Protein AF-A0A5B9W5V8-F1 (afdb_monomer_lite)

Radius of gyration: 27.61 Å; chains: 1; bounding box: 108×85×76 Å

Structure (mmCIF, N/CA/C/O backbone):
data_AF-A0A5B9W5V8-F1
#
_entry.id   AF-A0A5B9W5V8-F1
#
loop_
_atom_site.group_PDB
_atom_site.id
_atom_site.type_symbol
_atom_site.label_atom_id
_atom_site.label_alt_id
_atom_site.label_comp_id
_atom_site.label_asym_id
_atom_site.label_entity_id
_atom_site.label_seq_id
_atom_site.pdbx_PDB_ins_code
_atom_site.Cartn_x
_atom_site.Cartn_y
_atom_site.Cartn_z
_atom_site.occupancy
_atom_site.B_iso_or_equiv
_atom_site.auth_seq_id
_atom_site.auth_comp_id
_atom_site.auth_asym_id
_atom_site.auth_atom_id
_atom_site.pdbx_PDB_model_num
ATOM 1 N N . MET A 1 1 ? -75.683 -27.514 -25.327 1.00 35.09 1 MET A N 1
ATOM 2 C CA . MET A 1 1 ? -75.946 -28.705 -26.167 1.00 35.09 1 MET A CA 1
ATOM 3 C C . MET A 1 1 ? -74.600 -29.174 -26.706 1.00 35.09 1 MET A C 1
ATOM 5 O O . MET A 1 1 ? -73.942 -28.342 -27.299 1.00 35.09 1 MET A O 1
ATOM 9 N N . GLY A 1 2 ? -74.055 -30.371 -26.510 1.00 32.53 2 GLY A N 1
ATOM 10 C CA . GLY A 1 2 ? -74.415 -31.572 -25.762 1.00 32.53 2 GLY A CA 1
ATOM 11 C C . GLY A 1 2 ? -73.194 -32.527 -25.755 1.00 32.53 2 GLY A C 1
ATOM 12 O O . GLY A 1 2 ? -72.376 -32.468 -26.663 1.00 32.53 2 GLY A O 1
ATOM 13 N N . LEU A 1 3 ? -73.067 -33.295 -24.669 1.00 29.08 3 LEU A N 1
ATOM 14 C CA . LEU A 1 3 ? -72.508 -34.651 -24.462 1.00 29.08 3 LEU A CA 1
ATOM 15 C C . LEU A 1 3 ? -71.497 -35.296 -25.466 1.00 29.08 3 LEU A C 1
ATOM 17 O O . LEU A 1 3 ? -71.781 -35.434 -26.650 1.00 29.08 3 LEU A O 1
ATOM 21 N N . SER A 1 4 ? -70.388 -35.833 -24.912 1.00 37.31 4 SER A N 1
ATOM 22 C CA . SER A 1 4 ? -69.522 -36.969 -25.376 1.00 37.31 4 SER A CA 1
ATOM 23 C C . SER A 1 4 ? -70.326 -38.272 -25.680 1.00 37.31 4 SER A C 1
ATOM 25 O O . SER A 1 4 ? -71.504 -38.242 -25.319 1.00 37.31 4 SER A O 1
ATOM 27 N N . PRO A 1 5 ? -69.801 -39.448 -26.182 1.00 50.09 5 PRO A N 1
ATOM 28 C CA . PRO A 1 5 ? -68.417 -40.005 -26.145 1.00 50.09 5 PRO A CA 1
ATOM 29 C C . PRO A 1 5 ? -67.958 -41.033 -27.256 1.00 50.09 5 PRO A C 1
ATOM 31 O O . PRO A 1 5 ? -68.684 -41.388 -28.174 1.00 50.09 5 PRO A O 1
ATOM 34 N N . SER A 1 6 ? -66.739 -41.577 -27.054 1.00 32.94 6 SER A N 1
ATOM 35 C CA . SER A 1 6 ? -66.239 -42.965 -27.287 1.00 32.94 6 SER A CA 1
ATOM 36 C C . SER A 1 6 ? -65.954 -43.545 -28.691 1.00 32.94 6 SER A C 1
ATOM 38 O O . SER A 1 6 ? -66.861 -43.737 -29.491 1.00 32.94 6 SER A O 1
ATOM 40 N N . SER A 1 7 ? -64.717 -44.032 -28.903 1.00 32.31 7 SER A N 1
ATOM 41 C CA . SER A 1 7 ? -64.371 -45.477 -29.023 1.00 32.31 7 SER A CA 1
ATOM 42 C C . SER A 1 7 ? -62.893 -45.700 -29.437 1.00 32.31 7 SER A C 1
ATOM 44 O O . SER A 1 7 ? -62.426 -45.162 -30.434 1.00 32.31 7 SER A O 1
ATOM 46 N N . GLY A 1 8 ? -62.140 -46.492 -28.653 1.00 29.48 8 GLY A N 1
ATOM 47 C CA . GLY A 1 8 ? -60.938 -47.227 -29.122 1.00 29.48 8 GLY A CA 1
ATOM 48 C C . GLY A 1 8 ? -61.349 -48.545 -29.816 1.00 29.48 8 GLY A C 1
ATOM 49 O O . GLY A 1 8 ? -62.549 -48.680 -30.059 1.00 29.48 8 GLY A O 1
ATOM 50 N N . PRO A 1 9 ? -60.474 -49.560 -30.068 1.00 41.97 9 PRO A N 1
ATOM 51 C CA . PRO A 1 9 ? -59.140 -49.840 -29.487 1.00 41.97 9 PRO A CA 1
ATOM 52 C C . PRO A 1 9 ? -58.069 -50.367 -30.504 1.00 41.97 9 PRO A C 1
ATOM 54 O O . PRO A 1 9 ? -58.352 -50.502 -31.687 1.00 41.97 9 PRO A O 1
ATOM 57 N N . GLY A 1 10 ? -56.860 -50.757 -30.043 1.00 28.27 10 GLY A N 1
ATOM 58 C CA . GLY A 1 10 ? -56.079 -51.826 -30.720 1.00 28.27 10 GLY A CA 1
ATOM 59 C C . GLY A 1 10 ? -54.556 -51.673 -30.915 1.00 28.27 10 GLY A C 1
ATOM 60 O O . GLY A 1 10 ? -54.094 -51.487 -32.028 1.00 28.27 10 GLY A O 1
ATOM 61 N N . ALA A 1 11 ? -53.796 -51.814 -29.825 1.00 29.56 11 ALA A N 1
ATOM 62 C CA . ALA A 1 11 ? -52.396 -52.259 -29.661 1.00 29.56 11 ALA A CA 1
ATOM 63 C C . ALA A 1 11 ? -51.433 -52.483 -30.865 1.00 29.56 11 ALA A C 1
ATOM 65 O O . ALA A 1 11 ? -51.650 -53.357 -31.693 1.00 29.56 11 ALA A O 1
ATOM 66 N N . SER A 1 12 ? -50.201 -51.954 -30.745 1.00 30.58 12 SER A N 1
ATOM 67 C CA . SER A 1 12 ? -48.996 -52.809 -30.675 1.00 30.58 12 SER A CA 1
ATOM 68 C C . SER A 1 12 ? -47.798 -52.095 -30.033 1.00 30.58 12 SER A C 1
ATOM 70 O O . SER A 1 12 ? -47.492 -50.939 -30.312 1.00 30.58 12 SER A O 1
ATOM 72 N N . ARG A 1 13 ? -47.139 -52.813 -29.119 1.00 30.36 13 ARG A N 1
ATOM 73 C CA . ARG A 1 13 ? -46.032 -52.386 -28.258 1.00 30.36 13 ARG A CA 1
ATOM 74 C C . ARG A 1 13 ? -44.692 -52.521 -28.988 1.00 30.36 13 ARG A C 1
ATOM 76 O O . ARG A 1 13 ? -44.340 -53.620 -29.406 1.00 30.36 13 ARG A O 1
ATOM 83 N N . ARG A 1 14 ? -43.851 -51.483 -28.941 1.00 32.22 14 ARG A N 1
ATOM 84 C CA . ARG A 1 14 ? -42.386 -51.649 -28.916 1.00 32.22 14 ARG A CA 1
ATOM 85 C C . ARG A 1 14 ? -41.830 -50.958 -27.674 1.00 32.22 14 ARG A C 1
ATOM 87 O O . ARG A 1 14 ? -41.880 -49.742 -27.545 1.00 32.22 14 ARG A O 1
ATOM 94 N N . LYS A 1 15 ? -41.359 -51.780 -26.733 1.00 35.38 15 LYS A N 1
ATOM 95 C CA . LYS A 1 15 ? -40.639 -51.369 -25.524 1.00 35.38 15 LYS A CA 1
ATOM 96 C C . LYS A 1 15 ? -39.275 -50.812 -25.938 1.00 35.38 15 LYS A C 1
ATOM 98 O O . LYS A 1 15 ? -38.447 -51.580 -26.417 1.00 35.38 15 LYS A O 1
ATOM 103 N N . VAL A 1 16 ? -39.027 -49.533 -25.683 1.00 35.47 16 VAL A N 1
ATOM 104 C CA . VAL A 1 16 ? -37.667 -49.005 -25.524 1.00 35.47 16 VAL A CA 1
ATOM 105 C C . VAL A 1 16 ? -37.465 -48.810 -24.026 1.00 35.47 16 VAL A C 1
ATOM 107 O O . VAL A 1 16 ? -38.233 -48.110 -23.370 1.00 35.47 16 VAL A O 1
ATOM 110 N N . ARG A 1 17 ? -36.499 -49.541 -23.470 1.00 33.25 17 ARG A N 1
ATOM 111 C CA . ARG A 1 17 ? -36.079 -49.427 -22.073 1.00 33.25 17 ARG A CA 1
ATOM 112 C C . ARG A 1 17 ? -35.272 -48.129 -21.916 1.00 33.25 17 ARG A C 1
ATOM 114 O O . ARG A 1 17 ? -34.354 -47.938 -22.710 1.00 33.25 17 ARG A O 1
ATOM 121 N N . PRO A 1 18 ? -35.536 -47.286 -20.906 1.00 36.06 18 PRO A N 1
ATOM 122 C CA . PRO A 1 18 ? -34.558 -46.303 -20.462 1.00 36.06 18 PRO A CA 1
ATOM 123 C C . PRO A 1 18 ? -33.403 -47.068 -19.811 1.00 36.06 18 PRO A C 1
ATOM 125 O O . PRO A 1 18 ? -33.628 -47.840 -18.875 1.00 36.06 18 PRO A O 1
ATOM 128 N N . MET A 1 19 ? -32.190 -46.915 -20.340 1.00 30.08 19 MET A N 1
ATOM 129 C CA . MET A 1 19 ? -30.996 -47.395 -19.655 1.00 30.08 19 MET A CA 1
ATOM 130 C C . MET A 1 19 ? -30.770 -46.537 -18.413 1.00 30.08 19 MET A C 1
ATOM 132 O O . MET A 1 19 ? -30.821 -45.309 -18.454 1.00 30.08 19 MET A O 1
ATOM 136 N N . LEU A 1 20 ? -30.605 -47.248 -17.307 1.00 36.97 20 LEU A N 1
ATOM 137 C CA . LEU A 1 20 ? -30.319 -46.771 -15.972 1.00 36.97 20 LEU A CA 1
ATOM 138 C C . LEU A 1 20 ? -28.802 -46.901 -15.799 1.00 36.97 20 LEU A C 1
ATOM 140 O O . LEU A 1 20 ? -28.330 -48.006 -15.557 1.00 36.97 20 LEU A O 1
ATOM 144 N N . GLU A 1 21 ? -28.041 -45.823 -15.977 1.00 34.53 21 GLU A N 1
ATOM 145 C CA . GLU A 1 21 ? -26.616 -45.795 -15.622 1.00 34.53 21 GLU A CA 1
ATOM 146 C C . GLU A 1 21 ? -26.149 -44.345 -15.429 1.00 34.53 21 GLU A C 1
ATOM 148 O O . GLU A 1 21 ? -26.378 -43.496 -16.289 1.00 34.53 21 GLU A O 1
ATOM 153 N N . GLY A 1 22 ? -25.562 -44.054 -14.261 1.00 31.39 22 GLY A N 1
ATOM 154 C CA . GLY A 1 22 ? -25.054 -42.727 -13.881 1.00 31.39 22 GLY A CA 1
ATOM 155 C C . GLY A 1 22 ? -25.737 -42.059 -12.679 1.00 31.39 22 GLY A C 1
ATOM 156 O O . GLY A 1 22 ? -25.954 -40.851 -12.685 1.00 31.39 22 GLY A O 1
ATOM 157 N N . LEU A 1 23 ? -26.075 -42.817 -11.631 1.00 37.69 23 LEU A N 1
ATOM 158 C CA . LEU A 1 23 ? -26.597 -42.328 -10.340 1.00 37.69 23 LEU A CA 1
ATOM 159 C C . LEU A 1 23 ? -25.459 -41.927 -9.362 1.00 37.69 23 LEU A C 1
ATOM 161 O O . LEU A 1 23 ? -25.574 -42.123 -8.159 1.00 37.69 23 LEU A O 1
ATOM 165 N N . GLU A 1 24 ? -24.369 -41.343 -9.871 1.00 41.91 24 GLU A N 1
ATOM 166 C CA . GLU A 1 24 ? -23.086 -41.152 -9.151 1.00 41.91 24 GLU A CA 1
ATOM 167 C C . GLU A 1 24 ? -22.801 -39.690 -8.724 1.00 41.91 24 GLU A C 1
ATOM 169 O O . GLU A 1 24 ? -21.662 -39.334 -8.441 1.00 41.91 24 GLU A O 1
ATOM 174 N N . ALA A 1 25 ? -23.795 -38.794 -8.678 1.00 36.00 25 ALA A N 1
ATOM 175 C CA . ALA A 1 25 ? -23.546 -37.391 -8.288 1.00 36.00 25 ALA A CA 1
ATOM 176 C C . ALA A 1 25 ? -24.597 -36.766 -7.357 1.00 36.00 25 ALA A C 1
ATOM 178 O O . ALA A 1 25 ? -24.659 -35.546 -7.209 1.00 36.00 25 ALA A O 1
ATOM 179 N N . ARG A 1 26 ? -25.408 -37.578 -6.668 1.00 35.41 26 ARG A N 1
ATOM 180 C CA . ARG A 1 26 ? -26.174 -37.090 -5.512 1.00 35.41 26 ARG A CA 1
ATOM 181 C C . ARG A 1 26 ? -25.345 -37.304 -4.255 1.00 35.41 26 ARG A C 1
ATOM 183 O O . ARG A 1 26 ? -25.398 -38.369 -3.652 1.00 35.41 26 ARG A O 1
ATOM 190 N N . TRP A 1 27 ? -24.601 -36.276 -3.857 1.00 29.39 27 TRP A N 1
ATOM 191 C CA . TRP A 1 27 ? -24.082 -36.187 -2.496 1.00 29.39 27 TRP A CA 1
ATOM 192 C C . TRP A 1 27 ? -25.278 -36.093 -1.548 1.00 29.39 27 TRP A C 1
ATOM 194 O O . TRP A 1 27 ? -25.907 -35.048 -1.391 1.00 29.39 27 TRP A O 1
ATOM 204 N N . VAL A 1 28 ? -25.641 -37.236 -0.973 1.00 27.89 28 VAL A N 1
ATOM 205 C CA . VAL A 1 28 ? -26.546 -37.309 0.166 1.00 27.89 28 VAL A CA 1
ATOM 206 C C . VAL A 1 28 ? -25.838 -36.607 1.320 1.00 27.89 28 VAL A C 1
ATOM 208 O O . VAL A 1 28 ? -24.766 -37.032 1.743 1.00 27.89 28 VAL A O 1
ATOM 211 N N . LEU A 1 29 ? -26.433 -35.518 1.813 1.00 33.28 29 LEU A N 1
ATOM 212 C CA . LEU A 1 29 ? -26.092 -34.892 3.089 1.00 33.28 29 LEU A CA 1
ATOM 213 C C . LEU A 1 29 ? -26.328 -35.913 4.212 1.00 33.28 29 LEU A C 1
ATOM 215 O O . LEU A 1 29 ? -27.378 -35.929 4.851 1.00 33.28 29 LEU A O 1
ATOM 219 N N . SER A 1 30 ? -25.356 -36.791 4.453 1.00 27.59 30 SER A N 1
ATOM 220 C CA . SER A 1 30 ? -25.239 -37.453 5.743 1.00 27.59 30 SER A CA 1
ATOM 221 C C . SER A 1 30 ? -24.754 -36.400 6.728 1.00 27.59 30 SER A C 1
ATOM 223 O O . SER A 1 30 ? -23.658 -35.861 6.565 1.00 27.59 30 SER A O 1
ATOM 225 N N . ALA A 1 31 ? -25.588 -36.085 7.719 1.00 32.94 31 ALA A N 1
ATOM 226 C CA . ALA A 1 31 ? -25.223 -35.264 8.861 1.00 32.94 31 ALA A CA 1
ATOM 227 C C . ALA A 1 31 ? -23.932 -35.816 9.482 1.00 32.94 31 ALA A C 1
ATOM 229 O O . ALA A 1 31 ? -23.950 -36.824 10.188 1.00 32.94 31 ALA A O 1
ATOM 230 N N . ALA A 1 32 ? -22.806 -35.168 9.182 1.00 28.84 32 ALA A N 1
ATOM 231 C CA . ALA A 1 32 ? -21.574 -35.404 9.900 1.00 28.84 32 ALA A CA 1
ATOM 232 C C . ALA A 1 32 ? -21.813 -34.928 11.333 1.00 28.84 32 ALA A C 1
ATOM 234 O O . ALA A 1 32 ? -22.148 -33.767 11.580 1.00 28.84 32 ALA A O 1
ATOM 235 N N . SER A 1 33 ? -21.706 -35.876 12.255 1.00 24.45 33 SER A N 1
ATOM 236 C CA . SER A 1 33 ? -21.660 -35.670 13.694 1.00 24.45 33 SER A CA 1
ATOM 237 C C . SER A 1 33 ? -20.884 -34.404 14.047 1.00 24.45 33 SER A C 1
ATOM 239 O O . SER A 1 33 ? -19.769 -34.208 13.560 1.00 24.45 33 SER A O 1
ATOM 241 N N . ALA A 1 34 ? -21.468 -33.585 14.921 1.00 31.45 34 ALA A N 1
ATOM 242 C CA . ALA A 1 34 ? -20.828 -32.458 15.578 1.00 31.45 34 ALA A CA 1
ATOM 243 C C . ALA A 1 34 ? -19.545 -32.908 16.303 1.00 31.45 34 ALA A C 1
ATOM 245 O O . ALA A 1 34 ? -19.553 -33.227 17.488 1.00 31.45 34 ALA A O 1
ATOM 246 N N . GLY A 1 35 ? -18.435 -32.944 15.572 1.00 24.08 35 GLY A N 1
ATOM 247 C CA . GLY A 1 35 ? -17.088 -33.017 16.110 1.00 24.08 35 GLY A CA 1
ATOM 248 C C . GLY A 1 35 ? -16.637 -31.603 16.427 1.00 24.08 35 GLY A C 1
ATOM 249 O O . GLY A 1 35 ? -15.944 -30.972 15.635 1.00 24.08 35 GLY A O 1
ATOM 250 N N . ALA A 1 36 ? -17.084 -31.082 17.567 1.00 34.28 36 ALA A N 1
ATOM 251 C CA . ALA A 1 36 ? -16.509 -29.883 18.143 1.00 34.28 36 ALA A CA 1
ATOM 252 C C . ALA A 1 36 ? -15.046 -30.173 18.500 1.00 34.28 36 ALA A C 1
ATOM 254 O O . ALA A 1 36 ? -14.759 -30.798 19.515 1.00 34.28 36 ALA A O 1
ATOM 255 N N . VAL A 1 37 ? -14.120 -29.668 17.692 1.00 28.34 37 VAL A N 1
ATOM 256 C CA . VAL A 1 37 ? -12.854 -29.184 18.232 1.00 28.34 37 VAL A CA 1
ATOM 257 C C . VAL A 1 37 ? -12.975 -27.672 18.198 1.00 28.34 37 VAL A C 1
ATOM 259 O O . VAL A 1 37 ? -12.607 -27.012 17.231 1.00 28.34 37 VAL A O 1
ATOM 262 N N . ALA A 1 38 ? -13.601 -27.120 19.240 1.00 31.95 38 ALA A N 1
ATOM 263 C CA . ALA A 1 38 ? -13.414 -25.719 19.562 1.00 31.95 38 ALA A CA 1
ATOM 264 C C . ALA A 1 38 ? -11.912 -25.559 19.806 1.00 31.95 38 ALA A C 1
ATOM 266 O O . ALA A 1 38 ? -11.417 -25.941 20.865 1.00 31.95 38 ALA A O 1
ATOM 267 N N . GLY A 1 39 ? -11.172 -25.084 18.802 1.00 34.88 39 GLY A N 1
ATOM 268 C CA . GLY A 1 39 ? -9.817 -24.612 19.029 1.00 34.88 39 GLY A CA 1
ATOM 269 C C . GLY A 1 39 ? -9.922 -23.568 20.129 1.00 34.88 39 GLY A C 1
ATOM 270 O O . GLY A 1 39 ? -10.559 -22.532 19.926 1.00 34.88 39 GLY A O 1
ATOM 271 N N . ALA A 1 40 ? -9.422 -23.892 21.322 1.00 38.00 40 ALA A N 1
ATOM 272 C CA . ALA A 1 40 ? -9.390 -22.952 22.425 1.00 38.00 40 ALA A CA 1
ATOM 273 C C . ALA A 1 40 ? -8.650 -21.717 21.914 1.00 38.00 40 ALA A C 1
ATOM 275 O O . ALA A 1 40 ? -7.481 -21.793 21.539 1.00 38.00 40 ALA A O 1
ATOM 276 N N . ALA A 1 41 ? -9.359 -20.597 21.819 1.00 58.44 41 ALA A N 1
ATOM 277 C CA . ALA A 1 41 ? -8.723 -19.347 21.475 1.00 58.44 41 ALA A CA 1
ATOM 278 C C . ALA A 1 41 ? -7.723 -19.026 22.580 1.00 58.44 41 ALA A C 1
ATOM 280 O O . ALA A 1 41 ? -8.092 -19.001 23.758 1.00 58.44 41 ALA A O 1
ATOM 281 N N . ALA A 1 42 ? -6.467 -18.783 22.216 1.00 76.00 42 ALA A N 1
ATOM 282 C CA . ALA A 1 42 ? -5.490 -18.312 23.181 1.00 76.00 42 ALA A CA 1
ATOM 283 C C . ALA A 1 42 ? -6.043 -17.042 23.856 1.00 76.00 42 ALA A C 1
ATOM 285 O O . ALA A 1 42 ? -6.385 -16.071 23.179 1.00 76.00 42 ALA A O 1
ATOM 286 N N . GLY A 1 43 ? -6.219 -17.100 25.179 1.00 83.12 43 GLY A N 1
ATOM 287 C CA . GLY A 1 43 ? -6.666 -15.973 25.997 1.00 83.12 43 GLY A CA 1
ATOM 288 C C . GLY A 1 43 ? -8.170 -15.655 25.990 1.00 83.12 43 GLY A C 1
ATOM 289 O O . GLY A 1 43 ? -8.542 -14.625 26.543 1.00 83.12 43 GLY A O 1
ATOM 290 N N . GLY A 1 44 ? -9.055 -16.495 25.430 1.00 91.06 44 GLY A N 1
ATOM 291 C CA . GLY A 1 44 ? -10.505 -16.244 25.483 1.00 91.06 44 GLY A CA 1
ATOM 292 C C . GLY A 1 44 ? -11.404 -17.427 25.112 1.00 91.06 44 GLY A C 1
ATOM 293 O O . GLY A 1 44 ? -10.958 -18.559 24.963 1.00 91.06 44 GLY A O 1
ATOM 294 N N . THR A 1 45 ? -12.708 -17.170 24.989 1.00 95.50 45 THR A N 1
ATOM 295 C CA . THR A 1 45 ? -13.734 -18.198 24.744 1.00 95.50 45 THR A CA 1
ATOM 296 C C . THR A 1 45 ? -14.691 -17.790 23.630 1.00 95.50 45 THR A C 1
ATOM 298 O O . THR A 1 45 ? -15.208 -16.670 23.614 1.00 95.50 45 THR A O 1
ATOM 301 N N . PHE A 1 46 ? -14.950 -18.713 22.702 1.00 96.19 46 PHE A N 1
ATOM 302 C CA . PHE A 1 46 ? -15.956 -18.544 21.657 1.00 96.19 46 PHE A CA 1
ATOM 303 C C . PHE A 1 46 ? -17.313 -19.106 22.079 1.00 96.19 46 PHE A C 1
ATOM 305 O O . PHE A 1 46 ? -17.406 -20.090 22.809 1.00 96.19 46 PHE A O 1
ATOM 312 N N . SER A 1 47 ? -18.376 -18.501 21.562 1.00 95.00 47 SER A N 1
ATOM 313 C CA . SER A 1 47 ? -19.754 -18.979 21.683 1.00 95.00 47 SER A CA 1
ATOM 314 C C . SER A 1 47 ? -20.562 -18.601 20.436 1.00 95.00 47 SER A C 1
ATOM 316 O O . SER A 1 47 ? -20.053 -17.917 19.542 1.00 95.00 47 SER A O 1
ATOM 318 N N . GLU A 1 48 ? -21.805 -19.087 20.347 1.00 92.75 48 GLU A N 1
ATOM 319 C CA . GLU A 1 48 ? -22.736 -18.783 19.244 1.00 92.75 48 GLU A CA 1
ATOM 320 C C . GLU A 1 48 ? -22.172 -19.133 17.850 1.00 92.75 48 GLU A C 1
ATOM 322 O O . GLU A 1 48 ? -22.380 -18.405 16.883 1.00 92.75 48 GLU A O 1
ATOM 327 N N . GLY A 1 49 ? -21.411 -20.231 17.742 1.00 90.00 49 GLY A N 1
ATOM 328 C CA . GLY A 1 49 ? -20.783 -20.641 16.478 1.00 90.00 49 GLY A CA 1
ATOM 329 C C . GLY A 1 49 ? -19.736 -19.638 15.983 1.00 90.00 49 GLY A C 1
ATOM 330 O O . GLY A 1 49 ? -19.790 -19.213 14.835 1.00 90.00 49 GLY A O 1
ATOM 331 N N . PHE A 1 50 ? -18.818 -19.230 16.868 1.00 95.44 50 PHE A N 1
ATOM 332 C CA . PHE A 1 50 ? -17.788 -18.207 16.622 1.00 95.44 50 PHE A CA 1
ATOM 333 C C . PHE A 1 50 ? -18.328 -16.791 16.388 1.00 95.44 50 PHE A C 1
ATOM 335 O O . PHE A 1 50 ? -17.603 -15.928 15.903 1.00 95.44 50 PHE A O 1
ATOM 342 N N . ARG A 1 51 ? -19.583 -16.505 16.746 1.00 96.38 51 ARG A N 1
ATOM 343 C CA . ARG A 1 51 ? -20.170 -15.162 16.600 1.00 96.38 51 ARG A CA 1
ATOM 344 C C . ARG A 1 51 ? -20.030 -14.294 17.840 1.00 96.38 51 ARG A C 1
ATOM 346 O O . ARG A 1 51 ? -20.222 -13.084 17.748 1.00 96.38 51 ARG A O 1
ATOM 353 N N . SER A 1 52 ? -19.649 -14.868 18.977 1.00 97.50 52 SER A N 1
ATOM 354 C CA . SER A 1 52 ? -19.246 -14.091 20.143 1.00 97.50 52 SER A CA 1
ATOM 355 C C . SER A 1 52 ? -17.936 -14.603 20.721 1.00 97.50 52 SER A C 1
ATOM 357 O O . SER A 1 52 ? -17.719 -15.810 20.820 1.00 97.50 52 SER A O 1
ATOM 359 N N . PHE A 1 53 ? -17.073 -13.665 21.105 1.00 98.06 53 PHE A N 1
ATOM 360 C CA . PHE A 1 53 ? -15.787 -13.919 21.737 1.00 98.06 53 PHE A CA 1
ATOM 361 C C . PHE A 1 53 ? -15.710 -13.166 23.065 1.00 98.06 53 PHE A C 1
ATOM 363 O O . PHE A 1 53 ? -16.025 -11.976 23.117 1.00 98.06 53 PHE A O 1
ATOM 370 N N . ARG A 1 54 ? -15.323 -13.853 24.141 1.00 97.56 54 ARG A N 1
ATOM 371 C CA . ARG A 1 54 ? -15.252 -13.289 25.495 1.00 97.56 54 ARG A CA 1
ATOM 372 C C . ARG A 1 54 ? -13.902 -13.547 26.134 1.00 97.56 54 ARG A C 1
ATOM 374 O O . ARG A 1 54 ? -13.385 -14.659 26.043 1.00 97.56 54 ARG A O 1
ATOM 381 N N . TYR A 1 55 ? -13.388 -12.549 26.839 1.00 96.94 55 TYR A N 1
ATOM 382 C CA . TYR A 1 55 ? -12.179 -12.677 27.644 1.00 96.94 55 TYR A CA 1
ATOM 383 C C . TYR A 1 55 ? -12.156 -11.664 28.791 1.00 96.94 55 TYR A C 1
ATOM 385 O O . TYR A 1 55 ? -12.965 -10.733 28.841 1.00 96.94 55 TYR A O 1
ATOM 393 N N . THR A 1 56 ? -11.213 -11.854 29.708 1.00 95.44 56 THR A N 1
ATOM 394 C CA . THR A 1 56 ? -10.916 -10.907 30.784 1.00 95.44 56 THR A CA 1
ATOM 395 C C . THR A 1 56 ? -9.476 -10.440 30.615 1.00 95.44 56 THR A C 1
ATOM 397 O O . THR A 1 56 ? -8.579 -11.267 30.464 1.00 95.44 56 THR A O 1
ATOM 400 N N . THR A 1 57 ? -9.244 -9.128 30.613 1.00 92.88 57 THR A N 1
ATOM 401 C CA . THR A 1 57 ? -7.888 -8.567 30.534 1.00 92.88 57 THR A CA 1
ATOM 402 C C . THR A 1 57 ? -7.121 -8.812 31.843 1.00 92.88 57 THR A C 1
ATOM 404 O O . THR A 1 57 ? -7.749 -9.006 32.889 1.00 92.88 57 THR A O 1
ATOM 407 N N . PRO A 1 58 ? -5.776 -8.718 31.855 1.00 90.56 58 PRO A N 1
ATOM 408 C CA . PRO A 1 58 ? -4.988 -8.804 33.091 1.00 90.56 58 PRO A CA 1
ATOM 409 C C . PRO A 1 58 ? -5.400 -7.792 34.175 1.00 90.56 58 PRO A C 1
ATOM 411 O O . PRO A 1 58 ? -5.191 -8.024 35.360 1.00 90.56 58 PRO A O 1
ATOM 414 N N . GLN A 1 59 ? -6.017 -6.675 33.782 1.00 90.06 59 GLN A N 1
ATOM 415 C CA . GLN A 1 59 ? -6.510 -5.622 34.678 1.00 90.06 59 GLN A CA 1
ATOM 416 C C . GLN A 1 59 ? -7.949 -5.869 35.172 1.00 90.06 59 GLN A C 1
ATOM 418 O O . GLN A 1 59 ? -8.558 -4.976 35.762 1.00 90.06 59 GLN A O 1
ATOM 423 N N . GLY A 1 60 ? -8.523 -7.047 34.910 1.00 91.94 60 GLY A N 1
ATOM 424 C CA . GLY A 1 60 ? -9.873 -7.413 35.345 1.00 91.94 60 GLY A CA 1
ATOM 425 C C . GLY A 1 60 ? -11.000 -6.776 34.527 1.00 91.94 60 GLY A C 1
ATOM 426 O O . GLY A 1 60 ? -12.154 -6.807 34.953 1.00 91.94 60 GLY A O 1
ATOM 427 N N . THR A 1 61 ? -10.702 -6.189 33.363 1.00 95.38 61 THR A N 1
ATOM 428 C CA . THR A 1 61 ? -11.741 -5.704 32.447 1.00 95.38 61 THR A CA 1
ATOM 429 C C . THR A 1 61 ? -12.360 -6.896 31.723 1.00 95.38 61 THR A C 1
ATOM 431 O O . THR A 1 61 ? -11.655 -7.666 31.073 1.00 95.38 61 THR A O 1
ATOM 434 N N . HIS A 1 62 ? -13.680 -7.035 31.787 1.00 96.44 62 HIS A N 1
ATOM 435 C CA . HIS A 1 62 ? -14.419 -8.050 31.047 1.00 96.44 62 HIS A CA 1
ATOM 436 C C . HIS A 1 62 ? -14.811 -7.521 29.675 1.00 96.44 62 HIS A C 1
ATOM 438 O O . HIS A 1 62 ? -15.357 -6.421 29.543 1.00 96.44 62 HIS A O 1
ATOM 444 N N . VAL A 1 63 ? -14.544 -8.324 28.653 1.00 97.75 63 VAL A N 1
ATOM 445 C CA . VAL A 1 63 ? -14.745 -7.953 27.260 1.00 97.75 63 VAL A CA 1
ATOM 446 C C . VAL A 1 63 ? -15.599 -9.002 26.567 1.00 97.75 63 VAL A C 1
ATOM 448 O O . VAL A 1 63 ? -15.312 -10.197 26.626 1.00 97.75 63 VAL A O 1
ATOM 451 N N . GLN A 1 64 ? -16.623 -8.539 25.855 1.00 97.75 64 GLN A N 1
ATOM 452 C CA . GLN A 1 64 ? -17.379 -9.335 24.900 1.00 97.75 64 GLN A CA 1
ATOM 453 C C . GLN A 1 64 ? -17.360 -8.648 23.538 1.00 97.75 64 GLN A C 1
ATOM 455 O O . GLN A 1 64 ? -17.783 -7.502 23.405 1.00 97.75 64 GLN A O 1
ATOM 460 N N . ILE A 1 65 ? -16.933 -9.380 22.518 1.00 98.19 65 ILE A N 1
ATOM 461 C CA . ILE A 1 65 ? -17.091 -9.021 21.112 1.00 98.19 65 ILE A CA 1
ATOM 462 C C . ILE A 1 65 ? -18.238 -9.845 20.531 1.00 98.19 65 ILE A C 1
ATOM 464 O O . ILE A 1 65 ? -18.388 -11.031 20.847 1.00 98.19 65 ILE A O 1
ATOM 468 N N . GLN A 1 66 ? -19.056 -9.224 19.687 1.00 98.06 66 GLN A N 1
ATOM 469 C CA . GLN A 1 66 ? -20.185 -9.874 19.037 1.00 98.06 66 GLN A CA 1
ATOM 470 C C . GLN A 1 66 ? -20.289 -9.492 17.559 1.00 98.06 66 GLN A C 1
ATOM 472 O O . GLN A 1 66 ? -20.185 -8.318 17.200 1.00 98.06 66 GLN A O 1
ATOM 477 N N . MET A 1 67 ? -20.533 -10.501 16.725 1.00 97.81 67 MET A N 1
ATOM 478 C CA . MET A 1 67 ? -20.856 -10.396 15.306 1.00 97.81 67 MET A CA 1
ATOM 479 C C . MET A 1 67 ? -22.377 -10.390 15.105 1.00 97.81 67 MET A C 1
ATOM 481 O O . MET A 1 67 ? -23.070 -11.397 15.293 1.00 97.81 67 MET A O 1
ATOM 485 N N . VAL A 1 68 ? -22.905 -9.252 14.671 1.00 96.44 68 VAL A N 1
ATOM 486 C CA . VAL A 1 68 ? -24.317 -9.051 14.335 1.00 96.44 68 VAL A CA 1
ATOM 487 C C . VAL A 1 68 ? -24.501 -9.189 12.824 1.00 96.44 68 VAL A C 1
ATOM 489 O O . VAL A 1 68 ? -23.829 -8.510 12.053 1.00 96.44 68 VAL A O 1
ATOM 492 N N . GLY A 1 69 ? -25.447 -10.031 12.401 1.00 92.50 69 GLY A N 1
ATOM 493 C CA . GLY A 1 69 ? -25.635 -10.403 10.995 1.00 92.50 69 GLY A CA 1
ATOM 494 C C . GLY A 1 69 ? -24.805 -11.626 10.591 1.00 92.50 69 GLY A C 1
ATOM 495 O O . GLY A 1 69 ? -24.393 -12.412 11.444 1.00 92.50 69 GLY A O 1
ATOM 496 N N . VAL A 1 70 ? -24.598 -11.797 9.285 1.00 91.06 70 VAL A N 1
ATOM 497 C CA . VAL A 1 70 ? -23.800 -12.892 8.707 1.00 91.06 70 VAL A CA 1
ATOM 498 C C . VAL A 1 70 ? -22.318 -12.638 9.006 1.00 91.06 70 VAL A C 1
ATOM 500 O O . VAL A 1 70 ? -21.856 -11.507 8.879 1.00 91.06 70 VAL A O 1
ATOM 503 N N . GLY A 1 71 ? -21.577 -13.638 9.476 1.00 94.62 71 GLY A N 1
ATOM 504 C CA . GLY A 1 71 ? -20.162 -13.465 9.810 1.00 94.62 71 GLY A CA 1
ATOM 505 C C . GLY A 1 71 ? -19.656 -14.421 10.874 1.00 94.62 71 GLY A C 1
ATOM 506 O O . GLY A 1 71 ? -20.431 -15.064 11.581 1.00 94.62 71 GLY A O 1
ATOM 507 N N . SER A 1 72 ? -18.336 -14.468 11.003 1.00 95.62 72 SER A N 1
ATOM 508 C CA . SER A 1 72 ? -17.611 -15.252 11.999 1.00 95.62 72 SER A CA 1
ATOM 509 C C . SER A 1 72 ? -16.467 -14.429 12.591 1.00 95.62 72 SER A C 1
ATOM 511 O O . SER A 1 72 ? -15.874 -13.611 11.887 1.00 95.62 72 SER A O 1
ATOM 513 N N . LEU A 1 73 ? -16.162 -14.658 13.870 1.00 97.50 73 LEU A N 1
ATOM 514 C CA . LEU A 1 73 ? -14.984 -14.146 14.586 1.00 97.50 73 LEU A CA 1
ATOM 515 C C . LEU A 1 73 ? -13.908 -15.229 14.781 1.00 97.50 73 LEU A C 1
ATOM 517 O O . LEU A 1 73 ? -12.982 -15.056 15.575 1.00 97.50 73 LEU A O 1
ATOM 521 N N . GLU A 1 74 ? -14.058 -16.377 14.119 1.00 95.00 74 GLU A N 1
ATOM 522 C CA . GLU A 1 74 ? -13.153 -17.519 14.242 1.00 95.00 74 GLU A CA 1
ATOM 523 C C . GLU A 1 74 ? -11.688 -17.111 14.018 1.00 95.00 74 GLU A C 1
ATOM 525 O O . GLU A 1 74 ? -11.357 -16.403 13.066 1.00 95.00 74 GLU A O 1
ATOM 530 N N . GLY A 1 75 ? -10.809 -17.582 14.906 1.00 93.81 75 GLY A N 1
ATOM 531 C CA . GLY A 1 75 ? -9.383 -17.254 14.896 1.00 93.81 75 GLY A CA 1
ATOM 532 C C . GLY A 1 75 ? -9.013 -15.984 15.668 1.00 93.81 75 GLY A C 1
ATOM 533 O O . GLY A 1 75 ? -7.830 -15.722 15.836 1.00 93.81 75 GLY A O 1
ATOM 534 N N . THR A 1 76 ? -9.988 -15.226 16.183 1.00 97.19 76 THR A N 1
ATOM 535 C CA . THR A 1 76 ? -9.734 -14.154 17.161 1.00 97.19 76 THR A CA 1
ATOM 536 C C . THR A 1 76 ? -9.028 -14.700 18.409 1.00 97.19 76 THR A C 1
ATOM 538 O O . THR A 1 76 ? -9.445 -15.720 18.964 1.00 97.19 76 THR A O 1
ATOM 541 N N . THR A 1 77 ? -7.986 -14.007 18.868 1.00 96.69 77 THR A N 1
ATOM 542 C CA . THR A 1 77 ? -7.174 -14.375 20.042 1.00 96.69 77 THR A CA 1
ATOM 543 C C . THR A 1 77 ? -6.826 -13.155 20.893 1.00 96.69 77 THR A C 1
ATOM 545 O O . THR A 1 77 ? -7.077 -12.009 20.514 1.00 96.69 77 THR A O 1
ATOM 548 N N . VAL A 1 78 ? -6.265 -13.401 22.076 1.00 96.62 78 VAL A N 1
ATOM 549 C CA . VAL A 1 78 ? -5.752 -12.375 22.986 1.0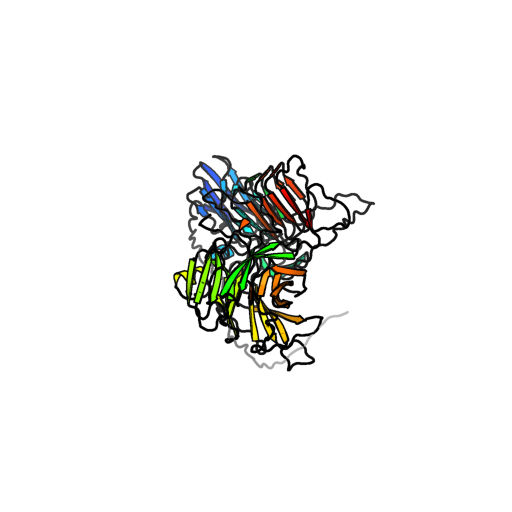0 96.62 78 VAL A CA 1
ATOM 550 C C . VAL A 1 78 ? -4.330 -12.749 23.373 1.00 96.62 78 VAL A C 1
ATOM 552 O O . VAL A 1 78 ? -4.065 -13.895 23.741 1.00 96.62 78 VAL A O 1
ATOM 555 N N . ASP A 1 79 ? -3.415 -11.791 23.269 1.00 93.38 79 ASP A N 1
ATOM 556 C CA . ASP A 1 79 ? -2.021 -12.006 23.644 1.00 93.38 79 ASP A CA 1
ATOM 557 C C . ASP A 1 79 ? -1.818 -11.988 25.172 1.00 93.38 79 ASP A C 1
ATOM 559 O O . ASP A 1 79 ? -2.726 -11.704 25.959 1.00 93.38 79 ASP A O 1
ATOM 563 N N . ALA A 1 80 ? -0.591 -12.269 25.616 1.00 89.44 80 ALA A N 1
ATOM 564 C CA . ALA A 1 80 ? -0.247 -12.261 27.038 1.00 89.44 80 ALA A CA 1
ATOM 565 C C . ALA A 1 80 ? -0.391 -10.874 27.704 1.00 89.44 80 ALA A C 1
ATOM 567 O O . ALA A 1 80 ? -0.535 -10.794 28.923 1.00 89.44 80 ALA A O 1
ATOM 568 N N . SER A 1 81 ? -0.372 -9.785 26.925 1.00 89.62 81 SER A N 1
ATOM 569 C CA . SER A 1 81 ? -0.578 -8.417 27.420 1.00 89.62 81 SER A CA 1
ATOM 570 C C . SER A 1 81 ? -2.062 -8.069 27.617 1.00 89.62 81 SER A C 1
ATOM 572 O O . SER A 1 81 ? -2.395 -7.059 28.244 1.00 89.62 81 SER A O 1
ATOM 574 N N . GLY A 1 82 ? -2.969 -8.919 27.123 1.00 92.12 82 GLY A N 1
ATOM 575 C CA . GLY A 1 82 ? -4.408 -8.680 27.114 1.00 92.12 82 GLY A CA 1
ATOM 576 C C . GLY A 1 82 ? -4.896 -7.897 25.893 1.00 92.12 82 GLY A C 1
ATOM 577 O O . GLY A 1 82 ? -6.036 -7.416 25.909 1.00 92.12 82 GLY A O 1
ATOM 578 N N . ALA A 1 83 ? -4.064 -7.737 24.860 1.00 95.88 83 ALA A N 1
ATOM 579 C CA . ALA A 1 83 ? -4.442 -7.075 23.621 1.00 95.88 83 ALA A CA 1
ATOM 580 C C . ALA A 1 83 ? -5.150 -8.041 22.664 1.00 95.88 83 ALA A C 1
ATOM 582 O O . ALA A 1 83 ? -4.745 -9.186 22.465 1.00 95.88 83 ALA A O 1
ATOM 583 N N . LEU A 1 84 ? -6.249 -7.564 22.080 1.00 98.19 84 LEU A N 1
ATOM 584 C CA . LEU A 1 84 ? -7.092 -8.331 21.172 1.00 98.19 84 LEU A CA 1
ATOM 585 C C . LEU A 1 84 ? -6.493 -8.375 19.759 1.00 98.19 84 LEU A C 1
ATOM 587 O O . LEU A 1 84 ? -6.229 -7.329 19.162 1.00 98.19 84 LEU A O 1
ATOM 591 N N . HIS A 1 85 ? -6.377 -9.574 19.197 1.00 97.75 85 HIS A N 1
ATOM 592 C CA . HIS A 1 85 ? -6.168 -9.813 17.771 1.00 97.75 85 HIS A CA 1
ATOM 593 C C . HIS A 1 85 ? -7.485 -10.293 17.170 1.00 97.75 85 HIS A C 1
ATOM 595 O O . HIS A 1 85 ? -7.859 -11.457 17.306 1.00 97.75 85 HIS A O 1
ATOM 601 N N . LEU A 1 86 ? -8.230 -9.379 16.555 1.00 98.19 86 LEU A N 1
ATOM 602 C CA . LEU A 1 86 ? -9.559 -9.657 16.034 1.00 98.19 86 LEU A CA 1
ATOM 603 C C . LEU A 1 86 ? -9.484 -10.122 14.579 1.00 98.19 86 LEU A C 1
ATOM 605 O O . LEU A 1 86 ? -9.063 -9.377 13.696 1.00 98.19 86 LEU A O 1
ATOM 609 N N . LEU A 1 87 ? -9.960 -11.339 14.328 1.00 97.44 87 LEU A N 1
ATOM 610 C CA . LEU A 1 87 ? -10.151 -11.864 12.981 1.00 97.44 87 LEU A CA 1
ATOM 611 C C . LEU A 1 87 ? -11.642 -11.930 12.671 1.00 97.44 87 LEU A C 1
ATOM 613 O O . LEU A 1 87 ? -12.432 -12.384 13.498 1.00 97.44 87 LEU A O 1
ATOM 617 N N . TYR A 1 88 ? -12.028 -11.487 11.478 1.00 97.12 88 TYR A N 1
ATOM 618 C CA . TYR A 1 88 ? -13.397 -11.625 10.985 1.00 97.12 88 TYR A CA 1
ATOM 619 C C . TYR A 1 88 ? -13.426 -12.242 9.589 1.00 97.12 88 TYR A C 1
ATOM 621 O O . TYR A 1 88 ? -12.466 -12.151 8.832 1.00 97.12 88 TYR A O 1
ATOM 629 N N . SER A 1 89 ? -14.525 -12.899 9.240 1.00 95.44 89 SER A N 1
ATOM 630 C CA . SER A 1 89 ? -14.741 -13.448 7.897 1.00 95.44 89 SER A CA 1
ATOM 631 C C . SER A 1 89 ? -16.221 -13.666 7.633 1.00 95.44 89 SER A C 1
ATOM 633 O O . SER A 1 89 ? -17.046 -13.570 8.551 1.00 95.44 89 SER A O 1
ATOM 635 N N . LYS A 1 90 ? -16.545 -14.004 6.381 1.00 93.31 90 LYS A N 1
ATOM 636 C CA . LYS A 1 90 ? -17.896 -14.378 5.949 1.00 93.31 90 LYS A CA 1
ATOM 637 C C . LYS A 1 90 ? -18.919 -13.281 6.226 1.00 93.31 90 LYS A C 1
ATOM 639 O O . LYS A 1 90 ? -20.038 -13.567 6.625 1.00 93.31 90 LYS A O 1
ATOM 644 N N . THR A 1 91 ? -18.523 -12.022 6.093 1.00 94.75 91 THR A N 1
ATOM 645 C CA . THR A 1 91 ? -19.381 -10.864 6.359 1.00 94.75 91 THR A CA 1
ATOM 646 C C . THR A 1 91 ? -20.043 -10.338 5.085 1.00 94.75 91 THR A C 1
ATOM 648 O O . THR A 1 91 ? -19.767 -10.790 3.973 1.00 94.75 91 THR A O 1
ATOM 651 N N . ASN A 1 92 ? -20.962 -9.390 5.244 1.00 93.44 92 ASN A N 1
ATOM 652 C CA . ASN A 1 92 ? -21.563 -8.644 4.150 1.00 93.44 92 ASN A CA 1
ATOM 653 C C . ASN A 1 92 ? -21.814 -7.174 4.529 1.00 93.44 92 ASN A C 1
ATOM 655 O O . ASN A 1 92 ? -21.481 -6.720 5.628 1.00 93.44 92 ASN A O 1
ATOM 659 N N . SER A 1 93 ? -22.430 -6.420 3.616 1.00 92.50 93 SER A N 1
ATOM 660 C CA . SER A 1 93 ? -22.727 -4.986 3.768 1.00 92.50 93 SER A CA 1
ATOM 661 C C . SER A 1 93 ? -23.691 -4.628 4.912 1.00 92.50 93 SER A C 1
ATOM 663 O O . SER A 1 93 ? -23.877 -3.442 5.198 1.00 92.50 93 SER A O 1
ATOM 665 N N . TYR A 1 94 ? -24.278 -5.606 5.619 1.00 93.44 94 TYR A N 1
ATOM 666 C CA . TYR A 1 94 ? -25.052 -5.386 6.851 1.00 93.44 94 TYR A CA 1
ATOM 667 C C . TYR A 1 94 ? -24.366 -5.875 8.125 1.00 93.44 94 TYR A C 1
ATOM 669 O O . TYR A 1 94 ? -24.794 -5.469 9.211 1.00 93.44 94 TYR A O 1
ATOM 677 N N . SER A 1 95 ? -23.328 -6.702 8.013 1.00 96.25 95 SER A N 1
ATOM 678 C CA . SER A 1 95 ? -22.617 -7.276 9.153 1.00 96.25 95 SER A CA 1
ATOM 679 C C . SER A 1 95 ? -21.970 -6.204 10.016 1.00 96.25 95 SER A C 1
ATOM 681 O O . SER A 1 95 ? -21.421 -5.219 9.514 1.00 96.25 95 SER A O 1
ATOM 683 N N . LYS A 1 96 ? -22.025 -6.391 11.334 1.00 97.75 96 LYS A N 1
ATOM 684 C CA . LYS A 1 96 ? -21.442 -5.462 12.303 1.00 97.75 96 LYS A CA 1
ATOM 685 C C . LYS A 1 96 ? -20.680 -6.219 13.372 1.00 97.75 96 LYS A C 1
ATOM 687 O O . LYS A 1 96 ? -21.169 -7.219 13.884 1.00 97.75 96 LYS A O 1
ATOM 692 N N . ILE A 1 97 ? -19.549 -5.668 13.779 1.00 98.62 97 ILE A N 1
ATOM 693 C CA . ILE A 1 97 ? -18.838 -6.083 14.982 1.00 98.62 97 ILE A CA 1
ATOM 694 C C . ILE A 1 97 ? -19.073 -5.024 16.048 1.00 98.62 97 ILE A C 1
ATOM 696 O O . ILE A 1 97 ? -18.855 -3.832 15.821 1.00 98.62 97 ILE A O 1
ATOM 700 N N . THR A 1 98 ? -19.537 -5.460 17.211 1.00 98.19 98 THR A N 1
ATOM 701 C CA . THR A 1 98 ? -19.802 -4.601 18.366 1.00 98.19 98 THR A CA 1
ATOM 702 C C . THR A 1 98 ? -19.124 -5.159 19.602 1.00 98.19 98 THR A C 1
ATOM 704 O O . THR A 1 98 ? -19.010 -6.376 19.743 1.00 98.19 98 THR A O 1
ATOM 707 N N . SER A 1 99 ? -18.735 -4.282 20.522 1.00 97.38 99 SER A N 1
ATOM 708 C CA . SER A 1 99 ? -18.174 -4.688 21.808 1.00 97.38 99 SER A CA 1
ATOM 709 C C . SER A 1 99 ? -18.986 -4.213 23.006 1.00 97.38 99 SER A C 1
ATOM 711 O O . SER A 1 99 ? -19.485 -3.088 23.010 1.00 97.38 99 SER A O 1
ATOM 713 N N . SER A 1 100 ? -18.990 -5.025 24.060 1.00 96.94 100 SER A N 1
ATOM 714 C CA . SER A 1 100 ? -19.314 -4.631 25.429 1.00 96.94 100 SER A CA 1
ATOM 715 C C . SER A 1 100 ? -18.057 -4.762 26.287 1.00 96.94 100 SER A C 1
ATOM 717 O O . SER A 1 100 ? -17.375 -5.785 26.239 1.00 96.94 100 SER A O 1
ATOM 719 N N . VAL A 1 101 ? -17.728 -3.710 27.035 1.00 96.31 101 VAL A N 1
ATOM 720 C CA . VAL A 1 101 ? -16.550 -3.652 27.910 1.00 96.31 101 VAL A CA 1
ATOM 721 C C . VAL A 1 101 ? -16.996 -3.098 29.255 1.00 96.31 101 VAL A C 1
ATOM 723 O O . VAL A 1 101 ? -17.544 -1.996 29.310 1.00 96.31 101 VAL A O 1
ATOM 726 N N . HIS A 1 102 ? -16.782 -3.849 30.332 1.00 94.50 102 HIS A N 1
ATOM 727 C CA . HIS A 1 102 ? -17.171 -3.448 31.685 1.00 94.50 102 HIS A CA 1
ATOM 728 C C . HIS A 1 102 ? -16.249 -4.052 32.749 1.00 94.50 102 HIS A C 1
ATOM 730 O O . HIS A 1 102 ? -15.529 -5.015 32.501 1.00 94.50 102 HIS A O 1
ATOM 736 N N . GLY A 1 103 ? -16.290 -3.497 33.962 1.00 90.00 103 GLY A N 1
ATOM 737 C CA . GLY A 1 103 ? -15.326 -3.838 35.011 1.00 90.00 103 GLY A CA 1
ATOM 738 C C . GLY A 1 103 ? -13.919 -3.309 34.706 1.00 90.00 103 GLY A C 1
ATOM 739 O O . GLY A 1 103 ? -13.677 -2.716 33.650 1.00 90.00 103 GLY A O 1
ATOM 740 N N . GLY A 1 104 ? -12.999 -3.491 35.653 1.00 89.00 104 GLY A N 1
ATOM 741 C CA . GLY A 1 104 ? -11.614 -3.029 35.529 1.00 89.00 104 GLY A CA 1
ATOM 742 C C . GLY A 1 104 ? -11.510 -1.541 35.171 1.00 89.00 104 GLY A C 1
ATOM 743 O O . GLY A 1 104 ? -12.109 -0.684 35.820 1.00 89.00 104 GLY A O 1
ATOM 744 N N . THR A 1 105 ? -10.764 -1.236 34.107 1.00 89.56 105 THR A N 1
ATOM 745 C CA . THR A 1 105 ? -10.526 0.136 33.616 1.00 89.56 105 THR A CA 1
ATOM 746 C C . THR A 1 105 ? -11.624 0.656 32.681 1.00 89.56 105 THR A C 1
ATOM 748 O O . THR A 1 105 ? -11.556 1.798 32.222 1.00 89.56 105 THR A O 1
ATOM 751 N N . GLY A 1 106 ? -12.613 -0.177 32.331 1.00 92.75 106 GLY A N 1
ATOM 752 C CA . GLY A 1 106 ? -13.621 0.141 31.313 1.00 92.75 106 GLY A CA 1
ATOM 753 C C . GLY A 1 106 ? -13.045 0.324 29.900 1.00 92.75 106 GLY A C 1
ATOM 754 O O . GLY A 1 106 ? -13.717 0.876 29.025 1.00 92.75 106 GLY A O 1
ATOM 755 N N . LYS A 1 107 ? -11.793 -0.100 29.676 1.00 95.00 107 LYS A N 1
ATOM 756 C CA . LYS A 1 107 ? -11.068 -0.024 28.403 1.00 95.00 107 LYS A CA 1
ATOM 757 C C . LYS A 1 107 ? -10.335 -1.333 28.129 1.00 95.00 107 LYS A C 1
ATOM 759 O O . LYS A 1 107 ? -9.953 -2.042 29.058 1.00 95.00 107 LYS A O 1
ATOM 764 N N . ALA A 1 108 ? -10.122 -1.620 26.850 1.00 97.06 108 ALA A N 1
ATOM 765 C CA . ALA A 1 108 ? -9.399 -2.800 26.391 1.00 97.06 108 ALA A CA 1
ATOM 766 C C . ALA A 1 108 ? -8.349 -2.431 25.334 1.00 97.06 108 ALA A C 1
ATOM 768 O O . ALA A 1 108 ? -8.494 -1.439 24.614 1.00 97.06 108 ALA A O 1
ATOM 769 N N . SER A 1 109 ? -7.287 -3.227 25.253 1.00 97.44 109 SER A N 1
ATOM 770 C CA . SER A 1 109 ? -6.237 -3.072 24.246 1.00 97.44 109 SER A CA 1
ATOM 771 C C . SER A 1 109 ? -6.615 -3.816 22.968 1.00 97.44 109 SER A C 1
ATOM 773 O O . SER A 1 109 ? -7.120 -4.937 23.018 1.00 97.44 109 SER A O 1
ATOM 775 N N . LEU A 1 110 ? -6.368 -3.195 21.820 1.00 98.38 110 LEU A N 1
ATOM 776 C CA . LEU A 1 110 ? -6.527 -3.781 20.493 1.00 98.38 110 LEU A CA 1
ATOM 777 C C . LEU A 1 110 ? -5.157 -3.796 19.819 1.00 98.38 110 LEU A C 1
ATOM 779 O O . LEU A 1 110 ? -4.556 -2.737 19.656 1.00 98.38 110 LEU A O 1
ATOM 783 N N . ALA A 1 111 ? -4.680 -4.976 19.436 1.00 97.06 111 ALA A N 1
ATOM 784 C CA . ALA A 1 111 ? -3.452 -5.139 18.666 1.00 97.06 111 ALA A CA 1
ATOM 785 C C . ALA A 1 111 ? -3.743 -5.121 17.167 1.00 97.06 111 ALA A C 1
ATOM 787 O O . ALA A 1 111 ? -3.075 -4.415 16.414 1.00 97.06 111 ALA A O 1
ATOM 788 N N . SER A 1 112 ? -4.756 -5.874 16.723 1.00 97.19 112 SER A N 1
ATOM 789 C CA . SER A 1 112 ? -5.053 -5.941 15.294 1.00 97.19 112 SER A CA 1
ATOM 790 C C . SER A 1 112 ? -6.497 -6.262 14.924 1.00 97.19 112 SER A C 1
ATOM 792 O O . SER A 1 112 ? -7.241 -6.838 15.718 1.00 97.19 112 SER A O 1
ATOM 794 N N . ILE A 1 113 ? -6.870 -5.891 13.697 1.00 98.12 113 ILE A N 1
ATOM 795 C CA . ILE A 1 113 ? -8.099 -6.298 13.009 1.00 98.12 113 ILE A CA 1
ATOM 796 C C . ILE A 1 113 ? -7.739 -6.741 11.591 1.00 98.12 113 ILE A C 1
ATOM 798 O O . ILE A 1 113 ? -7.258 -5.921 10.809 1.00 98.12 113 ILE A O 1
ATOM 802 N N . TYR A 1 114 ? -8.042 -7.990 11.240 1.00 96.81 114 TYR A N 1
ATOM 803 C CA . TYR A 1 114 ? -7.825 -8.524 9.891 1.00 96.81 114 TYR A CA 1
ATOM 804 C C . TYR A 1 114 ? -9.009 -9.353 9.396 1.00 96.81 114 TYR A C 1
ATOM 806 O O . TYR A 1 114 ? -9.730 -9.979 10.180 1.00 96.81 114 TYR A O 1
ATOM 814 N N . HIS A 1 115 ? -9.164 -9.424 8.071 1.00 95.12 115 HIS A N 1
ATOM 815 C CA . HIS A 1 115 ? -9.935 -10.503 7.468 1.00 95.12 115 HIS A CA 1
ATOM 816 C C . HIS A 1 115 ? -9.175 -11.826 7.648 1.00 95.12 115 HIS A C 1
ATOM 818 O O . HIS A 1 115 ? -7.991 -11.920 7.317 1.00 95.12 115 HIS A O 1
ATOM 824 N N . ARG A 1 116 ? -9.849 -12.861 8.157 1.00 92.81 116 ARG A N 1
ATOM 825 C CA . ARG A 1 116 ? -9.228 -14.141 8.523 1.00 92.81 116 ARG A CA 1
ATOM 826 C C . ARG A 1 116 ? -8.484 -14.778 7.353 1.00 92.81 116 ARG A C 1
ATOM 828 O O . ARG A 1 116 ? -7.348 -15.200 7.526 1.00 92.81 116 ARG A O 1
ATOM 835 N N . ASP A 1 117 ? -9.094 -14.834 6.173 1.00 86.75 117 ASP A N 1
ATOM 836 C CA . ASP A 1 117 ? -8.474 -15.534 5.044 1.00 86.75 117 ASP A CA 1
ATOM 837 C C . ASP A 1 117 ? -7.231 -14.796 4.537 1.00 86.75 117 ASP A C 1
ATOM 839 O O . ASP A 1 117 ? -6.262 -15.438 4.152 1.00 86.75 117 ASP A O 1
ATOM 843 N N . GLN A 1 118 ? -7.196 -13.463 4.618 1.00 85.44 118 GLN A N 1
ATOM 844 C CA . GLN A 1 118 ? -5.981 -12.711 4.292 1.00 85.44 118 GLN A CA 1
ATOM 845 C C . GLN A 1 118 ? -4.882 -12.982 5.322 1.00 85.44 118 GLN A C 1
ATOM 847 O O . GLN A 1 118 ? -3.732 -13.190 4.949 1.00 85.44 118 GLN A O 1
ATOM 852 N N . TYR A 1 119 ? -5.246 -13.045 6.605 1.00 88.62 119 TYR A N 1
ATOM 853 C CA . TYR A 1 119 ? -4.317 -13.383 7.679 1.00 88.62 119 TYR A CA 1
ATOM 854 C C . TYR A 1 119 ? -3.704 -14.781 7.498 1.00 88.62 119 TYR A C 1
ATOM 856 O O . TYR A 1 119 ? -2.489 -14.937 7.564 1.00 88.62 119 TYR A O 1
ATOM 864 N N . LEU A 1 120 ? -4.530 -15.791 7.205 1.00 84.88 120 LEU A N 1
ATOM 865 C CA . LEU A 1 120 ? -4.078 -17.177 7.034 1.00 84.88 120 LEU A CA 1
ATOM 866 C C . LEU A 1 120 ? -3.192 -17.393 5.798 1.00 84.88 120 LEU A C 1
ATOM 868 O O . LEU A 1 120 ? -2.393 -18.325 5.794 1.00 84.88 120 LEU A O 1
ATOM 872 N N . HIS A 1 121 ? -3.316 -16.548 4.773 1.00 78.69 121 HIS A N 1
ATOM 873 C CA . HIS A 1 121 ? -2.519 -16.629 3.543 1.00 78.69 121 HIS A CA 1
ATOM 874 C C . HIS A 1 121 ? -1.358 -15.619 3.514 1.00 78.69 121 HIS A C 1
ATOM 876 O O . HIS A 1 121 ? -0.864 -15.293 2.438 1.00 78.69 121 HIS A O 1
ATOM 882 N N . GLY A 1 122 ? -0.938 -15.087 4.671 1.00 78.25 122 GLY A N 1
ATOM 883 C CA . GLY A 1 122 ? 0.204 -14.164 4.762 1.00 78.25 122 GLY A CA 1
ATOM 884 C C . GLY A 1 122 ? -0.017 -12.809 4.077 1.00 78.25 122 GLY A C 1
ATOM 885 O O . GLY A 1 122 ? 0.926 -12.059 3.857 1.00 78.25 122 GLY A O 1
ATOM 886 N N . ALA A 1 123 ? -1.262 -12.466 3.748 1.00 80.31 123 ALA A N 1
ATOM 887 C CA . ALA A 1 123 ? -1.638 -11.257 3.023 1.00 80.31 123 ALA A CA 1
ATOM 888 C C . ALA A 1 123 ? -2.092 -10.124 3.964 1.00 80.31 123 ALA A C 1
ATOM 890 O O . ALA A 1 123 ? -2.895 -9.277 3.574 1.00 80.31 123 ALA A O 1
ATOM 891 N N . THR A 1 124 ? -1.600 -10.085 5.209 1.00 82.31 124 THR A N 1
ATOM 892 C CA . THR A 1 124 ? -1.954 -9.049 6.206 1.00 82.31 124 THR A CA 1
ATOM 893 C C . THR A 1 124 ? -1.567 -7.642 5.762 1.00 82.31 124 THR A C 1
ATOM 895 O O . THR A 1 124 ? -2.261 -6.680 6.091 1.00 82.31 124 THR A O 1
ATOM 898 N N . ASN A 1 125 ? -0.504 -7.538 4.963 1.00 78.62 125 ASN A N 1
ATOM 899 C CA . ASN A 1 125 ? -0.014 -6.288 4.388 1.00 78.62 125 ASN A CA 1
ATOM 900 C C . ASN A 1 125 ? -0.692 -5.935 3.053 1.00 78.62 125 ASN A C 1
ATOM 902 O O . ASN A 1 125 ? -0.378 -4.901 2.475 1.00 78.62 125 ASN A O 1
ATOM 906 N N . SER A 1 126 ? -1.626 -6.760 2.555 1.00 83.56 126 SER A N 1
ATOM 907 C CA . SER A 1 126 ? -2.306 -6.490 1.286 1.00 83.56 126 SER A CA 1
ATOM 908 C C . SER A 1 126 ? -3.149 -5.225 1.369 1.00 83.56 126 SER A C 1
ATOM 910 O O . SER A 1 126 ? -4.126 -5.168 2.121 1.00 83.56 126 SER A O 1
ATOM 912 N N . LEU A 1 127 ? -2.824 -4.248 0.524 1.00 85.75 127 LEU A N 1
ATOM 913 C CA . LEU A 1 127 ? -3.583 -3.004 0.393 1.00 85.75 127 LEU A CA 1
ATOM 914 C C . LEU A 1 127 ? -4.724 -3.129 -0.637 1.00 85.75 127 LEU A C 1
ATOM 916 O O . LEU A 1 127 ? -5.558 -2.232 -0.756 1.00 85.75 127 LEU A O 1
ATOM 920 N N . SER A 1 128 ? -4.788 -4.246 -1.377 1.00 85.56 128 SER A N 1
ATOM 921 C CA . SER A 1 128 ? -5.807 -4.485 -2.411 1.00 85.56 128 SER A CA 1
ATOM 922 C C . SER A 1 128 ? -7.186 -4.825 -1.833 1.00 85.56 128 SER A C 1
ATOM 924 O O . SER A 1 128 ? -8.213 -4.436 -2.390 1.00 85.56 128 SER A O 1
ATOM 926 N N . GLY A 1 129 ? -7.233 -5.558 -0.716 1.00 87.31 129 GLY A N 1
ATOM 927 C CA . GLY A 1 129 ? -8.473 -6.091 -0.144 1.00 87.31 129 GLY A CA 1
ATOM 928 C C . GLY A 1 129 ? -9.102 -7.254 -0.914 1.00 87.31 129 GLY A C 1
ATOM 929 O O . GLY A 1 129 ? -10.140 -7.764 -0.493 1.00 87.31 129 GLY A O 1
ATOM 930 N N . VAL A 1 130 ? -8.520 -7.682 -2.038 1.00 88.50 130 VAL A N 1
ATOM 931 C CA . VAL A 1 130 ? -9.079 -8.758 -2.867 1.00 88.50 130 VAL A CA 1
ATOM 932 C C . VAL A 1 130 ? -9.173 -10.052 -2.050 1.00 88.50 130 VAL A C 1
ATOM 934 O O . VAL A 1 130 ? -8.286 -10.388 -1.265 1.00 88.50 130 VAL A O 1
ATOM 937 N N . GLY A 1 131 ? -10.293 -10.759 -2.194 1.00 88.56 131 GLY A N 1
ATOM 938 C CA . GLY A 1 131 ? -10.641 -11.953 -1.426 1.00 88.56 131 GLY A CA 1
ATOM 939 C C . GLY A 1 131 ? -11.279 -11.675 -0.059 1.00 88.56 131 GLY A C 1
ATOM 940 O O . GLY A 1 131 ? -11.910 -12.571 0.487 1.00 88.56 131 GLY A O 1
ATOM 941 N N . ALA A 1 132 ? -11.189 -10.465 0.503 1.00 92.31 132 ALA A N 1
ATOM 942 C CA . ALA A 1 132 ? -11.803 -10.158 1.798 1.00 92.31 132 ALA A CA 1
ATOM 943 C C . ALA A 1 132 ? -13.316 -9.912 1.693 1.00 92.31 132 ALA A C 1
ATOM 945 O O . ALA A 1 132 ? -13.797 -9.286 0.744 1.00 92.31 132 ALA A O 1
ATOM 946 N N . SER A 1 133 ? -14.080 -10.370 2.691 1.00 93.56 133 SER A N 1
ATOM 947 C CA . SER A 1 133 ? -15.496 -10.019 2.816 1.00 93.56 133 SER A CA 1
ATOM 948 C C . SER A 1 133 ? -15.701 -8.585 3.313 1.00 93.56 133 SER A C 1
ATOM 950 O O . SER A 1 133 ? -15.023 -8.136 4.237 1.00 93.56 133 SER A O 1
ATOM 952 N N . VAL A 1 134 ? -16.669 -7.872 2.734 1.00 94.06 134 VAL A N 1
ATOM 953 C CA . VAL A 1 134 ? -17.040 -6.511 3.152 1.00 94.06 134 VAL A CA 1
ATOM 954 C C . VAL A 1 134 ? -17.716 -6.523 4.523 1.00 94.06 134 VAL A C 1
ATOM 956 O O . VAL A 1 134 ? -18.327 -7.519 4.914 1.00 94.06 134 VAL A O 1
ATOM 959 N N . ILE A 1 135 ? -17.679 -5.408 5.250 1.00 95.62 135 ILE A N 1
ATOM 960 C CA . ILE A 1 135 ? -18.341 -5.270 6.551 1.00 95.62 135 ILE A CA 1
ATOM 961 C C . ILE A 1 135 ? -18.954 -3.879 6.717 1.00 95.62 135 ILE A C 1
ATOM 963 O O . ILE A 1 135 ? -18.340 -2.869 6.406 1.00 95.62 135 ILE A O 1
ATOM 967 N N . LYS A 1 136 ? -20.165 -3.768 7.269 1.00 95.50 136 LYS A N 1
ATOM 968 C CA . LYS A 1 136 ? -20.774 -2.447 7.486 1.00 95.50 136 LYS A CA 1
ATOM 969 C C . LYS A 1 136 ? -20.023 -1.636 8.534 1.00 95.50 136 LYS A C 1
ATOM 971 O O . LYS A 1 136 ? -19.749 -0.452 8.349 1.00 95.50 136 LYS A O 1
ATOM 976 N N . MET A 1 137 ? -19.782 -2.245 9.689 1.00 97.44 137 MET A N 1
ATOM 977 C CA . MET A 1 137 ? -19.372 -1.509 10.877 1.00 97.44 137 MET A CA 1
ATOM 978 C C . MET A 1 137 ? -18.487 -2.338 11.792 1.00 97.44 137 MET A C 1
ATOM 980 O O . MET A 1 137 ? -18.823 -3.469 12.132 1.00 97.44 137 MET A O 1
ATOM 984 N N . ILE A 1 138 ? -17.433 -1.703 12.289 1.00 98.62 138 ILE A N 1
ATOM 985 C CA . ILE A 1 138 ? -16.642 -2.163 13.424 1.00 98.62 138 ILE A CA 1
ATOM 986 C C . ILE A 1 138 ? -16.730 -1.084 14.502 1.00 98.62 138 ILE A C 1
ATOM 988 O O . ILE A 1 138 ? -16.201 0.017 14.351 1.00 98.62 138 ILE A O 1
ATOM 992 N N . ASN A 1 139 ? -17.452 -1.377 15.582 1.00 98.38 139 ASN A N 1
ATOM 993 C CA . ASN A 1 139 ? -17.663 -0.459 16.694 1.00 98.38 139 ASN A CA 1
ATOM 994 C C . ASN A 1 139 ? -17.010 -0.997 17.970 1.00 98.38 139 ASN A C 1
ATOM 996 O O . ASN A 1 139 ? -17.599 -1.803 18.691 1.00 98.38 139 ASN A O 1
ATOM 1000 N N . LEU A 1 140 ? -15.805 -0.498 18.235 1.00 98.38 140 LEU A N 1
ATOM 1001 C CA . LEU A 1 140 ? -14.957 -0.826 19.375 1.00 98.38 140 LEU A CA 1
ATOM 1002 C C . LEU A 1 140 ? -14.609 0.458 20.151 1.00 98.38 140 LEU A C 1
ATOM 1004 O O . LEU A 1 140 ? -13.458 0.742 20.474 1.00 98.38 140 LEU A O 1
ATOM 1008 N N . ASN A 1 141 ? -15.620 1.274 20.450 1.00 97.06 141 ASN A N 1
ATOM 1009 C CA . ASN A 1 141 ? -15.499 2.587 21.101 1.00 97.06 141 ASN A CA 1
ATOM 1010 C C . ASN A 1 141 ? -14.800 2.603 22.482 1.00 97.06 141 ASN A C 1
ATOM 1012 O O . ASN A 1 141 ? -14.470 3.683 22.977 1.00 97.06 141 ASN A O 1
ATOM 1016 N N . SER A 1 142 ? -14.583 1.442 23.104 1.00 97.56 142 SER A N 1
ATOM 1017 C CA . SER A 1 142 ? -13.834 1.269 24.358 1.00 97.56 142 SER A CA 1
ATOM 1018 C C . SER A 1 142 ? -12.432 0.677 24.165 1.00 97.56 142 SER A C 1
ATOM 1020 O O . SER A 1 142 ? -11.746 0.425 25.155 1.00 97.56 142 SER A O 1
ATOM 1022 N N . PHE A 1 143 ? -11.988 0.495 22.920 1.00 98.50 143 PHE A N 1
ATOM 1023 C CA . PHE A 1 143 ? -10.688 -0.084 22.600 1.00 98.50 143 PHE A CA 1
ATOM 1024 C C . PHE A 1 143 ? -9.661 0.966 22.207 1.00 98.50 143 PHE A C 1
ATOM 1026 O O . PHE A 1 143 ? -9.951 1.900 21.453 1.00 98.50 143 PHE A O 1
ATOM 1033 N N . ASN A 1 144 ? -8.446 0.765 22.699 1.00 98.12 144 ASN A N 1
ATOM 1034 C CA . ASN A 1 144 ? -7.272 1.528 22.315 1.00 98.12 144 ASN A CA 1
ATOM 1035 C C . ASN A 1 144 ? -6.455 0.673 21.348 1.00 98.12 144 ASN A C 1
ATOM 1037 O O . ASN A 1 144 ? -5.961 -0.378 21.756 1.00 98.12 144 ASN A O 1
ATOM 1041 N N . LEU A 1 145 ? -6.311 1.110 20.095 1.00 98.25 145 LEU A N 1
ATOM 1042 C CA . LEU A 1 145 ? -5.321 0.525 19.195 1.00 98.25 145 LEU A CA 1
ATOM 1043 C C . LEU A 1 145 ? -3.937 0.868 19.754 1.00 98.25 145 LEU A C 1
ATOM 1045 O O . LEU A 1 145 ? -3.598 2.051 19.876 1.00 98.25 145 LEU A O 1
ATOM 1049 N N . VAL A 1 146 ? -3.207 -0.158 20.188 1.00 96.38 146 VAL A N 1
ATOM 1050 C CA . VAL A 1 146 ? -1.910 -0.019 20.867 1.00 96.38 146 VAL A CA 1
ATOM 1051 C C . VAL A 1 146 ? -0.824 0.444 19.894 1.00 96.38 146 VAL A C 1
ATOM 1053 O O . VAL A 1 146 ? -1.048 0.463 18.686 1.00 96.38 146 VAL A O 1
ATOM 1056 N N . ALA A 1 147 ? 0.342 0.841 20.409 1.00 94.38 147 ALA A N 1
ATOM 1057 C CA . ALA A 1 147 ? 1.473 1.202 19.556 1.00 94.38 147 ALA A CA 1
ATOM 1058 C C . ALA A 1 147 ? 1.863 0.028 18.641 1.00 94.38 147 ALA A C 1
ATOM 1060 O O . ALA A 1 147 ? 1.879 -1.113 19.102 1.00 94.38 147 ALA A O 1
ATOM 1061 N N . GLY A 1 148 ? 2.131 0.289 17.359 1.00 91.69 148 GLY A N 1
ATOM 1062 C CA . GLY A 1 148 ? 2.357 -0.785 16.378 1.00 91.69 148 GLY A CA 1
ATOM 1063 C C . GLY A 1 148 ? 1.092 -1.533 15.940 1.00 91.69 148 GLY A C 1
ATOM 1064 O O . GLY A 1 148 ? 1.186 -2.552 15.268 1.00 91.69 148 GLY A O 1
ATOM 1065 N N . GLY A 1 149 ? -0.098 -1.103 16.368 1.00 94.38 149 GLY A N 1
ATOM 1066 C CA . GLY A 1 149 ? -1.346 -1.794 16.053 1.00 94.38 149 GLY A CA 1
ATOM 1067 C C . GLY A 1 149 ? -1.802 -1.602 14.602 1.00 94.38 149 GLY A C 1
ATOM 1068 O O . GLY A 1 149 ? -1.641 -0.525 14.024 1.00 94.38 149 GLY A O 1
ATOM 1069 N N . HIS A 1 150 ? -2.453 -2.626 14.041 1.00 94.69 150 HIS A N 1
ATOM 1070 C CA . HIS A 1 150 ? -2.860 -2.661 12.631 1.00 94.69 150 HIS A CA 1
ATOM 1071 C C . HIS A 1 150 ? -4.354 -2.934 12.436 1.00 94.69 150 HIS A C 1
ATOM 1073 O O . HIS A 1 150 ? -4.921 -3.847 13.029 1.00 94.69 150 HIS A O 1
ATOM 1079 N N . ILE A 1 151 ? -5.009 -2.196 11.549 1.00 97.19 151 ILE A N 1
ATOM 1080 C CA . ILE A 1 151 ? -6.379 -2.479 11.112 1.00 97.19 151 ILE A CA 1
ATOM 1081 C C . ILE A 1 151 ? -6.383 -2.534 9.595 1.00 97.19 151 ILE A C 1
ATOM 1083 O O . ILE A 1 151 ? -6.079 -1.535 8.951 1.00 97.19 151 ILE A O 1
ATOM 1087 N N . ASN A 1 152 ? -6.785 -3.669 9.031 1.00 95.19 152 ASN A N 1
ATOM 1088 C CA . ASN A 1 152 ? -6.993 -3.817 7.598 1.00 95.19 152 ASN A CA 1
ATOM 1089 C C . ASN A 1 152 ? -8.449 -4.228 7.325 1.00 95.19 152 ASN A C 1
ATOM 1091 O O . ASN A 1 152 ? -8.893 -5.333 7.648 1.00 95.19 152 ASN A O 1
ATOM 1095 N N . ALA A 1 153 ? -9.205 -3.300 6.740 1.00 95.38 153 ALA A N 1
ATOM 1096 C CA . ALA A 1 153 ? -10.559 -3.519 6.238 1.00 95.38 153 ALA A CA 1
ATOM 1097 C C . ALA A 1 153 ? -10.690 -3.020 4.788 1.00 95.38 153 ALA A C 1
ATOM 1099 O O . ALA A 1 153 ? -11.687 -2.406 4.400 1.00 95.38 153 ALA A O 1
ATOM 1100 N N . THR A 1 154 ? -9.665 -3.293 3.979 1.00 92.06 154 THR A N 1
ATOM 1101 C CA . THR A 1 154 ? -9.589 -2.943 2.548 1.00 92.06 154 THR A CA 1
ATOM 1102 C C . THR A 1 154 ? -10.565 -3.730 1.666 1.00 92.06 154 THR A C 1
ATOM 1104 O O . THR A 1 154 ? -10.780 -3.360 0.513 1.00 92.06 154 THR A O 1
ATOM 1107 N N . GLY A 1 155 ? -11.219 -4.769 2.203 1.00 90.69 155 GLY A N 1
ATOM 1108 C CA . GLY A 1 155 ? -12.353 -5.425 1.546 1.00 90.69 155 GLY A CA 1
ATOM 1109 C C . GLY A 1 155 ? -13.558 -4.494 1.366 1.00 90.69 155 GLY A C 1
ATOM 1110 O O . GLY A 1 155 ? -14.280 -4.627 0.386 1.00 90.69 155 GLY A O 1
ATOM 1111 N N . GLY A 1 156 ? -13.749 -3.522 2.268 1.00 93.38 156 GLY A N 1
ATOM 1112 C CA . GLY A 1 156 ? -14.837 -2.541 2.229 1.00 93.38 156 GLY A CA 1
ATOM 1113 C C . GLY A 1 156 ? -15.493 -2.352 3.597 1.00 93.38 156 GLY A C 1
ATOM 1114 O O . GLY A 1 156 ? -16.001 -3.311 4.181 1.00 93.38 156 GLY A O 1
ATOM 1115 N N . ILE A 1 157 ? -15.517 -1.114 4.097 1.00 96.25 157 ILE A N 1
ATOM 1116 C CA . ILE A 1 157 ? -16.100 -0.731 5.386 1.00 96.25 157 ILE A CA 1
ATOM 1117 C C . ILE A 1 157 ? -16.844 0.602 5.316 1.00 96.25 157 ILE A C 1
ATOM 1119 O O . ILE A 1 157 ? -16.454 1.510 4.588 1.00 96.25 157 ILE A O 1
ATOM 1123 N N . ASN A 1 158 ? -17.929 0.744 6.084 1.00 95.31 158 ASN A N 1
ATOM 1124 C CA . ASN A 1 158 ? -18.636 2.022 6.203 1.00 95.31 158 ASN A CA 1
ATOM 1125 C C . ASN A 1 158 ? -18.337 2.758 7.516 1.00 95.31 158 ASN A C 1
ATOM 1127 O O . ASN A 1 158 ? -18.233 3.976 7.513 1.00 95.31 158 ASN A O 1
ATOM 1131 N N . THR A 1 159 ? -18.216 2.075 8.654 1.00 97.25 159 THR A N 1
ATOM 1132 C CA . THR A 1 159 ? -17.947 2.744 9.938 1.00 97.25 159 THR A CA 1
ATOM 1133 C C . THR A 1 159 ? -16.866 2.027 10.735 1.00 97.25 159 THR A C 1
ATOM 1135 O O . THR A 1 159 ? -17.011 0.844 11.034 1.00 97.25 159 THR A O 1
ATOM 1138 N N . LEU A 1 160 ? -15.855 2.775 11.180 1.00 98.56 160 LEU A N 1
ATOM 1139 C CA . LEU A 1 160 ? -14.878 2.340 12.177 1.00 98.56 160 LEU A CA 1
ATOM 1140 C C . LEU A 1 160 ? -14.949 3.262 13.398 1.00 98.56 160 LEU A C 1
ATOM 1142 O O . LEU A 1 160 ? -14.834 4.486 13.278 1.00 98.56 160 LEU A O 1
ATOM 1146 N N . SER A 1 161 ? -15.132 2.684 14.586 1.00 98.50 161 SER A N 1
ATOM 1147 C CA . SER A 1 161 ? -15.099 3.429 15.844 1.00 98.50 161 SER A CA 1
ATOM 1148 C C . SER A 1 161 ? -14.145 2.814 16.857 1.00 98.50 161 SER A C 1
ATOM 1150 O O . SER A 1 161 ? -14.228 1.621 17.135 1.00 98.50 161 SER A O 1
ATOM 1152 N N . LEU A 1 162 ? -13.284 3.658 17.430 1.00 98.62 162 LEU A N 1
ATOM 1153 C CA . LEU A 1 162 ? -12.280 3.312 18.436 1.00 98.62 162 LEU A CA 1
ATOM 1154 C C . LEU A 1 162 ? -12.271 4.356 19.557 1.00 98.62 162 LEU A C 1
ATOM 1156 O O . LEU A 1 162 ? -12.654 5.514 19.357 1.00 98.62 162 LEU A O 1
ATOM 1160 N N . ASN A 1 163 ? -11.783 3.978 20.738 1.00 98.31 163 ASN A N 1
ATOM 1161 C CA . ASN A 1 163 ? -11.509 4.957 21.786 1.00 98.31 163 ASN A CA 1
ATOM 1162 C C . ASN A 1 163 ? -10.269 5.783 21.439 1.00 98.31 163 ASN A C 1
ATOM 1164 O O . ASN A 1 163 ? -10.318 7.013 21.449 1.00 98.31 163 ASN A O 1
ATOM 1168 N N . SER A 1 164 ? -9.153 5.120 21.146 1.00 98.25 164 SER A N 1
ATOM 1169 C CA . SER A 1 164 ? -7.922 5.806 20.777 1.00 98.25 164 SER A CA 1
ATOM 1170 C C . SER A 1 164 ? -7.045 4.995 19.843 1.00 98.25 164 SER A C 1
ATOM 1172 O O . SER A 1 164 ? -7.215 3.786 19.713 1.00 98.25 164 SER A O 1
ATOM 1174 N N . VAL A 1 165 ? -6.087 5.685 19.237 1.00 97.94 165 VAL A N 1
ATOM 1175 C CA . VAL A 1 165 ? -5.064 5.124 18.358 1.00 97.94 165 VAL A CA 1
ATOM 1176 C C . VAL A 1 165 ? -3.696 5.635 18.811 1.00 97.94 165 VAL A C 1
ATOM 1178 O O . VAL A 1 165 ? -3.546 6.838 19.035 1.00 97.94 165 VAL A O 1
ATOM 1181 N N . GLY A 1 166 ? -2.749 4.718 19.023 1.00 96.12 166 GLY A N 1
ATOM 1182 C CA . GLY A 1 166 ? -1.382 5.005 19.466 1.00 96.12 166 GLY A CA 1
ATOM 1183 C C . GLY A 1 166 ? -0.392 5.329 18.334 1.00 96.12 166 GLY A C 1
ATOM 1184 O O . GLY A 1 166 ? -0.792 5.407 17.170 1.00 96.12 166 GLY A O 1
ATOM 1185 N N . PRO A 1 167 ? 0.896 5.516 18.666 1.00 95.06 167 PRO A N 1
ATOM 1186 C CA . PRO A 1 167 ? 1.963 5.770 17.694 1.00 95.06 167 PRO A CA 1
ATOM 1187 C C . PRO A 1 167 ? 2.313 4.524 16.871 1.00 95.06 167 PRO A C 1
ATOM 1189 O O . PRO A 1 167 ? 2.024 3.403 17.293 1.00 95.06 167 PRO A O 1
ATOM 1192 N N . ALA A 1 168 ? 2.930 4.723 15.703 1.00 92.75 168 ALA A N 1
ATOM 1193 C CA . ALA A 1 168 ? 3.263 3.657 14.747 1.00 92.75 168 ALA A CA 1
ATOM 1194 C C . ALA A 1 168 ? 2.076 2.730 14.427 1.00 92.75 168 ALA A C 1
ATOM 1196 O O . ALA A 1 168 ? 2.233 1.524 14.282 1.00 92.75 168 ALA A O 1
ATOM 1197 N N . THR A 1 169 ? 0.859 3.268 14.379 1.00 95.00 169 THR A N 1
ATOM 1198 C CA . THR A 1 169 ? -0.336 2.481 14.047 1.00 95.00 169 THR A CA 1
ATOM 1199 C C . THR A 1 169 ? -0.707 2.666 12.592 1.00 95.00 169 THR A C 1
ATOM 1201 O O . THR A 1 169 ? -0.531 3.751 12.042 1.00 95.00 169 THR A O 1
ATOM 1204 N N . GLN A 1 170 ? -1.252 1.620 11.976 1.00 94.00 170 GLN A N 1
ATOM 1205 C CA . GLN A 1 170 ? -1.677 1.661 10.583 1.00 94.00 170 GLN A CA 1
ATOM 1206 C C . GLN A 1 170 ? -3.116 1.183 10.433 1.00 94.00 170 GLN A C 1
ATOM 1208 O O . GLN A 1 170 ? -3.463 0.065 10.811 1.00 94.00 170 GLN A O 1
ATOM 1213 N N . ILE A 1 171 ? -3.958 2.032 9.854 1.00 96.69 171 ILE A N 1
ATOM 1214 C CA . ILE A 1 171 ? -5.362 1.749 9.571 1.00 96.69 171 ILE A CA 1
ATOM 1215 C C . ILE A 1 171 ? -5.570 1.886 8.064 1.00 96.69 171 ILE A C 1
ATOM 1217 O O . ILE A 1 171 ? -5.482 2.987 7.537 1.00 96.69 171 ILE A O 1
ATOM 1221 N N . GLN A 1 172 ? -5.860 0.781 7.386 1.00 95.50 172 GLN A N 1
ATOM 1222 C CA . GLN A 1 172 ? -6.119 0.719 5.948 1.00 95.50 172 GLN A CA 1
ATOM 1223 C C . GLN A 1 172 ? -7.579 0.355 5.712 1.00 95.50 172 GLN A C 1
ATOM 1225 O O . GLN A 1 172 ? -8.054 -0.692 6.171 1.00 95.50 172 GLN A O 1
ATOM 1230 N N . LEU A 1 173 ? -8.302 1.201 4.991 1.00 95.50 173 LEU A N 1
ATOM 1231 C CA . LEU A 1 173 ? -9.733 1.037 4.768 1.00 95.50 173 LEU A CA 1
ATOM 1232 C C . LEU A 1 173 ? -10.058 1.219 3.293 1.00 95.50 173 LEU A C 1
ATOM 1234 O O . LEU A 1 173 ? -9.424 1.999 2.591 1.00 95.50 173 LEU A O 1
ATOM 1238 N N . ARG A 1 174 ? -11.113 0.546 2.847 1.00 92.88 174 ARG A N 1
ATOM 1239 C CA . ARG A 1 174 ? -11.786 0.865 1.590 1.00 92.88 174 ARG A CA 1
ATOM 1240 C C . ARG A 1 174 ? -13.206 1.298 1.899 1.00 92.88 174 ARG A C 1
ATOM 1242 O O . ARG A 1 174 ? -13.869 0.638 2.698 1.00 92.88 174 ARG A O 1
ATOM 1249 N N . ALA A 1 175 ? -13.688 2.369 1.282 1.00 91.62 175 ALA A N 1
ATOM 1250 C CA . ALA A 1 175 ? -15.086 2.752 1.393 1.00 91.62 175 ALA A CA 1
ATOM 1251 C C . ALA A 1 175 ? -15.979 1.618 0.871 1.00 91.62 175 ALA A C 1
ATOM 1253 O O . ALA A 1 175 ? -15.777 1.099 -0.227 1.00 91.62 175 ALA A O 1
ATOM 1254 N N . LEU A 1 176 ? -16.963 1.209 1.672 1.00 90.38 176 LEU A N 1
ATOM 1255 C CA . LEU A 1 176 ? -17.987 0.271 1.221 1.00 90.38 176 LEU A CA 1
ATOM 1256 C C . LEU A 1 176 ? -18.802 0.927 0.090 1.00 90.38 176 LEU A C 1
ATOM 1258 O O . LEU A 1 176 ? -19.403 1.975 0.351 1.00 90.38 176 LEU A O 1
ATOM 1262 N N . PRO A 1 177 ? -18.870 0.341 -1.120 1.00 81.56 177 PRO A N 1
ATOM 1263 C CA . PRO A 1 177 ? -19.602 0.966 -2.215 1.00 81.56 177 PRO A CA 1
ATOM 1264 C C . PRO A 1 177 ? -21.104 1.066 -1.909 1.00 81.56 177 PRO A C 1
ATOM 1266 O O . PRO A 1 177 ? -21.691 0.128 -1.365 1.00 81.56 177 PRO A O 1
ATOM 1269 N N . SER A 1 178 ? -21.734 2.193 -2.261 1.00 74.94 178 SER A N 1
ATOM 1270 C CA . SER A 1 178 ? -23.149 2.474 -1.953 1.00 74.94 178 SER A CA 1
ATOM 1271 C C . SER A 1 178 ? -24.124 1.488 -2.592 1.00 74.94 178 SER A C 1
ATOM 1273 O O . SER A 1 178 ? -25.188 1.225 -2.031 1.00 74.94 178 SER A O 1
ATOM 1275 N N . ASP A 1 179 ? -23.741 0.933 -3.740 1.00 73.25 179 ASP A N 1
ATOM 1276 C CA . ASP A 1 179 ? -24.588 0.057 -4.551 1.00 73.25 179 ASP A CA 1
ATOM 1277 C C . ASP A 1 179 ? -24.587 -1.387 -4.031 1.00 73.25 179 ASP A C 1
ATOM 1279 O O . ASP A 1 179 ? -25.449 -2.197 -4.386 1.00 73.25 179 ASP A O 1
ATOM 1283 N N . VAL A 1 180 ? -23.652 -1.714 -3.131 1.00 72.81 180 VAL A N 1
ATOM 1284 C CA . VAL A 1 180 ? -23.613 -3.003 -2.441 1.00 72.81 180 VAL A CA 1
ATOM 1285 C C . VAL A 1 180 ? -24.686 -3.002 -1.354 1.00 72.81 180 VAL A C 1
ATOM 1287 O O . VAL A 1 180 ? -24.466 -2.642 -0.198 1.00 72.81 180 VAL A O 1
ATOM 1290 N N . THR A 1 181 ? -25.877 -3.435 -1.747 1.00 67.31 181 THR A N 1
ATOM 1291 C CA . THR A 1 181 ? -26.993 -3.766 -0.858 1.00 67.31 181 THR A CA 1
ATOM 1292 C C . THR A 1 181 ? -27.034 -5.280 -0.657 1.00 67.31 181 THR A C 1
ATOM 1294 O O . THR A 1 181 ? -26.709 -6.039 -1.572 1.00 67.31 181 THR A O 1
ATOM 1297 N N . ALA A 1 182 ? -27.379 -5.769 0.539 1.00 58.94 182 ALA A N 1
ATOM 1298 C CA . ALA A 1 182 ? -27.555 -7.213 0.721 1.00 58.94 182 ALA A CA 1
ATOM 1299 C C . ALA A 1 182 ? -28.998 -7.632 0.423 1.00 58.94 182 ALA A C 1
ATOM 1301 O O . ALA A 1 182 ? -29.951 -6.918 0.731 1.00 58.94 182 ALA A O 1
ATOM 1302 N N . GLY A 1 183 ? -29.146 -8.813 -0.169 1.00 52.25 183 GLY A N 1
ATOM 1303 C CA . GLY A 1 183 ? -30.445 -9.364 -0.558 1.00 52.25 183 GLY A CA 1
ATOM 1304 C C . GLY A 1 183 ? -30.432 -10.084 -1.904 1.00 52.25 183 GLY A C 1
ATOM 1305 O O . GLY A 1 183 ? -31.347 -10.853 -2.178 1.00 52.25 183 GLY A O 1
ATOM 1306 N N . SER A 1 184 ? -29.394 -9.898 -2.721 1.00 50.12 184 SER A N 1
ATOM 1307 C CA . SER A 1 184 ? -29.255 -10.610 -3.993 1.00 50.12 184 SER A CA 1
ATOM 1308 C C . SER A 1 184 ? -28.826 -12.060 -3.757 1.00 50.12 184 SER A C 1
ATOM 1310 O O . SER A 1 184 ? -27.749 -12.321 -3.220 1.00 50.12 184 SER A O 1
ATOM 1312 N N . THR A 1 185 ? -29.664 -13.015 -4.162 1.00 54.91 185 THR A N 1
ATOM 1313 C CA . THR A 1 185 ? -29.319 -14.439 -4.249 1.00 54.91 185 THR A CA 1
ATOM 1314 C C . THR A 1 185 ? -28.261 -14.633 -5.330 1.00 54.91 185 THR A C 1
ATOM 1316 O O . THR A 1 185 ? -28.618 -14.773 -6.489 1.00 54.91 185 THR A O 1
ATOM 1319 N N . SER A 1 186 ? -26.987 -14.626 -4.937 1.00 64.19 186 SER A N 1
ATOM 1320 C CA . SER A 1 186 ? -25.800 -14.751 -5.791 1.00 64.19 186 SER A CA 1
ATOM 1321 C C . SER A 1 186 ? -25.705 -13.763 -6.970 1.00 64.19 186 SER A C 1
ATOM 1323 O O . SER A 1 186 ? -26.579 -13.663 -7.824 1.00 64.19 186 SER A O 1
ATOM 1325 N N . GLY A 1 187 ? -24.607 -13.017 -7.057 1.00 73.25 187 GLY A N 1
ATOM 1326 C CA . GLY A 1 187 ? -24.401 -12.085 -8.164 1.00 73.25 187 GLY A CA 1
ATOM 1327 C C . GLY A 1 187 ? -23.186 -11.196 -7.973 1.00 73.25 187 GLY A C 1
ATOM 1328 O O . GLY A 1 187 ? -22.647 -11.101 -6.872 1.00 73.25 187 GLY A O 1
ATOM 1329 N N . THR A 1 188 ? -22.770 -10.538 -9.048 1.00 78.38 188 THR A N 1
ATOM 1330 C CA . THR A 1 188 ? -21.655 -9.588 -9.037 1.00 78.38 188 THR A CA 1
ATOM 1331 C C . THR A 1 188 ? -22.207 -8.170 -9.068 1.00 78.38 188 THR A C 1
ATOM 1333 O O . THR A 1 188 ? -22.947 -7.810 -9.981 1.00 78.38 188 THR A O 1
ATOM 1336 N N . THR A 1 189 ? -21.838 -7.364 -8.079 1.00 77.56 189 THR A N 1
ATOM 1337 C CA . THR A 1 189 ? -22.071 -5.921 -8.055 1.00 77.56 189 THR A CA 1
ATOM 1338 C C . THR A 1 189 ? -20.778 -5.229 -8.459 1.00 77.56 189 THR A C 1
ATOM 1340 O O . THR A 1 189 ? -19.772 -5.341 -7.759 1.00 77.56 189 THR A O 1
ATOM 1343 N N . THR A 1 190 ? -20.804 -4.506 -9.573 1.00 77.81 190 THR A N 1
ATOM 1344 C CA . THR A 1 190 ? -19.714 -3.616 -9.981 1.00 77.81 190 THR A CA 1
ATOM 1345 C C . THR A 1 190 ? -20.114 -2.191 -9.638 1.00 77.81 190 THR A C 1
ATOM 1347 O O . THR A 1 190 ? -21.132 -1.711 -10.127 1.00 77.81 190 THR A O 1
ATOM 1350 N N . SER A 1 191 ? -19.328 -1.527 -8.795 1.00 74.56 191 SER A N 1
ATOM 1351 C CA . SER A 1 191 ? -19.508 -0.114 -8.459 1.00 74.56 191 SER A CA 1
ATOM 1352 C C . SER A 1 191 ? -18.326 0.676 -8.991 1.00 74.56 191 SER A C 1
ATOM 1354 O O . SER A 1 191 ? -17.186 0.393 -8.617 1.00 74.56 191 SER A O 1
ATOM 1356 N N . THR A 1 192 ? -18.596 1.680 -9.820 1.00 71.50 192 THR A N 1
ATOM 1357 C CA . THR A 1 192 ? -17.577 2.579 -10.369 1.00 71.50 192 THR A CA 1
ATOM 1358 C C . THR A 1 192 ? -17.704 3.952 -9.720 1.00 71.50 192 THR A C 1
ATOM 1360 O O . THR A 1 192 ? -18.735 4.606 -9.845 1.00 71.50 192 THR A O 1
ATOM 1363 N N . SER A 1 193 ? -16.650 4.401 -9.046 1.00 66.81 193 SER A N 1
ATOM 1364 C CA . SER A 1 193 ? -16.550 5.729 -8.438 1.00 66.81 193 SER A CA 1
ATOM 1365 C C . SER A 1 193 ? -15.194 6.336 -8.776 1.00 66.81 193 SER A C 1
ATOM 1367 O 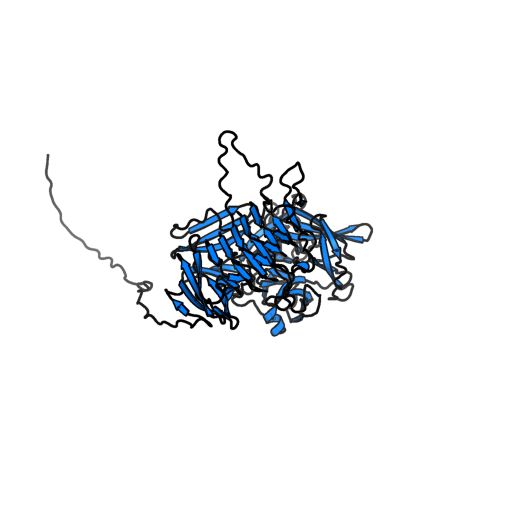O . SER A 1 193 ? -14.173 5.661 -8.647 1.00 66.81 193 SER A O 1
ATOM 1369 N N . GLU A 1 194 ? -15.182 7.596 -9.218 1.00 67.56 194 GLU A N 1
ATOM 1370 C CA . GLU A 1 194 ? -13.944 8.360 -9.459 1.00 67.56 194 GLU A CA 1
ATOM 1371 C C . GLU A 1 194 ? -12.944 7.609 -10.364 1.00 67.56 194 GLU A C 1
ATOM 1373 O O . GLU A 1 194 ? -11.746 7.577 -10.116 1.00 67.56 194 GLU A O 1
ATOM 1378 N N . GLY A 1 195 ? -13.451 6.932 -11.404 1.00 67.38 195 GLY A N 1
ATOM 1379 C CA . GLY A 1 195 ? -12.649 6.174 -12.378 1.00 67.38 195 GLY A CA 1
ATOM 1380 C C . GLY A 1 195 ? -12.157 4.792 -11.912 1.00 67.38 195 GLY A C 1
ATOM 1381 O O . GLY A 1 195 ? -11.670 4.007 -12.729 1.00 67.38 195 GLY A O 1
ATOM 1382 N N . THR A 1 196 ? -12.364 4.438 -10.640 1.00 73.88 196 THR A N 1
ATOM 1383 C CA . THR A 1 196 ? -12.054 3.110 -10.091 1.00 73.88 196 THR A CA 1
ATOM 1384 C C . THR A 1 196 ? -13.319 2.260 -10.002 1.00 73.88 196 THR A C 1
ATOM 1386 O O . THR A 1 196 ? -14.363 2.718 -9.546 1.00 73.88 196 THR A O 1
ATOM 1389 N N . SER A 1 197 ? -13.240 1.003 -10.430 1.00 78.31 197 SER A N 1
ATOM 1390 C CA . SER A 1 197 ? -14.312 0.012 -10.337 1.00 78.31 197 SER A CA 1
ATOM 1391 C C . SER A 1 197 ? -13.984 -1.041 -9.286 1.00 78.31 197 SER A C 1
ATOM 1393 O O . SER A 1 197 ? -12.904 -1.628 -9.284 1.00 78.31 197 SER A O 1
ATOM 1395 N N . THR A 1 198 ? -14.940 -1.300 -8.401 1.00 83.12 198 THR A N 1
ATOM 1396 C CA . THR A 1 198 ? -14.874 -2.343 -7.375 1.00 83.12 198 THR A CA 1
ATOM 1397 C C . THR A 1 198 ? -15.894 -3.425 -7.696 1.00 83.12 198 THR A C 1
ATOM 1399 O O . THR A 1 198 ? -17.069 -3.136 -7.921 1.00 83.12 198 THR A O 1
ATOM 1402 N N . ASN A 1 199 ? -15.443 -4.677 -7.734 1.00 87.00 199 ASN A N 1
ATOM 1403 C CA . ASN A 1 199 ? -16.286 -5.830 -8.028 1.00 87.00 199 ASN A CA 1
ATOM 1404 C C . ASN A 1 199 ? -16.525 -6.620 -6.746 1.00 87.00 199 ASN A C 1
ATOM 1406 O O . ASN A 1 199 ? -15.596 -7.223 -6.213 1.00 87.00 199 ASN A O 1
ATOM 1410 N N . VAL A 1 200 ? -17.762 -6.641 -6.259 1.00 88.00 200 VAL A N 1
ATOM 1411 C CA . VAL A 1 200 ? -18.167 -7.409 -5.078 1.00 88.00 200 VAL A CA 1
ATOM 1412 C C . VAL A 1 200 ? -19.048 -8.569 -5.513 1.00 88.00 200 VAL A C 1
ATOM 1414 O O . VAL A 1 200 ? -20.075 -8.371 -6.155 1.00 88.00 200 VAL A O 1
ATOM 1417 N N . ILE A 1 201 ? -18.666 -9.789 -5.148 1.00 87.50 201 ILE A N 1
ATOM 1418 C CA . ILE A 1 201 ? -19.459 -10.992 -5.409 1.00 87.50 201 ILE A CA 1
ATOM 1419 C C . ILE A 1 201 ? -20.257 -11.328 -4.155 1.00 87.50 201 ILE A C 1
ATOM 1421 O O . ILE A 1 201 ? -19.689 -11.474 -3.074 1.00 87.50 201 ILE A O 1
ATOM 1425 N N . SER A 1 202 ? -21.569 -11.464 -4.320 1.00 88.19 202 SER A N 1
ATOM 1426 C CA . SER A 1 202 ? -22.467 -12.084 -3.349 1.00 88.19 202 SER A CA 1
ATOM 1427 C C . SER A 1 202 ? -22.585 -13.569 -3.674 1.00 88.19 202 SER A C 1
ATOM 1429 O O . SER A 1 202 ? -22.830 -13.930 -4.829 1.00 88.19 202 SER A O 1
ATOM 1431 N N . ASP A 1 203 ? -22.437 -14.437 -2.682 1.00 84.69 203 ASP A N 1
ATOM 1432 C CA . ASP A 1 203 ? -22.598 -15.879 -2.858 1.00 84.69 203 ASP A CA 1
ATOM 1433 C C . ASP A 1 203 ? -23.948 -16.397 -2.328 1.00 84.69 203 ASP A C 1
ATOM 1435 O O . ASP A 1 203 ? -24.806 -15.647 -1.854 1.00 84.69 203 ASP A O 1
ATOM 1439 N N . VAL A 1 204 ? -24.148 -17.713 -2.422 1.00 82.44 204 VAL A N 1
ATOM 1440 C CA . VAL A 1 204 ? -25.352 -18.398 -1.920 1.00 82.44 204 VAL A CA 1
ATOM 1441 C C . VAL A 1 204 ? -25.470 -18.388 -0.390 1.00 82.44 204 VAL A C 1
ATOM 1443 O O . VAL A 1 204 ? -26.557 -18.609 0.136 1.00 82.44 204 VAL A O 1
ATOM 1446 N N . PHE A 1 205 ? -24.380 -18.105 0.326 1.00 83.94 205 PHE A N 1
ATOM 1447 C CA . PHE A 1 205 ? -24.342 -17.961 1.782 1.00 83.94 205 PHE A CA 1
ATOM 1448 C C . PHE A 1 205 ? -24.555 -16.506 2.231 1.00 83.94 205 PHE A C 1
ATOM 1450 O O . PHE A 1 205 ? -24.454 -16.211 3.423 1.00 83.94 205 PHE A O 1
ATOM 1457 N N . LEU A 1 206 ? -24.884 -15.605 1.294 1.00 86.38 206 LEU A N 1
ATOM 1458 C CA . LEU A 1 206 ? -25.054 -14.165 1.508 1.00 86.38 206 LEU A CA 1
ATOM 1459 C C . LEU A 1 206 ? -23.780 -13.467 2.009 1.00 86.38 206 LEU A C 1
ATOM 1461 O O . LEU A 1 206 ? -23.862 -12.374 2.583 1.00 86.38 206 LEU A O 1
ATOM 1465 N N . VAL A 1 207 ? -22.616 -14.083 1.798 1.00 89.94 207 VAL A N 1
ATOM 1466 C CA . VAL A 1 207 ? -21.311 -13.456 2.004 1.00 89.94 207 VAL A CA 1
ATOM 1467 C C . VAL A 1 207 ? -21.033 -12.559 0.807 1.00 89.94 207 VAL A C 1
ATOM 1469 O O . VAL A 1 207 ? -21.284 -12.943 -0.335 1.00 89.94 207 VAL A O 1
ATOM 1472 N N . GLN A 1 208 ? -20.533 -11.354 1.071 1.00 91.81 208 GLN A N 1
ATOM 1473 C CA . GLN A 1 208 ? -20.163 -10.395 0.035 1.00 91.81 208 GLN A CA 1
ATOM 1474 C C . GLN A 1 208 ? -18.661 -10.152 0.104 1.00 91.81 208 GLN A C 1
ATOM 1476 O O . GLN A 1 208 ? -18.170 -9.655 1.115 1.00 91.81 208 GLN A O 1
ATOM 1481 N N . SER A 1 209 ? -17.938 -10.497 -0.957 1.00 91.88 209 SER A N 1
ATOM 1482 C CA . SER A 1 209 ? -16.475 -10.432 -0.998 1.00 91.88 209 SER A CA 1
ATOM 1483 C C . SER A 1 209 ? -15.970 -9.610 -2.169 1.00 91.88 209 SER A C 1
ATOM 1485 O O . SER A 1 209 ? -16.506 -9.695 -3.274 1.00 91.88 209 SER A O 1
ATOM 1487 N N . LEU A 1 210 ? -14.912 -8.838 -1.928 1.00 90.81 210 LEU A N 1
ATOM 1488 C CA . LEU A 1 210 ? -14.226 -8.088 -2.971 1.00 90.81 210 LEU A CA 1
ATOM 1489 C C . LEU A 1 210 ? -13.485 -9.068 -3.889 1.00 90.81 210 LEU A C 1
ATOM 1491 O O . LEU A 1 210 ? -12.580 -9.778 -3.458 1.00 90.81 210 LEU A O 1
ATOM 1495 N N . ALA A 1 211 ? -13.882 -9.121 -5.153 1.00 87.69 211 ALA A N 1
ATOM 1496 C CA . ALA A 1 211 ? -13.319 -10.020 -6.155 1.00 87.69 211 ALA A CA 1
ATOM 1497 C C . ALA A 1 211 ? -12.216 -9.367 -6.993 1.00 87.69 211 ALA A C 1
ATOM 1499 O O . ALA A 1 211 ? -11.354 -10.060 -7.526 1.00 87.69 211 ALA A O 1
ATOM 1500 N N . GLY A 1 212 ? -12.237 -8.040 -7.106 1.00 84.19 212 GLY A N 1
ATOM 1501 C CA . GLY A 1 212 ? -11.257 -7.288 -7.874 1.00 84.19 212 GLY A CA 1
ATOM 1502 C C . GLY A 1 212 ? -11.478 -5.787 -7.766 1.00 84.19 212 GLY A C 1
ATOM 1503 O O . GLY A 1 212 ? -12.593 -5.324 -7.505 1.00 84.19 212 GLY A O 1
ATOM 1504 N N . VAL A 1 213 ? -10.401 -5.047 -7.992 1.00 79.06 213 VAL A N 1
ATOM 1505 C CA . VAL A 1 213 ? -10.394 -3.593 -8.133 1.00 79.06 213 VAL A CA 1
ATOM 1506 C C . VAL A 1 213 ? -9.674 -3.292 -9.436 1.00 79.06 213 VAL A C 1
ATOM 1508 O O . VAL A 1 213 ? -8.605 -3.839 -9.686 1.00 79.06 213 VAL A O 1
ATOM 1511 N N . THR A 1 214 ? -10.281 -2.481 -10.290 1.00 72.50 214 THR A N 1
ATOM 1512 C CA . THR A 1 214 ? -9.723 -2.121 -11.597 1.00 72.50 214 THR A CA 1
ATOM 1513 C C . THR A 1 214 ? -9.981 -0.654 -11.884 1.00 72.50 214 THR A C 1
ATOM 1515 O O . THR A 1 214 ? -10.853 -0.040 -11.277 1.00 72.50 214 THR A O 1
ATOM 1518 N N . GLY A 1 215 ? -9.301 -0.109 -12.882 1.00 66.88 215 GLY A N 1
ATOM 1519 C CA . GLY A 1 215 ? -9.472 1.279 -13.287 1.00 66.88 215 GLY A CA 1
ATOM 1520 C C . GLY A 1 215 ? -8.411 2.180 -12.681 1.00 66.88 215 GLY A C 1
ATOM 1521 O O . GLY A 1 215 ? -7.415 1.724 -12.127 1.00 66.88 215 GLY A O 1
ATOM 1522 N N . GLU A 1 216 ? -8.620 3.470 -12.858 1.00 72.69 216 GLU A N 1
ATOM 1523 C CA . GLU A 1 216 ? -7.665 4.501 -12.504 1.00 72.69 216 GLU A CA 1
ATOM 1524 C C . GLU A 1 216 ? -8.414 5.632 -11.821 1.00 72.69 216 GLU A C 1
ATOM 1526 O O . GLU A 1 216 ? -9.483 6.034 -12.279 1.00 72.69 216 GLU A O 1
ATOM 1531 N N . PHE A 1 217 ? -7.841 6.166 -10.747 1.00 66.25 217 PHE A N 1
ATOM 1532 C CA . PHE A 1 217 ? -8.442 7.303 -10.086 1.00 66.25 217 PHE A CA 1
ATOM 1533 C C . PHE A 1 217 ? -8.429 8.537 -10.989 1.00 66.25 217 PHE A C 1
ATOM 1535 O O . PHE A 1 217 ? -7.378 9.041 -11.387 1.00 66.25 217 PHE A O 1
ATOM 1542 N N . VAL A 1 218 ? -9.613 9.069 -11.263 1.00 63.16 218 VAL A N 1
ATOM 1543 C CA . VAL A 1 218 ? -9.799 10.359 -11.915 1.00 63.16 218 VAL A CA 1
ATOM 1544 C C . VAL A 1 218 ? -10.428 11.269 -10.878 1.00 63.16 218 VAL A C 1
ATOM 1546 O O . VAL A 1 218 ? -11.575 11.054 -10.491 1.00 63.16 218 VAL A O 1
ATOM 1549 N N . SER A 1 219 ? -9.674 12.280 -10.429 1.00 57.75 219 SER A N 1
ATOM 1550 C CA . SER A 1 219 ? -10.172 13.264 -9.463 1.00 57.75 219 SER A CA 1
ATOM 1551 C C . SER A 1 219 ? -11.561 13.750 -9.866 1.00 57.75 219 SER A C 1
ATOM 1553 O O . SER A 1 219 ? -11.774 14.105 -11.029 1.00 57.75 219 SER A O 1
ATOM 1555 N N . ALA A 1 220 ? -12.481 13.812 -8.896 1.00 48.88 220 ALA A N 1
ATOM 1556 C CA . ALA A 1 220 ? -13.873 14.221 -9.090 1.00 48.88 220 ALA A CA 1
ATOM 1557 C C . ALA A 1 220 ? -14.049 15.608 -9.742 1.00 48.88 220 ALA A C 1
ATOM 1559 O O . ALA A 1 220 ? -15.164 16.003 -10.084 1.00 48.88 220 ALA A O 1
ATOM 1560 N N . GLY A 1 221 ? -12.966 16.369 -9.932 1.00 49.94 221 GLY A N 1
ATOM 1561 C CA . GLY A 1 221 ? -13.014 17.693 -10.522 1.00 49.94 221 GLY A CA 1
ATOM 1562 C C . GLY A 1 221 ? -13.820 18.652 -9.650 1.00 49.94 221 GLY A C 1
ATOM 1563 O O . GLY A 1 221 ? -13.989 18.466 -8.444 1.00 49.94 221 GLY A O 1
ATOM 1564 N N . ASN A 1 222 ? -14.285 19.744 -10.244 1.00 42.22 222 ASN A N 1
ATOM 1565 C CA . ASN A 1 222 ? -15.010 20.781 -9.523 1.00 42.22 222 ASN A CA 1
ATOM 1566 C C . ASN A 1 222 ? -16.342 20.214 -8.981 1.00 42.22 222 ASN A C 1
ATOM 1568 O O . ASN A 1 222 ? -17.274 19.996 -9.753 1.00 42.22 222 ASN A O 1
ATOM 1572 N N . ILE A 1 223 ? -16.444 19.979 -7.664 1.00 47.44 223 ILE A N 1
ATOM 1573 C CA . ILE A 1 223 ? -17.714 19.623 -7.014 1.00 47.44 223 ILE A CA 1
ATOM 1574 C C . ILE A 1 223 ? -18.566 20.894 -7.001 1.00 47.44 223 ILE A C 1
ATOM 1576 O O . ILE A 1 223 ? -18.570 21.669 -6.039 1.00 47.44 223 ILE A O 1
ATOM 1580 N N . LEU A 1 224 ? -19.271 21.131 -8.104 1.00 40.28 224 LEU A N 1
ATOM 1581 C CA . LEU A 1 224 ? -20.377 22.068 -8.134 1.00 40.28 224 LEU A CA 1
ATOM 1582 C C . LEU A 1 224 ? -21.473 21.461 -7.261 1.00 40.28 224 LEU A C 1
ATOM 1584 O O . LEU A 1 224 ? -22.234 20.601 -7.692 1.00 40.28 224 LEU A O 1
ATOM 1588 N N . LEU A 1 225 ? -21.532 21.897 -6.002 1.00 44.50 225 LEU A N 1
ATOM 1589 C CA . LEU A 1 225 ? -22.734 21.765 -5.188 1.00 44.50 225 LEU A CA 1
ATOM 1590 C C . LEU A 1 225 ? -23.847 22.502 -5.937 1.00 44.50 225 LEU A C 1
ATOM 1592 O O . LEU A 1 225 ? -23.991 23.716 -5.810 1.00 44.50 225 LEU A O 1
ATOM 1596 N N . GLN A 1 226 ? -24.600 21.775 -6.760 1.00 36.81 226 GLN A N 1
ATOM 1597 C CA . GLN A 1 226 ? -25.815 22.268 -7.387 1.00 36.81 226 GLN A CA 1
ATOM 1598 C C . GLN A 1 226 ? -26.880 22.349 -6.289 1.00 36.81 226 GLN A C 1
ATOM 1600 O O . GLN A 1 226 ? -27.728 21.477 -6.141 1.00 36.81 226 GLN A O 1
ATOM 1605 N N . SER A 1 227 ? -26.780 23.364 -5.432 1.00 40.94 227 SER A N 1
ATOM 1606 C CA . SER A 1 227 ? -27.854 23.705 -4.511 1.00 40.94 227 SER A CA 1
ATOM 1607 C C . SER A 1 227 ? -28.980 24.314 -5.336 1.00 40.94 227 SER A C 1
ATOM 1609 O O . SER A 1 227 ? -28.816 25.416 -5.860 1.00 40.94 227 SER A O 1
ATOM 1611 N N . ASP A 1 228 ? -30.093 23.595 -5.472 1.00 43.84 228 ASP A N 1
ATOM 1612 C CA . ASP A 1 228 ? -31.341 24.163 -5.970 1.00 43.84 228 ASP A CA 1
ATOM 1613 C C . ASP A 1 228 ? -31.740 25.325 -5.037 1.00 43.84 228 ASP A C 1
ATOM 1615 O O . ASP A 1 228 ? -32.012 25.095 -3.853 1.00 43.84 228 ASP A O 1
ATOM 1619 N N . PRO A 1 229 ? -31.746 26.581 -5.520 1.00 50.22 229 PRO A N 1
ATOM 1620 C CA . PRO A 1 229 ? -32.052 27.747 -4.695 1.00 50.22 229 PRO A CA 1
ATOM 1621 C C . PRO A 1 229 ? -33.489 27.735 -4.151 1.00 50.22 229 PRO A C 1
ATOM 1623 O O . PRO A 1 229 ? -33.805 28.526 -3.264 1.00 50.22 229 PRO A O 1
ATOM 1626 N N . THR A 1 230 ? -34.356 26.852 -4.656 1.00 43.56 230 THR A N 1
ATOM 1627 C CA . THR A 1 230 ? -35.766 26.769 -4.262 1.00 43.56 230 THR A CA 1
ATOM 1628 C C . THR A 1 230 ? -36.046 25.754 -3.149 1.00 43.56 230 THR A C 1
ATOM 1630 O O . THR A 1 230 ? -37.115 25.814 -2.542 1.00 43.56 230 THR A O 1
ATOM 1633 N N . SER A 1 231 ? -35.081 24.892 -2.785 1.00 47.19 231 SER A N 1
ATOM 1634 C CA . SER A 1 231 ? -35.175 24.064 -1.574 1.00 47.19 231 SER A CA 1
ATOM 1635 C C . SER A 1 231 ? -33.815 23.914 -0.864 1.00 47.19 231 SER A C 1
ATOM 1637 O O . SER A 1 231 ? -33.005 23.045 -1.189 1.00 47.19 231 SER A O 1
ATOM 1639 N N . PRO A 1 232 ? -33.524 24.740 0.158 1.00 42.91 232 PRO A N 1
ATOM 1640 C CA . PRO A 1 232 ? -32.326 24.591 0.975 1.00 42.91 232 PRO A CA 1
ATOM 1641 C C . PRO A 1 232 ? -32.526 23.468 2.004 1.00 42.91 232 PRO A C 1
ATOM 1643 O O . PRO A 1 232 ? -32.364 23.668 3.207 1.00 42.91 232 PRO A O 1
ATOM 1646 N N . SER A 1 233 ? -32.913 22.269 1.568 1.00 39.22 233 SER A N 1
ATOM 1647 C CA . SER A 1 233 ? -32.695 21.091 2.402 1.00 39.22 233 SER A CA 1
ATOM 1648 C C . SER A 1 233 ? -31.184 20.856 2.483 1.00 39.22 233 SER A C 1
ATOM 1650 O O . SER A 1 233 ? -30.525 20.881 1.439 1.00 39.22 233 SER A O 1
ATOM 1652 N N . PRO A 1 234 ? -30.606 20.640 3.682 1.00 44.66 234 PRO A N 1
ATOM 1653 C CA . PRO A 1 234 ? -29.219 20.217 3.789 1.00 44.66 234 PRO A CA 1
ATOM 1654 C C . PRO A 1 234 ? -29.039 18.994 2.885 1.00 44.66 234 PRO A C 1
ATOM 1656 O O . PRO A 1 234 ? -29.801 18.035 3.052 1.00 44.66 234 PRO A O 1
ATOM 1659 N N . PRO A 1 235 ? -28.105 19.012 1.918 1.00 48.25 235 PRO A N 1
ATOM 1660 C CA . PRO A 1 235 ? -27.892 17.848 1.077 1.00 48.25 235 PRO A CA 1
ATOM 1661 C C . PRO A 1 235 ? -27.603 16.641 1.984 1.00 48.25 235 PRO A C 1
ATOM 1663 O O . PRO A 1 235 ? -26.913 16.799 3.003 1.00 48.25 235 PRO A O 1
ATOM 1666 N N . PRO A 1 236 ? -28.161 15.453 1.681 1.00 53.22 236 PRO A N 1
ATOM 1667 C CA . PRO A 1 236 ? -27.848 14.250 2.436 1.00 53.22 236 PRO A CA 1
ATOM 1668 C C . PRO A 1 236 ? -26.330 14.079 2.484 1.00 53.22 236 PRO A C 1
ATOM 1670 O O . PRO A 1 236 ? -25.629 14.363 1.512 1.00 53.22 236 PRO A O 1
ATOM 1673 N N . ALA A 1 237 ? -25.815 13.677 3.649 1.00 59.19 237 ALA A N 1
ATOM 1674 C CA . ALA A 1 237 ? -24.379 13.515 3.805 1.00 59.19 237 ALA A CA 1
ATOM 1675 C C . ALA A 1 237 ? -23.874 12.504 2.760 1.00 59.19 237 ALA A C 1
ATOM 1677 O O . ALA A 1 237 ? -24.494 11.444 2.627 1.00 59.19 237 ALA A O 1
ATOM 1678 N N . PRO A 1 238 ? -22.790 12.822 2.037 1.00 71.12 238 PRO A N 1
ATOM 1679 C CA . PRO A 1 238 ? -22.300 11.960 0.976 1.00 71.12 238 PRO A CA 1
ATOM 1680 C C . PRO A 1 238 ? -21.924 10.580 1.538 1.00 71.12 238 PRO A C 1
ATOM 1682 O O . PRO A 1 238 ? -21.535 10.489 2.713 1.00 71.12 238 PRO A O 1
ATOM 1685 N N . PRO A 1 239 ? -22.070 9.508 0.738 1.00 82.00 239 PRO A N 1
ATOM 1686 C CA . PRO A 1 239 ? -21.551 8.189 1.080 1.00 82.00 239 PRO A CA 1
ATOM 1687 C C . PRO A 1 239 ? -20.057 8.241 1.429 1.00 82.00 239 PRO A C 1
ATOM 1689 O O . PRO A 1 239 ? -19.351 9.173 1.059 1.00 82.00 239 PRO A O 1
ATOM 1692 N N . GLY A 1 240 ? -19.581 7.246 2.175 1.00 89.38 240 GLY A N 1
ATOM 1693 C CA . GLY A 1 240 ? -18.167 7.124 2.530 1.00 89.38 240 GLY A CA 1
ATOM 1694 C C . GLY A 1 240 ? -17.942 6.570 3.931 1.00 89.38 240 GLY A C 1
ATOM 1695 O O . GLY A 1 2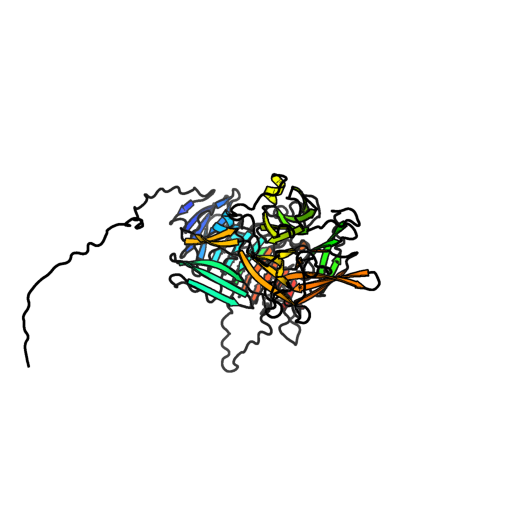40 ? -18.882 6.266 4.673 1.00 89.38 240 GLY A O 1
ATOM 1696 N N . VAL A 1 241 ? -16.672 6.445 4.304 1.00 95.31 241 VAL A N 1
ATOM 1697 C CA . VAL A 1 241 ? -16.250 5.942 5.611 1.00 95.31 241 VAL A CA 1
ATOM 1698 C C . VAL A 1 241 ? -16.557 6.965 6.708 1.00 95.31 241 VAL A C 1
ATOM 1700 O O . VAL A 1 241 ? -16.280 8.161 6.602 1.00 95.31 241 VAL A O 1
ATOM 1703 N N . ILE A 1 242 ? -17.105 6.484 7.820 1.00 97.00 242 ILE A N 1
ATOM 1704 C CA . ILE A 1 242 ? -17.260 7.231 9.063 1.00 97.00 242 ILE A CA 1
ATOM 1705 C C . ILE A 1 242 ? -16.182 6.764 10.041 1.00 97.00 242 ILE A C 1
ATOM 1707 O O . ILE A 1 242 ? -16.258 5.664 10.593 1.00 97.00 242 ILE A O 1
ATOM 1711 N N . LEU A 1 243 ? -15.222 7.643 10.315 1.00 98.12 243 LEU A N 1
ATOM 1712 C CA . LEU A 1 243 ? -14.169 7.439 11.303 1.00 98.12 243 LEU A CA 1
ATOM 1713 C C . LEU A 1 243 ? -14.542 8.141 12.610 1.00 98.12 243 LEU A C 1
ATOM 1715 O O . LEU A 1 243 ? -14.676 9.366 12.660 1.00 98.12 243 LEU A O 1
ATOM 1719 N N . LYS A 1 244 ? -14.712 7.370 13.686 1.00 98.25 244 LYS A N 1
ATOM 1720 C CA . LYS A 1 244 ? -14.976 7.885 15.040 1.00 98.25 244 LYS A CA 1
ATOM 1721 C C . LYS A 1 244 ? -13.891 7.418 15.997 1.00 98.25 244 LYS A C 1
ATOM 1723 O O . LYS A 1 244 ? -14.015 6.352 16.596 1.00 98.25 244 LYS A O 1
ATOM 1728 N N . ILE A 1 245 ? -12.853 8.228 16.157 1.00 98.44 245 ILE A N 1
ATOM 1729 C CA . ILE A 1 245 ? -11.716 7.932 17.030 1.00 98.44 245 ILE A CA 1
ATOM 1730 C C . ILE A 1 245 ? -11.610 9.071 18.037 1.00 98.44 245 ILE A C 1
ATOM 1732 O O . ILE A 1 245 ? -11.350 10.209 17.652 1.00 98.44 245 ILE A O 1
ATOM 1736 N N . ASN A 1 246 ? -11.835 8.805 19.329 1.00 98.19 246 ASN A N 1
ATOM 1737 C CA . ASN A 1 246 ? -11.866 9.903 20.303 1.00 98.19 246 ASN A CA 1
ATOM 1738 C C . ASN A 1 246 ? -10.497 10.582 20.431 1.00 98.19 246 ASN A C 1
ATOM 1740 O O . ASN A 1 246 ? -10.447 11.807 20.525 1.00 98.19 246 ASN A O 1
ATOM 1744 N N . ARG A 1 247 ? -9.400 9.817 20.446 1.00 98.25 247 ARG A N 1
ATOM 1745 C CA . ARG A 1 247 ? -8.038 10.360 20.556 1.00 98.25 247 ARG A CA 1
ATOM 1746 C C . ARG A 1 247 ? -7.086 9.677 19.583 1.00 98.25 247 ARG A C 1
ATOM 1748 O O . ARG A 1 247 ? -6.900 8.469 19.669 1.00 98.25 247 ARG A O 1
ATOM 1755 N N . ILE A 1 248 ? -6.467 10.443 18.697 1.00 98.38 248 ILE A N 1
ATOM 1756 C CA . ILE A 1 248 ? -5.362 9.972 17.858 1.00 98.38 248 ILE A CA 1
ATOM 1757 C C . ILE A 1 248 ? -4.074 10.535 18.451 1.00 98.38 248 ILE A C 1
ATOM 1759 O O . ILE A 1 248 ? -3.956 11.751 18.599 1.00 98.38 248 ILE A O 1
ATOM 1763 N N . ASN A 1 249 ? -3.158 9.647 18.827 1.00 96.25 249 ASN A N 1
ATOM 1764 C CA . ASN A 1 249 ? -1.940 9.960 19.564 1.00 96.25 249 ASN A CA 1
ATOM 1765 C C . ASN A 1 249 ? -0.723 9.352 18.849 1.00 96.25 249 ASN A C 1
ATOM 1767 O O . ASN A 1 249 ? -0.049 8.480 19.395 1.00 96.25 249 ASN A O 1
ATOM 1771 N N . GLY A 1 250 ? -0.452 9.815 17.630 1.00 94.19 250 GLY A N 1
ATOM 1772 C CA . GLY A 1 250 ? 0.850 9.627 17.002 1.00 94.19 250 GLY A CA 1
ATOM 1773 C C . GLY A 1 250 ? 1.940 10.405 17.746 1.00 94.19 250 GLY A C 1
ATOM 1774 O O . GLY A 1 250 ? 1.655 11.356 18.486 1.00 94.19 250 GLY A O 1
ATOM 1775 N N . ASN A 1 251 ? 3.190 10.005 17.538 1.00 92.88 251 ASN A N 1
ATOM 1776 C CA . ASN A 1 251 ? 4.368 10.612 18.147 1.00 92.88 251 ASN A CA 1
ATOM 1777 C C . ASN A 1 251 ? 5.439 10.848 17.078 1.00 92.88 251 ASN A C 1
ATOM 1779 O O . ASN A 1 251 ? 6.356 10.051 16.902 1.00 92.88 251 ASN A O 1
ATOM 1783 N N . VAL A 1 252 ? 5.278 11.934 16.327 1.00 88.94 252 VAL A N 1
ATOM 1784 C CA . VAL A 1 252 ? 6.172 12.292 15.224 1.00 88.94 252 VAL A CA 1
ATOM 1785 C C . VAL A 1 252 ? 7.178 13.353 15.662 1.00 88.94 252 VAL A C 1
ATOM 1787 O O . VAL A 1 252 ? 6.808 14.329 16.317 1.00 88.94 252 VAL A O 1
ATOM 1790 N N . SER A 1 253 ? 8.447 13.171 15.290 1.00 82.12 253 SER A N 1
ATOM 1791 C CA . SER A 1 253 ? 9.517 14.157 15.509 1.00 82.12 253 SER A CA 1
ATOM 1792 C C . SER A 1 253 ? 9.424 15.330 14.528 1.00 82.12 253 SER A C 1
ATOM 1794 O O . SER A 1 253 ? 9.737 16.467 14.875 1.00 82.12 253 SER A O 1
ATOM 1796 N N . SER A 1 254 ? 8.936 15.060 13.318 1.00 85.62 254 SER A N 1
ATOM 1797 C CA . SER A 1 254 ? 8.611 16.036 12.283 1.00 85.62 254 SER A CA 1
ATOM 1798 C C . SER A 1 254 ? 7.340 15.599 11.560 1.00 85.62 254 SER A C 1
ATOM 1800 O O . SER A 1 254 ? 7.015 14.416 11.530 1.00 85.62 254 SER A O 1
ATOM 1802 N N . VAL A 1 255 ? 6.571 16.554 11.044 1.00 86.12 255 VAL A N 1
ATOM 1803 C CA . VAL A 1 255 ? 5.315 16.253 10.348 1.00 86.12 255 VAL A CA 1
ATOM 1804 C C . VAL A 1 255 ? 5.646 15.787 8.931 1.00 86.12 255 VAL A C 1
ATOM 1806 O O . VAL A 1 255 ? 6.224 16.588 8.196 1.00 86.12 255 VAL A O 1
ATOM 1809 N N . PRO A 1 256 ? 5.286 14.550 8.531 1.00 89.06 256 PRO A N 1
ATOM 1810 C CA . PRO A 1 256 ? 5.555 14.075 7.178 1.00 89.06 256 PRO A CA 1
ATOM 1811 C C . PRO A 1 256 ? 4.824 14.928 6.142 1.00 89.06 256 PRO A C 1
ATOM 1813 O O . PRO A 1 256 ? 3.641 15.238 6.314 1.00 89.06 256 PRO A O 1
ATOM 1816 N N . ASP A 1 257 ? 5.509 15.293 5.065 1.00 90.12 257 ASP A N 1
ATOM 1817 C CA . ASP A 1 257 ? 4.911 15.988 3.929 1.00 90.12 257 ASP A CA 1
ATOM 1818 C C . ASP A 1 257 ? 4.740 15.014 2.765 1.00 90.12 257 ASP A C 1
ATOM 1820 O O . ASP A 1 257 ? 5.691 14.693 2.056 1.00 90.12 257 ASP A O 1
ATOM 1824 N N . LEU A 1 258 ? 3.494 14.589 2.545 1.00 90.62 258 LEU A N 1
ATOM 1825 C CA . LEU A 1 258 ? 3.156 13.606 1.520 1.00 90.62 258 LEU A CA 1
ATOM 1826 C C . LEU A 1 258 ? 3.393 14.109 0.075 1.00 90.62 258 LEU A C 1
ATOM 1828 O O . LEU A 1 258 ? 3.212 13.356 -0.882 1.00 90.62 258 LEU A O 1
ATOM 1832 N N . LEU A 1 259 ? 3.789 15.366 -0.136 1.00 89.44 259 LEU A N 1
ATOM 1833 C CA . LEU A 1 259 ? 4.208 15.845 -1.457 1.00 89.44 259 LEU A CA 1
ATOM 1834 C C . LEU A 1 259 ? 5.713 15.707 -1.698 1.00 89.44 259 LEU A C 1
ATOM 1836 O O . LEU A 1 259 ? 6.127 15.777 -2.853 1.00 89.44 259 LEU A O 1
ATOM 1840 N N . THR A 1 260 ? 6.520 15.529 -0.651 1.00 90.69 260 THR A N 1
ATOM 1841 C CA . THR A 1 260 ? 7.990 15.583 -0.738 1.00 90.69 260 THR A CA 1
ATOM 1842 C C . THR A 1 260 ? 8.711 14.420 -0.039 1.00 90.69 260 THR A C 1
ATOM 1844 O O . THR A 1 260 ? 9.925 14.259 -0.184 1.00 90.69 260 THR A O 1
ATOM 1847 N N . ASP A 1 261 ? 7.996 13.562 0.689 1.00 89.50 261 ASP A N 1
ATOM 1848 C CA . ASP A 1 261 ? 8.544 12.395 1.400 1.00 89.50 261 ASP A CA 1
ATOM 1849 C C . ASP A 1 261 ? 8.669 11.126 0.529 1.00 89.50 261 ASP A C 1
ATOM 1851 O O . ASP A 1 261 ? 9.261 10.133 0.957 1.00 89.50 261 ASP A O 1
ATOM 1855 N N . ALA A 1 262 ? 8.165 11.145 -0.708 1.00 93.19 262 ALA A N 1
ATOM 1856 C CA . ALA A 1 262 ? 8.309 10.025 -1.630 1.00 93.19 262 ALA A CA 1
ATOM 1857 C C . ALA A 1 262 ? 9.780 9.838 -2.044 1.00 93.19 262 ALA A C 1
ATOM 1859 O O . ALA A 1 262 ? 10.503 10.794 -2.358 1.00 93.19 262 ALA A O 1
ATOM 1860 N N . ARG A 1 263 ? 10.225 8.582 -2.049 1.00 94.88 263 ARG A N 1
ATOM 1861 C CA . ARG A 1 263 ? 11.538 8.134 -2.511 1.00 94.88 263 ARG A CA 1
ATOM 1862 C C . ARG A 1 263 ? 11.384 7.063 -3.573 1.00 94.88 263 ARG A C 1
ATOM 1864 O O . ARG A 1 263 ? 10.461 6.261 -3.507 1.00 94.88 263 ARG A O 1
ATOM 1871 N N . ILE A 1 264 ? 12.315 7.029 -4.515 1.00 95.94 264 ILE A N 1
ATOM 1872 C CA . ILE A 1 264 ? 12.430 5.985 -5.540 1.00 95.94 264 ILE A CA 1
ATOM 1873 C C . ILE A 1 264 ? 13.909 5.653 -5.738 1.00 95.94 264 ILE A C 1
ATOM 1875 O O . ILE A 1 264 ? 14.760 6.533 -5.583 1.00 95.94 264 ILE A O 1
ATOM 1879 N N . PHE A 1 265 ? 14.230 4.406 -6.066 1.00 97.44 265 PHE A N 1
ATOM 1880 C CA . PHE A 1 265 ? 15.586 4.023 -6.445 1.00 97.44 265 PHE A CA 1
ATOM 1881 C C . PHE A 1 265 ? 15.748 4.023 -7.958 1.00 97.44 265 PHE A C 1
ATOM 1883 O O . PHE A 1 265 ? 14.826 3.667 -8.688 1.00 97.44 265 PHE A O 1
ATOM 1890 N N . GLY A 1 266 ? 16.934 4.410 -8.420 1.00 95.81 266 GLY A N 1
ATOM 1891 C CA . GLY A 1 266 ? 17.321 4.307 -9.820 1.00 95.81 266 GLY A CA 1
ATOM 1892 C C . GLY A 1 266 ? 18.721 3.728 -9.970 1.00 95.81 266 GLY A C 1
ATOM 1893 O O . GLY A 1 266 ? 19.625 4.092 -9.213 1.00 95.81 266 GLY A O 1
ATOM 1894 N N . TYR A 1 267 ? 18.898 2.842 -10.949 1.00 95.00 267 TYR A N 1
ATOM 1895 C CA . TYR A 1 267 ? 20.197 2.265 -11.289 1.00 95.00 267 TYR A CA 1
ATOM 1896 C C . TYR A 1 267 ? 20.907 3.106 -12.353 1.00 95.00 267 TYR A C 1
ATOM 1898 O O . TYR A 1 267 ? 20.424 3.233 -13.480 1.00 95.00 267 TYR A O 1
ATOM 1906 N N . ASP A 1 268 ? 22.068 3.656 -12.006 1.00 93.44 268 ASP A N 1
ATOM 1907 C CA . ASP A 1 268 ? 22.956 4.357 -12.928 1.00 93.44 268 ASP A CA 1
ATOM 1908 C C . ASP A 1 268 ? 23.973 3.384 -13.540 1.00 93.44 268 ASP A C 1
ATOM 1910 O O . ASP A 1 268 ? 24.947 2.976 -12.897 1.00 93.44 268 ASP A O 1
ATOM 1914 N N . ALA A 1 269 ? 23.775 3.058 -14.817 1.00 87.19 269 ALA A N 1
ATOM 1915 C CA . ALA A 1 269 ? 24.639 2.127 -15.539 1.00 87.19 269 ALA A CA 1
ATOM 1916 C C . ALA A 1 269 ? 26.063 2.663 -15.767 1.00 87.19 269 ALA A C 1
ATOM 1918 O O . ALA A 1 269 ? 26.991 1.876 -15.947 1.00 87.19 269 ALA A O 1
ATOM 1919 N N . ALA A 1 270 ? 26.274 3.985 -15.755 1.00 89.56 270 ALA A N 1
ATOM 1920 C CA . ALA A 1 270 ? 27.611 4.540 -15.958 1.00 89.56 270 ALA A CA 1
ATOM 1921 C C . ALA A 1 270 ? 28.511 4.279 -14.741 1.00 89.56 270 ALA A C 1
ATOM 1923 O O . ALA A 1 270 ? 29.673 3.893 -14.892 1.00 89.56 270 ALA A O 1
ATOM 1924 N N . SER A 1 271 ? 27.969 4.458 -13.536 1.00 93.12 271 SER A N 1
ATOM 1925 C CA . SER A 1 271 ? 28.706 4.277 -12.282 1.00 93.12 271 SER A CA 1
ATOM 1926 C C . SER A 1 271 ? 28.580 2.878 -11.675 1.00 93.12 271 SER A C 1
ATOM 1928 O O . SER A 1 271 ? 29.398 2.536 -10.823 1.00 93.12 271 SER A O 1
ATOM 1930 N N . GLY A 1 272 ? 27.603 2.070 -12.105 1.00 93.94 272 GLY A N 1
ATOM 1931 C CA . GLY A 1 272 ? 27.296 0.771 -11.493 1.00 93.94 272 GLY A CA 1
ATOM 1932 C C . GLY A 1 272 ? 26.615 0.896 -10.122 1.00 93.94 272 GLY A C 1
ATOM 1933 O O . GLY A 1 272 ? 26.595 -0.062 -9.340 1.00 93.94 272 GLY A O 1
ATOM 1934 N N . GLN A 1 273 ? 26.064 2.080 -9.824 1.00 96.12 273 GLN A N 1
ATOM 1935 C CA . GLN A 1 273 ? 25.474 2.424 -8.533 1.00 96.12 273 GLN A CA 1
ATOM 1936 C C . GLN A 1 273 ? 23.955 2.512 -8.575 1.00 96.12 273 GLN A C 1
ATOM 1938 O O . GLN A 1 273 ? 23.350 2.907 -9.570 1.00 96.12 273 GLN A O 1
ATOM 1943 N N . ILE A 1 274 ? 23.346 2.234 -7.429 1.00 97.19 274 ILE A N 1
ATOM 1944 C CA . ILE A 1 274 ? 21.955 2.562 -7.143 1.00 97.19 274 ILE A CA 1
ATOM 1945 C C . ILE A 1 274 ? 21.922 3.862 -6.342 1.00 97.19 274 ILE A C 1
ATOM 1947 O O . ILE A 1 274 ? 22.559 3.974 -5.291 1.00 97.19 274 ILE A O 1
ATOM 1951 N N . TYR A 1 275 ? 21.138 4.822 -6.824 1.00 97.44 275 TYR A N 1
ATOM 1952 C CA . TYR A 1 275 ? 20.852 6.079 -6.142 1.00 97.44 275 TYR A CA 1
ATOM 1953 C C . TYR A 1 275 ? 19.425 6.067 -5.604 1.00 97.44 275 TYR A C 1
ATOM 1955 O O . TYR A 1 275 ? 18.503 5.623 -6.290 1.00 97.44 275 TYR A O 1
ATOM 1963 N N . ARG A 1 276 ? 19.228 6.607 -4.397 1.00 97.69 276 ARG A N 1
ATOM 1964 C CA . ARG A 1 276 ? 17.899 6.991 -3.911 1.00 97.69 276 ARG A CA 1
ATOM 1965 C C . ARG A 1 276 ? 17.618 8.426 -4.330 1.00 97.69 276 ARG A C 1
ATOM 1967 O O . ARG A 1 276 ? 18.473 9.290 -4.155 1.00 97.69 276 ARG A O 1
ATOM 1974 N N . PHE A 1 277 ? 16.429 8.687 -4.852 1.00 97.50 277 PHE A N 1
ATOM 1975 C CA . PHE A 1 277 ? 15.974 10.021 -5.227 1.00 97.50 277 PHE A CA 1
ATOM 1976 C C . PHE A 1 277 ? 14.849 10.478 -4.305 1.00 97.50 277 PHE A C 1
ATOM 1978 O O . PHE A 1 277 ? 13.896 9.732 -4.080 1.00 97.50 277 PHE A O 1
ATOM 1985 N N . SER A 1 278 ? 14.937 11.713 -3.819 1.00 96.50 278 SER A N 1
ATOM 1986 C CA . SER A 1 278 ? 13.836 12.428 -3.173 1.00 96.50 278 SER A CA 1
ATOM 1987 C C . SER A 1 278 ? 12.976 13.099 -4.231 1.00 96.50 278 SER A C 1
ATOM 1989 O O . SER A 1 278 ? 13.497 13.848 -5.061 1.00 96.50 278 SER A O 1
ATOM 1991 N N . LEU A 1 279 ? 11.673 12.819 -4.214 1.00 95.00 279 LEU A N 1
ATOM 1992 C CA . LEU A 1 279 ? 10.719 13.343 -5.185 1.00 95.00 279 LEU A CA 1
ATOM 1993 C C . LEU A 1 279 ? 9.932 14.509 -4.590 1.00 95.00 279 LEU A C 1
ATOM 1995 O O . LEU A 1 279 ? 9.338 14.376 -3.528 1.00 95.00 279 LEU A O 1
ATOM 1999 N N . ASP A 1 280 ? 9.870 15.618 -5.319 1.00 93.31 280 ASP A N 1
ATOM 2000 C CA . ASP A 1 280 ? 8.931 16.711 -5.086 1.00 93.31 280 ASP A CA 1
ATOM 2001 C C . ASP A 1 280 ? 7.778 16.580 -6.088 1.00 93.31 280 ASP A C 1
ATOM 2003 O O . ASP A 1 280 ? 7.884 16.916 -7.276 1.00 93.31 280 ASP A O 1
ATOM 2007 N N . LEU A 1 281 ? 6.659 16.051 -5.597 1.00 88.62 281 LEU A N 1
ATOM 2008 C CA . LEU A 1 281 ? 5.460 15.800 -6.383 1.00 88.62 281 LEU A CA 1
ATOM 2009 C C . LEU A 1 281 ? 4.673 17.081 -6.687 1.00 88.62 281 LEU A C 1
ATOM 2011 O O . LEU A 1 281 ? 3.823 17.061 -7.580 1.00 88.62 281 LEU A O 1
ATOM 2015 N N . ALA A 1 282 ? 4.934 18.186 -5.989 1.00 84.69 282 ALA A N 1
ATOM 2016 C CA . ALA A 1 282 ? 4.316 19.473 -6.284 1.00 84.69 282 ALA A CA 1
ATOM 2017 C C . ALA A 1 282 ? 5.041 20.184 -7.438 1.00 84.69 282 ALA A C 1
ATOM 2019 O O . ALA A 1 282 ? 4.393 20.758 -8.314 1.00 84.69 282 ALA A O 1
ATOM 2020 N N . GLN A 1 283 ? 6.374 20.109 -7.464 1.00 89.50 283 GLN A N 1
ATOM 2021 C CA . GLN A 1 283 ? 7.220 20.730 -8.491 1.00 89.50 283 GLN A CA 1
ATOM 2022 C C . GLN A 1 283 ? 7.532 19.810 -9.674 1.00 89.50 283 GLN A C 1
ATOM 2024 O O . GLN A 1 283 ? 8.052 20.267 -10.691 1.00 89.50 283 GLN A O 1
ATOM 2029 N N . ASN A 1 284 ? 7.190 18.523 -9.577 1.00 91.44 284 ASN A N 1
ATOM 2030 C CA . ASN A 1 284 ? 7.544 17.503 -10.563 1.00 91.44 284 ASN A CA 1
ATOM 2031 C C . ASN A 1 284 ? 9.058 17.432 -10.820 1.00 91.44 284 ASN A C 1
ATOM 2033 O O . ASN A 1 284 ? 9.534 17.406 -11.959 1.00 91.44 284 ASN A O 1
ATOM 2037 N N . SER A 1 285 ? 9.821 17.375 -9.737 1.00 94.88 285 SER A N 1
ATOM 2038 C CA . SER A 1 285 ? 11.275 17.230 -9.768 1.00 94.88 285 SER A CA 1
ATOM 2039 C C . SER A 1 285 ? 11.726 16.134 -8.818 1.00 94.88 285 SER A C 1
ATOM 2041 O O . SER A 1 285 ? 11.047 15.843 -7.841 1.00 94.88 285 SER A O 1
ATOM 2043 N N . GLY A 1 286 ? 12.889 15.551 -9.077 1.00 96.19 286 GLY A N 1
ATOM 2044 C CA . GLY A 1 286 ? 13.573 14.693 -8.123 1.00 96.19 286 GLY A CA 1
ATOM 2045 C C . GLY A 1 286 ? 15.066 14.978 -8.102 1.00 96.19 286 GLY A C 1
ATOM 2046 O O . GLY A 1 286 ? 15.641 15.403 -9.105 1.00 96.19 286 GLY A O 1
ATOM 2047 N N . ALA A 1 287 ? 15.695 14.753 -6.958 1.00 96.50 287 ALA A N 1
ATOM 2048 C CA . ALA A 1 287 ? 17.134 14.906 -6.773 1.00 96.50 287 ALA A CA 1
ATOM 2049 C C . ALA A 1 287 ? 17.678 13.733 -5.963 1.00 96.50 287 ALA A C 1
ATOM 2051 O O . ALA A 1 287 ? 16.934 13.125 -5.196 1.00 96.50 287 ALA A O 1
ATOM 2052 N N . VAL A 1 288 ? 18.962 13.413 -6.137 1.00 96.81 288 VAL A N 1
ATOM 2053 C CA . VAL A 1 288 ? 19.633 12.407 -5.301 1.00 96.81 288 VAL A CA 1
ATOM 2054 C C . VAL A 1 288 ? 19.448 12.778 -3.831 1.00 96.81 288 VAL A C 1
ATOM 2056 O O . VAL A 1 288 ? 19.699 13.917 -3.440 1.00 96.81 288 VAL A O 1
ATOM 2059 N N . ASP A 1 289 ? 18.990 11.817 -3.035 1.00 95.69 289 ASP A N 1
ATOM 2060 C CA . ASP A 1 289 ? 18.806 11.972 -1.601 1.00 95.69 289 ASP A CA 1
ATOM 2061 C C . ASP A 1 289 ? 20.184 12.016 -0.917 1.00 95.69 289 ASP A C 1
ATOM 2063 O O . ASP A 1 289 ? 20.872 10.994 -0.864 1.00 95.69 289 ASP A O 1
ATOM 2067 N N . PRO A 1 290 ? 20.609 13.169 -0.369 1.00 92.44 290 PRO A N 1
ATOM 2068 C CA . PRO A 1 290 ? 21.935 13.303 0.228 1.00 92.44 290 PRO A CA 1
ATOM 2069 C C . PRO A 1 290 ? 22.078 12.525 1.543 1.00 92.44 290 PRO A C 1
ATOM 2071 O O . PRO A 1 290 ? 23.192 12.363 2.035 1.00 92.44 290 PRO A O 1
ATOM 2074 N N . THR A 1 291 ? 20.968 12.065 2.131 1.00 91.38 291 THR A N 1
ATOM 2075 C CA . THR A 1 291 ? 20.967 11.280 3.374 1.00 91.38 291 THR A CA 1
ATOM 2076 C C . THR A 1 291 ? 21.191 9.789 3.135 1.00 91.38 291 THR A C 1
ATOM 2078 O O . THR A 1 291 ? 21.366 9.038 4.093 1.00 91.38 291 THR A O 1
ATOM 2081 N N . PHE A 1 292 ? 21.213 9.353 1.873 1.00 94.44 292 PHE A N 1
ATOM 2082 C CA . PHE A 1 292 ? 21.396 7.961 1.491 1.00 94.44 292 PHE A CA 1
ATOM 2083 C C . PHE A 1 292 ? 22.679 7.784 0.686 1.00 94.44 292 PHE A C 1
ATOM 2085 O O . PHE A 1 292 ? 22.850 8.370 -0.383 1.00 94.44 292 PHE A O 1
ATOM 2092 N N . ALA A 1 293 ? 23.583 6.943 1.182 1.00 95.38 293 ALA A N 1
ATOM 2093 C CA . ALA A 1 293 ? 24.798 6.620 0.450 1.00 95.38 293 ALA A CA 1
ATOM 2094 C C . ALA A 1 293 ? 24.462 5.758 -0.786 1.00 95.38 293 ALA A C 1
ATOM 2096 O O . ALA A 1 293 ? 23.763 4.753 -0.642 1.00 95.38 293 ALA A O 1
ATOM 2097 N N . PRO A 1 294 ? 24.964 6.095 -1.990 1.00 96.81 294 PRO A N 1
ATOM 2098 C CA . PRO A 1 294 ? 24.773 5.253 -3.168 1.00 96.81 294 PRO A CA 1
ATOM 2099 C C . PRO A 1 294 ? 25.325 3.837 -2.959 1.00 96.81 294 PRO A C 1
ATOM 2101 O O . PRO A 1 294 ? 26.429 3.664 -2.435 1.00 96.81 294 PRO A O 1
ATOM 2104 N N . ILE A 1 295 ? 24.586 2.824 -3.412 1.00 97.38 295 ILE A N 1
ATOM 2105 C CA . ILE A 1 295 ? 24.965 1.413 -3.258 1.00 97.38 295 ILE A CA 1
ATOM 2106 C C . ILE A 1 295 ? 25.684 0.950 -4.521 1.00 97.38 295 ILE A C 1
ATOM 2108 O O . ILE A 1 295 ? 25.134 1.023 -5.615 1.00 97.38 295 ILE A O 1
ATOM 2112 N N . GLN A 1 296 ? 26.908 0.448 -4.377 1.00 95.88 296 GLN A N 1
ATOM 2113 C CA . GLN A 1 296 ? 27.662 -0.166 -5.471 1.00 95.88 296 GLN A CA 1
ATOM 2114 C C . GLN A 1 296 ? 27.190 -1.608 -5.698 1.00 95.88 296 GLN A C 1
ATOM 2116 O O . GLN A 1 296 ? 27.349 -2.444 -4.808 1.00 95.88 296 GLN A O 1
ATOM 2121 N N . VAL A 1 297 ? 26.629 -1.902 -6.876 1.00 94.38 297 VAL A N 1
ATOM 2122 C CA . VAL A 1 297 ? 26.117 -3.246 -7.226 1.00 94.38 297 VAL A CA 1
ATOM 2123 C C . VAL A 1 297 ? 26.820 -3.870 -8.425 1.00 94.38 297 VAL A C 1
ATOM 2125 O O . VAL A 1 297 ? 26.828 -5.093 -8.566 1.00 94.38 297 VAL A O 1
ATOM 2128 N N . GLN A 1 298 ? 27.449 -3.051 -9.266 1.00 93.12 298 GLN A N 1
ATOM 2129 C CA . GLN A 1 298 ? 28.315 -3.491 -10.352 1.00 93.12 298 GLN A CA 1
ATOM 2130 C C . GLN A 1 298 ? 29.549 -2.582 -10.449 1.00 93.12 298 GLN A C 1
ATOM 2132 O O . GLN A 1 298 ? 29.506 -1.441 -9.996 1.00 93.12 298 GLN A O 1
ATOM 2137 N N . PRO A 1 299 ? 30.661 -3.047 -11.046 1.00 91.88 299 PRO A N 1
ATOM 2138 C CA . PRO A 1 299 ? 31.764 -2.162 -11.405 1.00 91.88 299 PRO A CA 1
ATOM 2139 C C . PRO A 1 299 ? 31.303 -1.063 -12.375 1.00 91.88 299 PRO A C 1
ATOM 2141 O O . PRO A 1 299 ? 30.475 -1.314 -13.252 1.00 91.88 299 PRO A O 1
ATOM 2144 N N . ALA A 1 300 ? 31.882 0.133 -12.264 1.00 89.44 300 ALA A N 1
ATOM 2145 C CA . ALA A 1 300 ? 31.607 1.231 -13.190 1.00 89.44 300 ALA A CA 1
ATOM 2146 C C . ALA A 1 300 ? 31.878 0.825 -14.651 1.00 89.44 300 ALA A C 1
ATOM 2148 O O . ALA A 1 300 ? 32.873 0.160 -14.948 1.00 89.44 300 ALA A O 1
ATOM 2149 N N . GLY A 1 301 ? 30.989 1.232 -15.561 1.00 81.06 301 GLY A N 1
ATOM 2150 C CA . GLY A 1 301 ? 31.037 0.851 -16.976 1.00 81.06 301 GLY A CA 1
ATOM 2151 C C . GLY A 1 301 ? 30.605 -0.590 -17.278 1.00 81.06 301 GLY A C 1
ATOM 2152 O O . GLY A 1 301 ? 30.771 -1.041 -18.413 1.00 81.06 301 GLY A O 1
ATOM 2153 N N . SER A 1 302 ? 30.067 -1.320 -16.296 1.00 84.88 302 SER A N 1
ATOM 2154 C CA . SER A 1 302 ? 29.462 -2.630 -16.534 1.00 84.88 302 SER A CA 1
ATOM 2155 C C . SER A 1 302 ? 28.264 -2.524 -17.481 1.00 84.88 302 SER A C 1
ATOM 2157 O O . SER A 1 302 ? 27.456 -1.602 -17.407 1.00 84.88 302 SER A O 1
ATOM 2159 N N . THR A 1 303 ? 28.141 -3.506 -18.370 1.00 79.00 303 THR A N 1
ATOM 2160 C CA . THR A 1 303 ? 27.028 -3.641 -19.321 1.00 79.00 303 THR A CA 1
ATOM 2161 C C . THR A 1 303 ? 25.991 -4.669 -18.875 1.00 79.00 303 THR A C 1
ATOM 2163 O O . THR A 1 303 ? 25.012 -4.903 -19.581 1.00 79.00 303 THR A O 1
ATOM 2166 N N . GLY A 1 304 ? 26.203 -5.307 -17.718 1.00 79.81 304 GLY A N 1
ATOM 2167 C CA . GLY A 1 304 ? 25.261 -6.268 -17.160 1.00 79.81 304 GLY A CA 1
ATOM 2168 C C . GLY A 1 304 ? 23.951 -5.590 -16.772 1.00 79.81 304 GLY A C 1
ATOM 2169 O O . GLY A 1 304 ? 23.957 -4.558 -16.106 1.00 79.81 304 GLY A O 1
ATOM 2170 N N . GLN A 1 305 ? 22.825 -6.193 -17.145 1.00 83.31 305 GLN A N 1
ATOM 2171 C CA . GLN A 1 305 ? 21.515 -5.716 -16.711 1.00 83.31 305 GLN A CA 1
ATOM 2172 C C . GLN A 1 305 ? 21.386 -5.818 -15.187 1.00 83.31 305 GLN A C 1
ATOM 2174 O O . GLN A 1 305 ? 21.879 -6.766 -14.563 1.00 83.31 305 GLN A O 1
ATOM 2179 N N . VAL A 1 306 ? 20.736 -4.815 -14.607 1.00 90.25 306 VAL A N 1
ATOM 2180 C CA . VAL A 1 306 ? 20.354 -4.778 -13.198 1.00 90.25 306 VAL A CA 1
ATOM 2181 C C . VAL A 1 306 ? 18.863 -4.546 -13.155 1.00 90.25 306 VAL A C 1
ATOM 2183 O O . VAL A 1 306 ? 18.391 -3.619 -13.807 1.00 90.25 306 VAL A O 1
ATOM 2186 N N . ALA A 1 307 ? 18.163 -5.381 -12.393 1.00 92.62 307 ALA A N 1
ATOM 2187 C CA . ALA A 1 307 ? 16.760 -5.157 -12.089 1.00 92.62 307 ALA A CA 1
ATOM 2188 C C . ALA A 1 307 ? 16.606 -4.680 -10.642 1.00 92.62 307 ALA A C 1
ATOM 2190 O O . ALA A 1 307 ? 17.227 -5.252 -9.740 1.00 92.62 307 ALA A O 1
ATOM 2191 N N . LEU A 1 308 ? 15.788 -3.658 -10.417 1.00 95.44 308 LEU A N 1
ATOM 2192 C CA . LEU A 1 308 ? 15.486 -3.078 -9.117 1.00 95.44 308 LEU A CA 1
ATOM 2193 C C . LEU A 1 308 ? 14.028 -3.316 -8.749 1.00 95.44 308 LEU A C 1
ATOM 2195 O O . LEU A 1 308 ? 13.134 -3.181 -9.568 1.00 95.44 308 LEU A O 1
ATOM 2199 N N . SER A 1 309 ? 13.773 -3.600 -7.477 1.00 95.81 309 SER A N 1
ATOM 2200 C CA . SER A 1 309 ? 12.420 -3.529 -6.930 1.00 95.81 309 SER A CA 1
ATOM 2201 C C . SER A 1 309 ? 12.465 -3.249 -5.436 1.00 95.81 309 SER A C 1
ATOM 2203 O O . SER A 1 309 ? 13.417 -3.619 -4.748 1.00 95.81 309 SER A O 1
ATOM 2205 N N . VAL A 1 310 ? 11.431 -2.589 -4.931 1.00 94.62 310 VAL A N 1
ATOM 2206 C CA . VAL A 1 310 ? 11.181 -2.431 -3.504 1.00 94.62 310 VAL A CA 1
ATOM 2207 C C . VAL A 1 310 ? 10.058 -3.387 -3.114 1.00 94.62 310 VAL A C 1
ATOM 2209 O O . VAL A 1 310 ? 8.923 -3.247 -3.559 1.00 94.62 310 VAL A O 1
ATOM 2212 N N . GLY A 1 311 ? 10.387 -4.371 -2.279 1.00 92.19 311 GLY A N 1
ATOM 2213 C CA . GLY A 1 311 ? 9.477 -5.420 -1.821 1.00 92.19 311 GLY A CA 1
ATOM 2214 C C . GLY A 1 311 ? 9.468 -5.551 -0.301 1.00 92.19 311 GLY A C 1
ATOM 2215 O O . GLY A 1 311 ? 9.915 -4.657 0.420 1.00 92.19 311 GLY A O 1
ATOM 2216 N N . ARG A 1 312 ? 8.950 -6.675 0.200 1.00 89.19 312 ARG A N 1
ATOM 2217 C CA . ARG A 1 312 ? 8.840 -6.950 1.639 1.00 89.19 312 ARG A CA 1
ATOM 2218 C C . ARG A 1 312 ? 9.626 -8.201 2.022 1.00 89.19 312 ARG A C 1
ATOM 2220 O O . ARG A 1 312 ? 9.400 -9.260 1.444 1.00 89.19 312 ARG A O 1
ATOM 2227 N N . ASP A 1 313 ? 10.478 -8.079 3.034 1.00 89.62 313 ASP A N 1
ATOM 2228 C CA . ASP A 1 313 ? 10.982 -9.204 3.825 1.00 89.62 313 ASP A CA 1
ATOM 2229 C C . ASP A 1 313 ? 10.117 -9.309 5.090 1.00 89.62 313 ASP A C 1
ATOM 2231 O O . ASP A 1 313 ? 10.265 -8.552 6.054 1.00 89.62 313 ASP A O 1
ATOM 2235 N N . GLY A 1 314 ? 9.088 -10.159 5.031 1.00 84.69 314 GLY A N 1
ATOM 2236 C CA . GLY A 1 314 ? 8.026 -10.181 6.033 1.00 84.69 314 GLY A CA 1
ATOM 2237 C C . GLY A 1 314 ? 7.306 -8.829 6.122 1.00 84.69 314 GLY A C 1
ATOM 2238 O O . GLY A 1 314 ? 6.491 -8.488 5.265 1.00 84.69 314 GLY A O 1
ATOM 2239 N N . ASN A 1 315 ? 7.596 -8.059 7.173 1.00 79.31 315 ASN A N 1
ATOM 2240 C CA . ASN A 1 315 ? 7.031 -6.723 7.378 1.00 79.31 315 ASN A CA 1
ATOM 2241 C C . ASN A 1 315 ? 8.003 -5.591 7.028 1.00 79.31 315 ASN A C 1
ATOM 2243 O O . ASN A 1 315 ? 7.538 -4.460 6.884 1.00 79.31 315 ASN A O 1
ATOM 2247 N N . GLU A 1 316 ? 9.299 -5.860 6.889 1.00 87.00 316 GLU A N 1
ATOM 2248 C CA . GLU A 1 316 ? 10.315 -4.851 6.583 1.00 87.00 316 GLU A CA 1
ATOM 2249 C C . GLU A 1 316 ? 10.330 -4.551 5.083 1.00 87.00 316 GLU A C 1
ATOM 2251 O O . GLU A 1 316 ? 10.232 -5.452 4.247 1.00 87.00 316 GLU A O 1
ATOM 2256 N N . LEU A 1 317 ? 10.423 -3.272 4.728 1.00 90.50 317 LEU A N 1
ATOM 2257 C CA . LEU A 1 317 ? 10.556 -2.844 3.343 1.00 90.50 317 LEU A CA 1
ATOM 2258 C C . LEU A 1 317 ? 12.022 -2.926 2.898 1.00 90.50 317 LEU A C 1
ATOM 2260 O O . LEU A 1 317 ? 12.899 -2.277 3.476 1.00 90.50 317 LEU A O 1
ATOM 2264 N N . VAL A 1 318 ? 12.275 -3.679 1.831 1.00 94.94 318 VAL A N 1
ATOM 2265 C CA . VAL A 1 318 ? 13.625 -3.962 1.337 1.00 94.94 318 VAL A CA 1
ATOM 2266 C C . VAL A 1 318 ? 13.790 -3.562 -0.125 1.00 94.94 318 VAL A C 1
ATOM 2268 O O . VAL A 1 318 ? 12.892 -3.746 -0.943 1.00 94.94 318 VAL A O 1
ATOM 2271 N N . LEU A 1 319 ? 14.963 -3.029 -0.457 1.00 97.31 319 LEU A N 1
ATOM 2272 C CA . LEU A 1 319 ? 15.439 -2.854 -1.823 1.00 97.31 319 LEU A CA 1
ATOM 2273 C C . LEU A 1 319 ? 16.095 -4.156 -2.285 1.00 97.31 319 LEU A C 1
ATOM 2275 O O . LEU A 1 319 ? 16.995 -4.678 -1.627 1.00 97.31 319 LEU A O 1
ATOM 2279 N N . MET A 1 320 ? 15.690 -4.639 -3.450 1.00 97.56 320 MET A N 1
ATOM 2280 C CA . MET A 1 320 ? 16.279 -5.784 -4.128 1.00 97.56 320 MET A CA 1
ATOM 2281 C C . MET A 1 320 ? 16.974 -5.325 -5.404 1.00 97.56 320 MET A C 1
ATOM 2283 O O . MET A 1 320 ? 16.407 -4.559 -6.181 1.00 97.56 320 MET A O 1
ATOM 2287 N N . ALA A 1 321 ? 18.186 -5.828 -5.623 1.00 96.62 321 ALA A N 1
ATOM 2288 C CA . ALA A 1 321 ? 18.956 -5.615 -6.840 1.00 96.62 321 ALA A CA 1
ATOM 2289 C C . ALA A 1 321 ? 19.366 -6.970 -7.426 1.00 96.62 321 ALA A C 1
ATOM 2291 O O . ALA A 1 321 ? 20.199 -7.675 -6.847 1.00 96.62 321 ALA A O 1
ATOM 2292 N N . ALA A 1 322 ? 18.776 -7.351 -8.560 1.00 94.69 322 ALA A N 1
ATOM 2293 C CA . ALA A 1 322 ? 19.177 -8.546 -9.295 1.00 94.69 322 ALA A CA 1
ATOM 2294 C C . ALA A 1 322 ? 20.356 -8.229 -10.212 1.00 94.69 322 ALA A C 1
ATOM 2296 O O . ALA A 1 322 ? 20.274 -7.332 -11.048 1.00 94.69 322 ALA A O 1
ATOM 2297 N N . THR A 1 323 ? 21.438 -8.994 -10.080 1.00 90.38 323 THR A N 1
ATOM 2298 C CA . THR A 1 323 ? 22.609 -8.918 -10.953 1.00 90.38 323 THR A CA 1
ATOM 2299 C C . THR A 1 323 ? 23.034 -10.328 -11.370 1.00 90.38 323 THR A C 1
ATOM 2301 O O . THR A 1 323 ? 23.473 -11.150 -10.562 1.00 90.38 323 THR A O 1
ATOM 2304 N N . GLY A 1 324 ? 22.882 -10.643 -12.659 1.00 86.31 324 GLY A N 1
ATOM 2305 C CA . GLY A 1 324 ? 23.270 -11.936 -13.229 1.00 86.31 324 GLY A CA 1
ATOM 2306 C C . GLY A 1 324 ? 22.494 -13.127 -12.651 1.00 86.31 324 GLY A C 1
ATOM 2307 O O . GLY A 1 324 ? 21.439 -13.488 -13.161 1.00 86.31 324 GLY A O 1
ATOM 2308 N N . SER A 1 325 ? 23.047 -13.776 -11.623 1.00 91.19 325 SER A N 1
ATOM 2309 C CA . SER A 1 325 ? 22.486 -14.978 -10.983 1.00 91.19 325 SER A CA 1
ATOM 2310 C C . SER A 1 325 ? 22.230 -14.804 -9.482 1.00 91.19 325 SER A C 1
ATOM 2312 O O . SER A 1 325 ? 22.127 -15.791 -8.746 1.00 91.19 325 SER A O 1
ATOM 2314 N N . ARG A 1 326 ? 22.193 -13.562 -8.984 1.00 94.38 326 ARG A N 1
ATOM 2315 C CA . ARG A 1 326 ? 21.936 -13.257 -7.570 1.00 94.38 326 ARG A CA 1
ATOM 2316 C C . ARG A 1 326 ? 21.000 -12.069 -7.420 1.00 94.38 326 ARG A C 1
ATOM 2318 O O . ARG A 1 326 ? 21.035 -11.150 -8.230 1.00 94.38 326 ARG A O 1
ATOM 2325 N N . VAL A 1 327 ? 20.238 -12.068 -6.331 1.00 97.06 327 VAL A N 1
ATOM 2326 C CA . VAL A 1 327 ? 19.562 -10.879 -5.804 1.00 97.06 327 VAL A CA 1
ATOM 2327 C C . VAL A 1 327 ? 20.260 -10.475 -4.515 1.00 97.06 327 VAL A C 1
ATOM 2329 O O . VAL A 1 327 ? 20.346 -11.277 -3.583 1.00 97.06 327 VAL A O 1
ATOM 2332 N N . ALA A 1 328 ? 20.779 -9.251 -4.466 1.00 97.44 328 ALA A N 1
ATOM 2333 C CA . ALA A 1 328 ? 21.234 -8.616 -3.234 1.00 97.44 328 ALA A CA 1
ATOM 2334 C C . ALA A 1 328 ? 20.076 -7.829 -2.609 1.00 97.44 328 ALA A C 1
ATOM 2336 O O . ALA A 1 328 ? 19.331 -7.160 -3.325 1.00 97.44 328 ALA A O 1
ATOM 2337 N N . VAL A 1 329 ? 19.922 -7.928 -1.289 1.00 98.00 329 VAL A N 1
ATOM 2338 C CA . VAL A 1 329 ? 18.816 -7.325 -0.538 1.00 98.00 329 VAL A CA 1
ATOM 2339 C C . VAL A 1 329 ? 19.368 -6.353 0.496 1.00 98.00 329 VAL A C 1
ATOM 2341 O O . VAL A 1 329 ? 20.292 -6.684 1.244 1.00 98.00 329 VAL A O 1
ATOM 2344 N N . TYR A 1 330 ? 18.780 -5.162 0.543 1.00 97.12 330 TYR A N 1
ATOM 2345 C CA . TYR A 1 330 ? 19.152 -4.062 1.425 1.00 97.12 330 TYR A CA 1
ATOM 2346 C C . TYR A 1 330 ? 17.906 -3.511 2.117 1.00 97.12 330 TYR A C 1
ATOM 2348 O O . TYR A 1 330 ? 16.822 -3.515 1.541 1.00 97.12 330 TYR A O 1
ATOM 2356 N N . ASN A 1 331 ? 18.049 -2.970 3.319 1.00 94.19 331 ASN A N 1
ATOM 2357 C CA . ASN A 1 331 ? 16.983 -2.208 3.961 1.00 94.19 331 ASN A CA 1
ATOM 2358 C C . ASN A 1 331 ? 16.712 -0.943 3.126 1.00 94.19 331 ASN A C 1
ATOM 2360 O O . ASN A 1 331 ? 17.632 -0.172 2.839 1.00 94.19 331 ASN A O 1
ATOM 2364 N N . ALA A 1 332 ? 15.461 -0.716 2.715 1.00 93.31 332 ALA A N 1
ATOM 2365 C CA . ALA A 1 332 ? 15.122 0.395 1.819 1.00 93.31 332 ALA A CA 1
ATOM 2366 C C . ALA A 1 332 ? 15.300 1.781 2.481 1.00 93.31 332 ALA A C 1
ATOM 2368 O O . ALA A 1 332 ? 15.518 2.792 1.808 1.00 93.31 332 ALA A O 1
ATOM 2369 N N . THR A 1 333 ? 15.229 1.847 3.811 1.00 91.06 333 THR A N 1
ATOM 2370 C CA . THR A 1 333 ? 15.337 3.093 4.581 1.00 91.06 333 THR A CA 1
ATOM 2371 C C . THR A 1 333 ? 16.796 3.488 4.815 1.00 91.06 333 THR A C 1
ATOM 2373 O O . THR A 1 333 ? 17.147 4.654 4.626 1.00 91.06 333 THR A O 1
ATOM 2376 N N . THR A 1 334 ? 17.662 2.540 5.173 1.00 90.69 334 THR A N 1
ATOM 2377 C CA . THR A 1 334 ? 19.053 2.812 5.586 1.00 90.69 334 THR A CA 1
ATOM 2378 C C . THR A 1 334 ? 20.098 2.437 4.541 1.00 90.69 334 THR A C 1
ATOM 2380 O O . THR A 1 334 ? 21.214 2.948 4.588 1.00 90.69 334 THR A O 1
ATOM 2383 N N . GLY A 1 335 ? 19.765 1.544 3.605 1.00 93.06 335 GLY A N 1
ATOM 2384 C CA . GLY A 1 335 ? 20.708 0.986 2.634 1.00 93.06 335 GLY A CA 1
ATOM 2385 C C . GLY A 1 335 ? 21.623 -0.090 3.220 1.00 93.06 335 GLY A C 1
ATOM 2386 O O . GLY A 1 335 ? 22.518 -0.576 2.527 1.00 93.06 335 GLY A O 1
ATOM 2387 N N . ALA A 1 336 ? 21.414 -0.479 4.482 1.00 93.44 336 ALA A N 1
ATOM 2388 C CA . ALA A 1 336 ? 22.179 -1.540 5.121 1.00 93.44 336 ALA A CA 1
ATOM 2389 C C . ALA A 1 336 ? 21.925 -2.893 4.426 1.00 93.44 336 ALA A C 1
ATOM 2391 O O . ALA A 1 336 ? 20.782 -3.186 4.066 1.00 93.44 336 ALA A O 1
ATOM 2392 N N . PRO A 1 337 ? 22.956 -3.734 4.229 1.00 95.19 337 PRO A N 1
ATOM 2393 C CA . PRO A 1 337 ? 22.779 -5.050 3.627 1.00 95.19 337 PRO A CA 1
ATOM 2394 C C . PRO A 1 337 ? 21.982 -5.970 4.559 1.00 95.19 337 PRO A C 1
ATOM 2396 O O . PRO A 1 337 ? 22.324 -6.118 5.730 1.00 95.19 337 PRO A O 1
ATOM 2399 N N . VAL A 1 338 ? 20.956 -6.620 4.011 1.00 96.12 338 VAL A N 1
ATOM 2400 C CA . VAL A 1 338 ? 20.136 -7.630 4.702 1.00 96.12 338 VAL A CA 1
ATOM 2401 C C . VAL A 1 338 ? 20.639 -9.032 4.363 1.00 96.12 338 VAL A C 1
ATOM 2403 O O . VAL A 1 338 ? 20.804 -9.878 5.238 1.00 96.12 338 VAL A O 1
ATOM 2406 N N . GLY A 1 339 ? 20.945 -9.282 3.088 1.00 96.88 339 GLY A N 1
ATOM 2407 C CA . GLY A 1 339 ? 21.421 -10.583 2.631 1.00 96.88 339 GLY A CA 1
ATOM 2408 C C . GLY A 1 339 ? 21.416 -10.717 1.115 1.00 96.88 339 GLY A C 1
ATOM 2409 O O . GLY A 1 339 ? 21.375 -9.734 0.378 1.00 96.88 339 GLY A O 1
ATOM 2410 N N . SER A 1 340 ? 21.496 -11.952 0.627 1.00 97.38 340 SER A N 1
ATOM 2411 C CA . SER A 1 340 ? 21.357 -12.246 -0.801 1.00 97.38 340 SER A CA 1
ATOM 2412 C C . SER A 1 340 ? 20.947 -13.695 -1.024 1.00 97.38 340 SER A C 1
ATOM 2414 O O . SER A 1 340 ? 21.228 -14.551 -0.186 1.00 97.38 340 SER A O 1
ATOM 2416 N N . PHE A 1 341 ? 20.355 -13.975 -2.179 1.00 97.75 341 PHE A N 1
ATOM 2417 C CA . PHE A 1 341 ? 20.011 -15.331 -2.598 1.00 97.75 341 PHE A CA 1
ATOM 2418 C C . PHE A 1 341 ? 20.303 -15.550 -4.085 1.00 97.75 341 PHE A C 1
ATOM 2420 O O . PHE A 1 341 ? 20.370 -14.605 -4.875 1.00 97.75 341 PHE A O 1
ATOM 2427 N N . ALA A 1 342 ? 20.528 -16.807 -4.462 1.00 97.00 342 ALA A N 1
ATOM 2428 C CA . ALA A 1 342 ? 20.757 -17.202 -5.847 1.00 97.00 342 ALA A CA 1
ATOM 2429 C C . ALA A 1 342 ? 19.443 -17.269 -6.645 1.00 97.00 342 ALA A C 1
ATOM 2431 O O . ALA A 1 342 ? 18.424 -17.737 -6.138 1.00 97.00 342 ALA A O 1
ATOM 2432 N N . ILE A 1 343 ? 19.494 -16.859 -7.910 1.00 93.50 343 ILE A N 1
ATOM 2433 C CA . ILE A 1 343 ? 18.403 -16.958 -8.892 1.00 93.50 343 ILE A CA 1
ATOM 2434 C C . ILE A 1 343 ? 18.904 -17.682 -10.151 1.00 93.50 343 ILE A C 1
ATOM 2436 O O . ILE A 1 343 ? 20.117 -17.729 -10.385 1.00 93.50 343 ILE A O 1
ATOM 2440 N N . PRO A 1 344 ? 18.005 -18.240 -10.983 1.00 88.19 344 PRO A N 1
ATOM 2441 C CA . PRO A 1 344 ? 18.367 -18.709 -12.317 1.00 88.19 344 PRO A CA 1
ATOM 2442 C C . PRO A 1 344 ? 19.087 -17.619 -13.123 1.00 88.19 344 PRO A C 1
ATOM 2444 O O . PRO A 1 344 ? 18.814 -16.430 -12.961 1.00 88.19 344 PRO A O 1
ATOM 2447 N N . ALA A 1 345 ? 20.009 -18.017 -13.999 1.00 84.56 345 ALA A N 1
ATOM 2448 C CA . ALA A 1 345 ? 20.664 -17.073 -14.899 1.00 84.56 345 ALA A CA 1
ATOM 2449 C C . ALA A 1 345 ? 19.653 -16.471 -15.893 1.00 84.56 345 ALA A C 1
ATOM 2451 O O . ALA A 1 345 ? 18.735 -17.161 -16.336 1.00 84.56 345 ALA A O 1
ATOM 2452 N N . GLY A 1 346 ? 19.860 -15.208 -16.275 1.00 80.06 346 GLY A N 1
ATOM 2453 C CA . GLY A 1 346 ? 19.025 -14.524 -17.272 1.00 80.06 346 GLY A CA 1
ATOM 2454 C C . GLY A 1 346 ? 17.770 -13.858 -16.706 1.00 80.06 346 GLY A C 1
ATOM 2455 O O . GLY A 1 346 ? 16.881 -13.505 -17.478 1.00 80.06 346 GLY A O 1
ATOM 2456 N N . ILE A 1 347 ? 17.688 -13.699 -15.381 1.00 86.56 347 ILE A N 1
ATOM 2457 C CA . ILE A 1 347 ? 16.702 -12.821 -14.748 1.00 86.56 347 ILE A CA 1
ATOM 2458 C C . ILE A 1 347 ? 17.157 -11.373 -14.915 1.00 86.56 347 ILE A C 1
ATOM 2460 O O . ILE A 1 347 ? 18.239 -10.996 -14.467 1.00 86.56 347 ILE A O 1
ATOM 2464 N N . ASP A 1 348 ? 16.309 -10.584 -15.558 1.00 87.81 348 ASP A N 1
ATOM 2465 C CA . ASP A 1 348 ? 16.548 -9.193 -15.947 1.00 87.81 348 ASP A CA 1
ATOM 2466 C C . ASP A 1 348 ? 15.367 -8.277 -15.593 1.00 87.81 348 ASP A C 1
ATOM 2468 O O . ASP A 1 348 ? 15.339 -7.107 -15.969 1.00 87.81 348 ASP A O 1
ATOM 2472 N N . MET A 1 349 ? 14.397 -8.806 -14.844 1.00 92.38 349 MET A N 1
ATOM 2473 C CA . MET A 1 349 ? 13.196 -8.105 -14.411 1.00 92.38 349 MET A CA 1
ATOM 2474 C C . MET A 1 349 ? 12.883 -8.442 -12.950 1.00 92.38 349 MET A C 1
ATOM 2476 O O . MET A 1 349 ? 12.897 -9.613 -12.560 1.00 92.38 349 MET A O 1
ATOM 2480 N N . LEU A 1 350 ? 12.550 -7.426 -12.156 1.00 94.56 350 LEU A N 1
ATOM 2481 C CA . LEU A 1 350 ? 12.047 -7.544 -10.788 1.00 94.56 350 LEU A CA 1
ATOM 2482 C C . LEU A 1 350 ? 10.916 -6.542 -10.595 1.00 94.56 350 LEU A C 1
ATOM 2484 O O . LEU A 1 350 ? 11.052 -5.414 -11.026 1.00 94.56 350 LEU A O 1
ATOM 2488 N N . GLY A 1 351 ? 9.842 -6.930 -9.918 1.00 94.75 351 GLY A N 1
ATOM 2489 C CA . GLY A 1 351 ? 8.790 -6.006 -9.502 1.00 94.75 351 GLY A CA 1
ATOM 2490 C C . GLY A 1 351 ? 7.982 -6.588 -8.354 1.00 94.75 351 GLY A C 1
ATOM 2491 O O . GLY A 1 351 ? 7.867 -7.807 -8.220 1.00 94.75 351 GLY A O 1
ATOM 2492 N N . SER A 1 352 ? 7.424 -5.734 -7.509 1.00 93.06 352 SER A N 1
ATOM 2493 C CA . SER A 1 352 ? 6.774 -6.149 -6.269 1.00 93.06 352 SER A CA 1
ATOM 2494 C C . SER A 1 352 ? 5.432 -5.466 -6.069 1.00 93.06 352 SER A C 1
ATOM 2496 O O . SER A 1 352 ? 5.258 -4.271 -6.283 1.00 93.06 352 SER A O 1
ATOM 2498 N N . THR A 1 353 ? 4.476 -6.256 -5.599 1.00 88.12 353 THR A N 1
ATOM 2499 C CA . THR A 1 353 ? 3.242 -5.762 -4.978 1.00 88.12 353 THR A CA 1
ATOM 2500 C C . THR A 1 353 ? 3.415 -5.755 -3.459 1.00 88.12 353 THR A C 1
ATOM 2502 O O . THR A 1 353 ? 4.417 -6.244 -2.939 1.00 88.12 353 THR A O 1
ATOM 2505 N N . ASP A 1 354 ? 2.392 -5.328 -2.719 1.00 79.56 354 ASP A N 1
ATOM 2506 C CA . ASP A 1 354 ? 2.413 -5.363 -1.248 1.00 79.56 354 ASP A CA 1
ATOM 2507 C C . ASP A 1 354 ? 2.527 -6.782 -0.650 1.00 79.56 354 ASP A C 1
ATOM 2509 O O . ASP A 1 354 ? 2.788 -6.934 0.543 1.00 79.56 354 ASP A O 1
ATOM 2513 N N . THR A 1 355 ? 2.277 -7.826 -1.450 1.00 78.44 355 THR A N 1
ATOM 2514 C CA . THR A 1 355 ? 2.154 -9.218 -0.964 1.00 78.44 355 THR A CA 1
ATOM 2515 C C . THR A 1 355 ? 3.060 -10.227 -1.649 1.00 78.44 355 THR A C 1
ATOM 2517 O O . THR A 1 355 ? 3.199 -11.343 -1.158 1.00 78.44 355 THR A O 1
ATOM 2520 N N . VAL A 1 356 ? 3.630 -9.882 -2.800 1.00 87.56 356 VAL A N 1
ATOM 2521 C CA . VAL A 1 356 ? 4.453 -10.808 -3.576 1.00 87.56 356 VAL A CA 1
ATOM 2522 C C . VAL A 1 356 ? 5.439 -10.045 -4.438 1.00 87.56 356 VAL A C 1
ATOM 2524 O O . VAL A 1 356 ? 5.090 -9.016 -5.025 1.00 87.56 356 VAL A O 1
ATOM 2527 N N . THR A 1 357 ? 6.643 -10.596 -4.535 1.00 93.25 357 THR A N 1
ATOM 2528 C CA . THR A 1 357 ? 7.676 -10.172 -5.473 1.00 93.25 357 THR A CA 1
ATOM 2529 C C . THR A 1 357 ? 7.684 -11.112 -6.668 1.00 93.25 357 THR A C 1
ATOM 2531 O O . THR A 1 357 ? 7.532 -12.329 -6.538 1.00 93.25 357 THR A O 1
ATOM 2534 N N . VAL A 1 358 ? 7.849 -10.539 -7.850 1.00 94.75 358 VAL A N 1
ATOM 2535 C CA . VAL A 1 358 ? 7.918 -11.237 -9.124 1.00 94.75 358 VAL A CA 1
ATOM 2536 C C . VAL A 1 358 ? 9.287 -10.982 -9.734 1.00 94.75 358 VAL A C 1
ATOM 2538 O O . VAL A 1 358 ? 9.754 -9.850 -9.805 1.00 94.75 358 VAL A O 1
ATOM 2541 N N . MET A 1 359 ? 9.917 -12.053 -10.188 1.00 94.12 359 MET A N 1
ATOM 2542 C CA . MET A 1 359 ? 11.120 -12.027 -11.010 1.00 94.12 359 MET A CA 1
ATOM 2543 C C . MET A 1 359 ? 10.768 -12.466 -12.425 1.00 94.12 359 MET A C 1
ATOM 2545 O O . MET A 1 359 ? 9.826 -13.232 -12.622 1.00 94.12 359 MET A O 1
ATOM 2549 N N . GLY A 1 360 ? 11.506 -11.993 -13.419 1.00 92.75 360 GLY A N 1
ATOM 2550 C CA . GLY A 1 360 ? 11.227 -12.325 -14.806 1.00 92.75 360 GLY A CA 1
ATOM 2551 C C . GLY A 1 360 ? 12.469 -12.395 -15.676 1.00 92.75 360 GLY A C 1
ATOM 2552 O O . GLY A 1 360 ? 13.536 -11.917 -15.302 1.00 92.75 360 GLY A O 1
ATOM 2553 N N . SER A 1 361 ? 12.299 -13.026 -16.833 1.00 91.06 361 SER A N 1
ATOM 2554 C CA . SER A 1 361 ? 13.320 -13.139 -17.868 1.00 91.06 361 SER A CA 1
ATOM 2555 C C . SER A 1 361 ? 12.726 -12.785 -19.224 1.00 91.06 361 S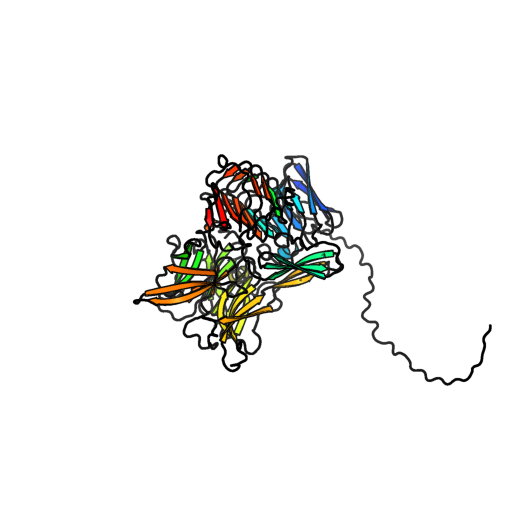ER A C 1
ATOM 2557 O O . SER A 1 361 ? 11.783 -13.447 -19.679 1.00 91.06 361 SER A O 1
ATOM 2559 N N . VAL A 1 362 ? 13.299 -11.782 -19.892 1.00 89.25 362 VAL A N 1
ATOM 2560 C CA . VAL A 1 362 ? 12.980 -11.479 -21.294 1.00 89.25 362 VAL A CA 1
ATOM 2561 C C . VAL A 1 362 ? 13.353 -12.665 -22.179 1.00 89.25 362 VAL A C 1
ATOM 2563 O O . VAL A 1 362 ? 12.559 -13.096 -23.014 1.00 89.25 362 VAL A O 1
ATOM 2566 N N . GLN A 1 363 ? 14.529 -13.256 -21.944 1.00 89.06 363 GLN A N 1
ATOM 2567 C CA . GLN A 1 363 ? 15.034 -14.380 -22.732 1.00 89.06 363 GLN A CA 1
ATOM 2568 C C . GLN A 1 363 ? 14.151 -15.629 -22.613 1.00 89.06 363 GLN A C 1
ATOM 2570 O O . GLN A 1 363 ? 13.846 -16.260 -23.626 1.00 89.06 363 GLN A O 1
ATOM 2575 N N . ALA A 1 364 ? 13.742 -16.000 -21.396 1.00 90.44 364 ALA A N 1
ATOM 2576 C CA . ALA A 1 364 ? 12.857 -17.148 -21.185 1.00 90.44 364 ALA A CA 1
ATOM 2577 C C . ALA A 1 364 ? 11.375 -16.818 -21.444 1.00 90.44 364 ALA A C 1
ATOM 2579 O O . ALA A 1 364 ? 10.534 -17.717 -21.416 1.00 90.44 364 ALA A O 1
ATOM 2580 N N . ASN A 1 365 ? 11.055 -15.543 -21.685 1.00 92.75 365 ASN A N 1
ATOM 2581 C CA . ASN A 1 365 ? 9.703 -15.009 -21.812 1.00 92.75 365 ASN A CA 1
ATOM 2582 C C . ASN A 1 365 ? 8.775 -15.474 -20.670 1.00 92.75 365 ASN A C 1
ATOM 2584 O O . ASN A 1 365 ? 7.685 -16.014 -20.897 1.00 92.75 365 ASN A O 1
ATOM 2588 N N . GLN A 1 366 ? 9.251 -15.337 -19.430 1.00 93.69 366 GLN A N 1
ATOM 2589 C CA . GLN A 1 366 ? 8.601 -15.918 -18.258 1.00 93.69 366 GLN A CA 1
ATOM 2590 C C . GLN A 1 366 ? 8.716 -15.018 -17.024 1.00 93.69 366 GLN A C 1
ATOM 2592 O O . GLN A 1 366 ? 9.748 -14.390 -16.803 1.00 93.69 366 GLN A O 1
ATOM 2597 N N . LEU A 1 367 ? 7.664 -15.005 -16.203 1.00 94.62 367 LEU A N 1
ATOM 2598 C CA . LEU A 1 367 ? 7.640 -14.433 -14.855 1.00 94.62 367 LEU A CA 1
ATOM 2599 C C . LEU A 1 367 ? 7.525 -15.544 -13.812 1.00 94.62 367 LEU A C 1
ATOM 2601 O O . LEU A 1 367 ? 6.915 -16.574 -14.092 1.00 94.62 367 LEU A O 1
ATOM 2605 N N . GLN A 1 368 ? 8.037 -15.312 -12.607 1.00 93.44 368 GLN A N 1
ATOM 2606 C CA . GLN A 1 368 ? 7.936 -16.209 -11.464 1.00 93.44 368 GLN A CA 1
ATOM 2607 C C . GLN A 1 368 ? 7.704 -15.435 -10.161 1.00 93.44 368 GLN A C 1
ATOM 2609 O O . GLN A 1 368 ? 8.390 -14.453 -9.895 1.00 93.44 368 GLN A O 1
ATOM 2614 N N . MET A 1 369 ? 6.762 -15.891 -9.329 1.00 93.25 369 MET A N 1
ATOM 2615 C CA . MET A 1 369 ? 6.564 -15.342 -7.978 1.00 93.25 369 MET A CA 1
ATOM 2616 C C . MET A 1 369 ? 7.570 -15.933 -6.993 1.00 93.25 369 MET A C 1
ATOM 2618 O O . MET A 1 369 ? 7.783 -17.149 -6.992 1.00 93.25 369 MET A O 1
ATOM 2622 N N . ILE A 1 370 ? 8.104 -15.100 -6.104 1.00 91.94 370 ILE A N 1
ATOM 2623 C CA . ILE A 1 370 ? 9.001 -15.513 -5.024 1.00 91.94 370 ILE A CA 1
ATOM 2624 C C . ILE A 1 370 ? 8.571 -14.947 -3.672 1.00 91.94 370 ILE A C 1
ATOM 2626 O O . ILE A 1 370 ? 7.958 -13.883 -3.584 1.00 91.94 370 ILE A O 1
ATOM 2630 N N . ASP A 1 371 ? 8.926 -15.674 -2.618 1.00 90.75 371 ASP A N 1
ATOM 2631 C CA . ASP A 1 371 ? 8.885 -15.203 -1.236 1.00 90.75 371 ASP A CA 1
ATOM 2632 C C . ASP A 1 371 ? 10.293 -14.744 -0.842 1.00 90.75 371 ASP A C 1
ATOM 2634 O O . ASP A 1 371 ? 11.224 -15.550 -0.792 1.00 90.75 371 ASP A O 1
ATOM 2638 N N . VAL A 1 372 ? 10.468 -13.443 -0.605 1.00 93.19 372 VAL A N 1
ATOM 2639 C CA . VAL A 1 372 ? 11.780 -12.841 -0.323 1.00 93.19 372 VAL A CA 1
ATOM 2640 C C . VAL A 1 372 ? 12.357 -13.358 0.995 1.00 93.19 372 VAL A C 1
ATOM 2642 O O . VAL A 1 372 ? 13.529 -13.735 1.032 1.00 93.19 372 VAL A O 1
ATOM 2645 N N . ALA A 1 373 ? 11.535 -13.451 2.042 1.00 92.19 373 ALA A N 1
ATOM 2646 C CA . ALA A 1 373 ? 11.954 -13.909 3.364 1.00 92.19 373 ALA A CA 1
ATOM 2647 C C . ALA A 1 373 ? 12.414 -15.372 3.315 1.00 92.19 373 ALA A C 1
ATOM 2649 O O . ALA A 1 373 ? 13.504 -15.725 3.776 1.00 92.19 373 ALA A O 1
ATOM 2650 N N . ALA A 1 374 ? 11.614 -16.232 2.676 1.00 91.81 374 ALA A N 1
ATOM 2651 C CA . ALA A 1 374 ? 11.970 -17.632 2.484 1.00 91.81 374 ALA A CA 1
ATOM 2652 C C . ALA A 1 374 ? 13.208 -17.790 1.584 1.00 91.81 374 ALA A C 1
ATOM 2654 O O . ALA A 1 374 ? 14.044 -18.659 1.839 1.00 91.81 374 ALA A O 1
ATOM 2655 N N . SER A 1 375 ? 13.361 -16.934 0.567 1.00 95.50 375 SER A N 1
ATOM 2656 C CA . SER A 1 375 ? 14.518 -16.956 -0.337 1.00 95.50 375 SER A CA 1
ATOM 2657 C C . SER A 1 375 ? 15.817 -16.567 0.368 1.00 95.50 375 SER A C 1
ATOM 2659 O O . SER A 1 375 ? 16.843 -17.223 0.180 1.00 95.50 375 SER A O 1
ATOM 2661 N N . LEU A 1 376 ? 15.777 -15.538 1.221 1.00 96.50 376 LEU A N 1
ATOM 2662 C CA . LEU A 1 376 ? 16.904 -15.131 2.061 1.00 96.50 376 LEU A CA 1
ATOM 2663 C C . LEU A 1 376 ? 17.313 -16.247 3.025 1.00 96.50 376 LEU A C 1
ATOM 2665 O O . LEU A 1 376 ? 18.495 -16.574 3.113 1.00 96.50 376 LEU A O 1
ATOM 2669 N N . ALA A 1 377 ? 16.341 -16.878 3.690 1.00 95.75 377 ALA A N 1
ATOM 2670 C CA . ALA A 1 377 ? 16.599 -17.982 4.612 1.00 95.75 377 ALA A CA 1
ATOM 2671 C C . ALA A 1 377 ? 17.191 -19.220 3.912 1.00 95.75 377 ALA A C 1
ATOM 2673 O O . ALA A 1 377 ? 18.060 -19.891 4.468 1.00 95.75 377 ALA A O 1
ATOM 2674 N N . ALA A 1 378 ? 16.744 -19.524 2.689 1.00 96.19 378 ALA A N 1
ATOM 2675 C CA . ALA A 1 378 ? 17.224 -20.664 1.909 1.00 96.19 378 ALA A CA 1
ATOM 2676 C C . ALA A 1 378 ? 18.525 -20.385 1.131 1.00 96.19 378 ALA A C 1
ATOM 2678 O O . ALA A 1 378 ? 19.150 -21.320 0.627 1.00 96.19 378 ALA A O 1
ATOM 2679 N N . GLY A 1 379 ? 18.914 -19.117 0.963 1.00 97.25 379 GLY A N 1
ATOM 2680 C CA . GLY A 1 379 ? 20.030 -18.701 0.105 1.00 97.25 379 GLY A CA 1
ATOM 2681 C C . GLY A 1 379 ? 19.782 -18.891 -1.400 1.00 97.25 379 GLY A C 1
ATOM 2682 O O . GLY A 1 379 ? 20.691 -18.695 -2.210 1.00 97.25 379 GLY A O 1
ATOM 2683 N N . SER A 1 380 ? 18.563 -19.254 -1.801 1.00 95.81 380 SER A N 1
ATOM 2684 C CA . SER A 1 380 ? 18.130 -19.433 -3.193 1.00 95.81 380 SER A CA 1
ATOM 2685 C C . SER A 1 380 ? 16.665 -19.033 -3.340 1.00 95.81 380 SER A C 1
ATOM 2687 O O . SER A 1 380 ? 15.932 -19.053 -2.359 1.00 95.81 380 SER A O 1
ATOM 2689 N N . ALA A 1 381 ? 16.240 -18.652 -4.544 1.00 93.25 381 ALA A N 1
ATOM 2690 C CA . ALA A 1 381 ? 14.868 -18.228 -4.799 1.00 93.25 381 ALA A CA 1
ATOM 2691 C C . ALA A 1 381 ? 13.847 -19.324 -4.454 1.00 93.25 381 ALA A C 1
ATOM 2693 O O . ALA A 1 381 ? 13.868 -20.418 -5.023 1.00 93.25 381 ALA A O 1
ATOM 2694 N N . VAL A 1 382 ? 12.924 -19.001 -3.549 1.00 92.00 382 VAL A N 1
ATOM 2695 C CA . VAL A 1 382 ? 11.832 -19.869 -3.106 1.00 92.00 382 VAL A CA 1
ATOM 2696 C C . VAL A 1 382 ? 10.513 -19.348 -3.685 1.00 92.00 382 VAL A C 1
ATOM 2698 O O . VAL A 1 382 ? 10.198 -18.169 -3.502 1.00 92.00 382 VAL A O 1
ATOM 2701 N N . PRO A 1 383 ? 9.717 -20.190 -4.377 1.00 88.19 383 PRO A N 1
ATOM 2702 C CA . PRO A 1 383 ? 8.399 -19.798 -4.863 1.00 88.19 383 PRO A CA 1
ATOM 2703 C C . PRO A 1 383 ? 7.473 -19.331 -3.737 1.00 88.19 383 PRO A C 1
ATOM 2705 O O . PRO A 1 383 ? 7.488 -19.893 -2.642 1.00 88.19 383 PRO A O 1
ATOM 2708 N N . ALA A 1 384 ? 6.616 -18.355 -4.029 1.00 83.06 384 ALA A N 1
ATOM 2709 C CA . ALA A 1 384 ? 5.651 -17.858 -3.054 1.00 83.06 384 ALA A CA 1
ATOM 2710 C C . ALA A 1 384 ? 4.668 -18.960 -2.599 1.00 83.06 384 ALA A C 1
ATOM 2712 O O . ALA A 1 384 ? 4.164 -19.750 -3.412 1.00 83.06 384 ALA A O 1
ATOM 2713 N N . ALA A 1 385 ? 4.413 -19.046 -1.290 1.00 71.56 385 ALA A N 1
ATOM 2714 C CA . ALA A 1 385 ? 3.610 -20.111 -0.695 1.00 71.56 385 ALA A CA 1
ATOM 2715 C C . ALA A 1 385 ? 2.162 -20.118 -1.227 1.00 71.56 385 ALA A C 1
ATOM 2717 O O . ALA A 1 385 ? 1.483 -19.098 -1.264 1.00 71.56 385 ALA A O 1
ATOM 2718 N N . GLY A 1 386 ? 1.659 -21.294 -1.618 1.00 65.69 386 GLY A N 1
ATOM 2719 C CA . GLY A 1 386 ? 0.300 -21.440 -2.158 1.00 65.69 386 GLY A CA 1
ATOM 2720 C C . GLY A 1 386 ? 0.147 -21.081 -3.645 1.00 65.69 386 GLY A C 1
ATOM 2721 O O . GLY A 1 386 ? -0.947 -21.250 -4.196 1.00 65.69 386 GLY A O 1
ATOM 2722 N N . SER A 1 387 ? 1.222 -20.666 -4.325 1.00 63.53 387 SER A N 1
ATOM 2723 C CA . SER A 1 387 ? 1.226 -20.480 -5.779 1.00 63.53 387 SER A CA 1
ATOM 2724 C C . SER A 1 387 ? 1.101 -21.835 -6.499 1.00 63.53 387 SER A C 1
ATOM 2726 O O . SER A 1 387 ? 1.980 -22.690 -6.460 1.00 63.53 387 SER A O 1
ATOM 2728 N N . SER A 1 388 ? -0.042 -22.085 -7.150 1.00 53.12 388 SER A N 1
ATOM 2729 C CA . SER A 1 388 ? -0.258 -23.326 -7.935 1.00 53.12 388 SER A CA 1
ATOM 2730 C C . SER A 1 388 ? 0.360 -23.259 -9.335 1.00 53.12 388 SER A C 1
ATOM 2732 O O . SER A 1 388 ? 0.457 -24.274 -10.017 1.00 53.12 388 SER A O 1
ATOM 2734 N N . ALA A 1 389 ? 0.737 -22.054 -9.764 1.00 57.06 389 ALA A N 1
ATOM 2735 C CA . ALA A 1 389 ? 1.417 -21.753 -11.012 1.00 57.06 389 ALA A CA 1
ATOM 2736 C C . ALA A 1 389 ? 2.529 -20.756 -10.678 1.00 57.06 389 ALA A C 1
ATOM 2738 O O . ALA A 1 389 ? 2.322 -19.545 -10.725 1.00 57.06 389 ALA A O 1
ATOM 2739 N N . ALA A 1 390 ? 3.684 -21.279 -10.261 1.00 67.75 390 ALA A N 1
ATOM 2740 C CA . ALA A 1 390 ? 4.831 -20.458 -9.881 1.00 67.75 390 ALA A CA 1
ATOM 2741 C C . ALA A 1 390 ? 5.342 -19.606 -11.050 1.00 67.75 390 ALA A C 1
ATOM 2743 O O . ALA A 1 390 ? 6.020 -18.619 -10.804 1.00 67.75 390 ALA A O 1
ATOM 2744 N N . THR A 1 391 ? 4.996 -19.960 -12.292 1.00 87.38 391 THR A N 1
ATOM 2745 C CA . THR A 1 391 ? 5.470 -19.299 -13.506 1.00 87.38 391 THR A CA 1
ATOM 2746 C C . THR A 1 391 ? 4.334 -18.819 -14.406 1.00 87.38 391 THR A C 1
ATOM 2748 O O . THR A 1 391 ? 3.300 -19.479 -14.515 1.00 87.38 391 THR A O 1
ATOM 2751 N N . TYR A 1 392 ? 4.562 -17.725 -15.125 1.00 92.81 392 TYR A N 1
ATOM 2752 C CA . TYR A 1 392 ? 3.679 -17.195 -16.161 1.00 92.81 392 TYR A CA 1
ATOM 2753 C C . TYR A 1 392 ? 4.443 -16.970 -17.452 1.00 92.81 392 TYR A C 1
ATOM 2755 O O . TYR A 1 392 ? 5.513 -16.372 -17.434 1.00 92.81 392 TYR A O 1
ATOM 2763 N N . SER A 1 393 ? 3.857 -17.388 -18.568 1.00 92.88 393 SER A N 1
ATOM 2764 C CA . SER A 1 393 ? 4.335 -17.046 -19.903 1.00 92.88 393 SER A CA 1
ATOM 2765 C C . SER A 1 393 ? 3.212 -16.333 -20.655 1.00 92.88 393 SER A C 1
ATOM 2767 O O . SER A 1 393 ? 2.069 -16.802 -20.603 1.00 92.88 393 SER A O 1
ATOM 2769 N N . PRO A 1 394 ? 3.500 -15.212 -21.340 1.00 91.69 394 PRO A N 1
ATOM 2770 C CA . PRO A 1 394 ? 2.526 -14.550 -22.195 1.00 91.69 394 PRO A CA 1
ATOM 2771 C C . PRO A 1 394 ? 1.977 -15.482 -23.283 1.00 91.69 394 PRO A C 1
ATOM 2773 O O . PRO A 1 394 ? 2.585 -16.493 -23.640 1.00 91.69 394 PRO A O 1
ATOM 2776 N N . GLN A 1 395 ? 0.826 -15.112 -23.845 1.00 91.00 395 GLN A N 1
ATOM 2777 C CA . GLN A 1 395 ? 0.262 -15.801 -25.006 1.00 91.00 395 GLN A CA 1
ATOM 2778 C C . GLN A 1 395 ? 1.209 -15.760 -26.218 1.00 91.00 395 GLN A C 1
ATOM 2780 O O . GLN A 1 395 ? 2.045 -14.864 -26.347 1.00 91.00 395 GLN A O 1
ATOM 2785 N N . ALA A 1 396 ? 1.050 -16.714 -27.138 1.00 89.06 396 ALA A N 1
ATOM 2786 C CA . ALA A 1 396 ? 1.843 -16.758 -28.364 1.00 89.06 396 ALA A CA 1
ATOM 2787 C C . ALA A 1 396 ? 1.751 -15.432 -29.145 1.00 89.06 396 ALA A C 1
ATOM 2789 O O . ALA A 1 396 ? 0.671 -14.862 -29.289 1.00 89.06 396 ALA A O 1
ATOM 2790 N N . GLY A 1 397 ? 2.890 -14.952 -29.653 1.00 88.06 397 GLY A N 1
ATOM 2791 C CA . GLY A 1 397 ? 2.990 -13.660 -30.345 1.00 88.06 397 GLY A CA 1
ATOM 2792 C C . GLY A 1 397 ? 3.231 -12.454 -29.428 1.00 88.06 397 GLY A C 1
ATOM 2793 O O . GLY A 1 397 ? 3.391 -11.347 -29.934 1.00 88.06 397 GLY A O 1
ATOM 2794 N N . VAL A 1 398 ? 3.302 -12.665 -28.109 1.00 92.00 398 VAL A N 1
ATOM 2795 C CA . VAL A 1 398 ? 3.686 -11.651 -27.121 1.00 92.00 398 VAL A CA 1
ATOM 2796 C C . VAL A 1 398 ? 5.026 -12.034 -26.498 1.00 92.00 398 VAL A C 1
ATOM 2798 O O . VAL A 1 398 ? 5.193 -13.148 -25.996 1.00 92.00 398 VAL A O 1
ATOM 2801 N N . GLY A 1 399 ? 5.981 -11.108 -26.519 1.00 92.69 399 GLY A N 1
ATOM 2802 C CA . GLY A 1 399 ? 7.277 -11.271 -25.863 1.00 92.69 399 GLY A CA 1
ATOM 2803 C C . GLY A 1 399 ? 7.557 -10.126 -24.906 1.00 92.69 399 GLY A C 1
ATOM 2804 O O . GLY A 1 399 ? 7.279 -8.980 -25.249 1.00 92.69 399 GLY A O 1
ATOM 2805 N N . PHE A 1 400 ? 8.114 -10.414 -23.733 1.00 91.75 400 PHE A N 1
ATOM 2806 C CA . PHE A 1 400 ? 8.672 -9.370 -22.875 1.00 91.75 400 PHE A CA 1
ATOM 2807 C C . PHE A 1 400 ? 9.793 -8.614 -23.597 1.00 91.75 400 PHE A C 1
ATOM 2809 O O . PHE A 1 400 ? 10.484 -9.163 -24.454 1.00 91.75 400 PHE A O 1
ATOM 2816 N N . VAL A 1 401 ? 9.940 -7.336 -23.265 1.00 89.00 401 VAL A N 1
ATOM 2817 C CA . VAL A 1 401 ? 11.003 -6.451 -23.773 1.00 89.00 401 VAL A CA 1
ATOM 2818 C C . VAL A 1 401 ? 11.855 -5.905 -22.621 1.00 89.00 401 VAL A C 1
ATOM 2820 O O . VAL A 1 401 ? 12.970 -5.440 -22.845 1.00 89.00 401 VAL A O 1
ATOM 2823 N N . GLY A 1 402 ? 11.351 -5.998 -21.390 1.00 86.44 402 GLY A N 1
ATOM 2824 C CA . GLY A 1 402 ? 12.035 -5.604 -20.166 1.00 86.44 402 GLY A CA 1
ATOM 2825 C C . GLY A 1 402 ? 11.124 -4.790 -19.254 1.00 86.44 402 GLY A C 1
ATOM 2826 O O . GLY A 1 402 ? 9.960 -4.531 -19.584 1.00 86.44 402 GLY A O 1
ATOM 2827 N N . GLY A 1 403 ? 11.672 -4.381 -18.113 1.00 87.62 403 GLY A N 1
ATOM 2828 C CA . GLY A 1 403 ? 10.938 -3.659 -17.082 1.00 87.62 403 GLY A CA 1
ATOM 2829 C C . GLY A 1 403 ? 9.898 -4.534 -16.390 1.00 87.62 403 GLY A C 1
ATOM 2830 O O . GLY A 1 403 ? 9.168 -5.309 -17.014 1.00 87.62 403 GLY A O 1
ATOM 2831 N N . LEU A 1 404 ? 9.809 -4.408 -15.078 1.00 93.44 404 LEU A N 1
ATOM 2832 C CA . LEU A 1 404 ? 8.759 -5.030 -14.294 1.00 93.44 404 LEU A CA 1
ATOM 2833 C C . LEU A 1 404 ? 8.535 -4.159 -13.071 1.00 93.44 404 LEU A C 1
ATOM 2835 O O . LEU A 1 404 ? 9.479 -3.702 -12.453 1.00 93.44 404 LEU A O 1
ATOM 2839 N N . THR A 1 405 ? 7.287 -3.894 -12.731 1.00 94.12 405 THR A N 1
ATOM 2840 C CA . THR A 1 405 ? 6.979 -3.131 -11.525 1.00 94.12 405 THR A CA 1
ATOM 2841 C C . THR A 1 405 ? 5.623 -3.548 -10.995 1.00 94.12 405 THR A C 1
ATOM 2843 O O . THR A 1 405 ? 4.747 -3.943 -11.767 1.00 94.12 405 THR A O 1
ATOM 2846 N N . GLY A 1 406 ? 5.426 -3.477 -9.686 1.00 91.88 406 GLY A N 1
ATOM 2847 C CA . GLY A 1 406 ? 4.085 -3.353 -9.125 1.00 91.88 406 GLY A CA 1
ATOM 2848 C C . GLY A 1 406 ? 3.813 -1.916 -8.697 1.00 91.88 406 GLY A C 1
ATOM 2849 O O . GLY A 1 406 ? 4.606 -1.004 -8.917 1.00 91.88 406 GLY A O 1
ATOM 2850 N N . HIS A 1 407 ? 2.676 -1.696 -8.053 1.00 85.88 407 HIS A N 1
ATOM 2851 C CA . HIS A 1 407 ? 2.457 -0.474 -7.290 1.00 85.88 407 HIS A CA 1
ATOM 2852 C C . HIS A 1 407 ? 1.615 -0.777 -6.043 1.00 85.88 407 HIS A C 1
ATOM 2854 O O . HIS A 1 407 ? 0.843 -1.748 -6.049 1.00 85.88 407 HIS A O 1
ATOM 2860 N N . PRO A 1 408 ? 1.725 0.041 -4.982 1.00 78.56 408 PRO A N 1
ATOM 2861 C CA . PRO A 1 408 ? 0.921 -0.118 -3.775 1.00 78.56 408 PRO A CA 1
ATOM 2862 C C . PRO A 1 408 ? -0.580 -0.134 -4.079 1.00 78.56 408 PRO A C 1
ATOM 2864 O O . PRO A 1 408 ? -1.058 0.568 -4.978 1.00 78.56 408 PRO A O 1
ATOM 2867 N N . GLY A 1 409 ? -1.346 -0.925 -3.325 1.00 79.19 409 GLY A N 1
ATOM 2868 C CA . GLY A 1 409 ? -2.802 -1.006 -3.491 1.00 79.19 409 GLY A CA 1
ATOM 2869 C C . GLY A 1 409 ? -3.282 -1.994 -4.546 1.00 79.19 409 GLY A C 1
ATOM 2870 O O . GLY A 1 409 ? -4.488 -2.217 -4.646 1.00 79.19 409 GLY A O 1
ATOM 2871 N N . SER A 1 410 ? -2.372 -2.592 -5.316 1.00 84.06 410 SER A N 1
ATOM 2872 C CA . SER A 1 410 ? -2.699 -3.492 -6.419 1.00 84.06 410 SER A CA 1
ATOM 2873 C C . SER A 1 410 ? -2.170 -4.901 -6.197 1.00 84.06 410 SER A C 1
ATOM 2875 O O . SER A 1 410 ? -1.176 -5.132 -5.512 1.00 84.06 410 SER A O 1
ATOM 2877 N N . ASN A 1 411 ? -2.851 -5.864 -6.808 1.00 87.50 411 ASN A N 1
ATOM 2878 C CA . ASN A 1 411 ? -2.382 -7.232 -6.962 1.00 87.50 411 ASN A CA 1
ATOM 2879 C C . ASN A 1 411 ? -1.883 -7.499 -8.390 1.00 87.50 411 ASN A C 1
ATOM 2881 O O . ASN A 1 411 ? -1.995 -8.620 -8.882 1.00 87.50 411 ASN A O 1
ATOM 2885 N N . GLN A 1 412 ? -1.395 -6.467 -9.075 1.00 90.44 412 GLN A N 1
ATOM 2886 C CA . GLN A 1 412 ? -0.938 -6.527 -10.457 1.00 90.44 412 GLN A CA 1
ATOM 2887 C C . GLN A 1 412 ? 0.527 -6.123 -10.557 1.00 90.44 412 GLN A C 1
ATOM 2889 O O . GLN A 1 412 ? 0.993 -5.242 -9.833 1.00 90.44 412 GLN A O 1
ATOM 2894 N N . VAL A 1 413 ? 1.224 -6.763 -11.488 1.00 93.88 413 VAL A N 1
ATOM 2895 C CA . VAL A 1 413 ? 2.524 -6.320 -11.986 1.00 93.88 413 VAL A CA 1
ATOM 2896 C C . VAL A 1 413 ? 2.401 -5.946 -13.456 1.00 93.88 413 VAL A C 1
ATOM 2898 O O . VAL A 1 413 ? 1.571 -6.495 -14.183 1.00 93.88 413 VAL A O 1
ATOM 2901 N N . TYR A 1 414 ? 3.240 -5.015 -13.876 1.00 93.69 414 TYR A N 1
ATOM 2902 C CA . TYR A 1 414 ? 3.227 -4.386 -15.186 1.00 93.69 414 TYR A CA 1
ATOM 2903 C C . TYR A 1 414 ? 4.597 -4.591 -15.807 1.00 93.69 414 TYR A C 1
ATOM 2905 O O . TYR A 1 414 ? 5.613 -4.406 -15.139 1.00 93.69 414 TYR A O 1
ATOM 2913 N N . SER A 1 415 ? 4.634 -4.992 -17.070 1.00 93.25 415 SER A N 1
ATOM 2914 C CA . SER A 1 415 ? 5.877 -5.187 -17.814 1.00 93.25 415 SER A CA 1
ATOM 2915 C C . SER A 1 415 ? 5.696 -4.736 -19.250 1.00 93.25 415 SER A C 1
ATOM 2917 O O . SER A 1 415 ? 4.578 -4.740 -19.774 1.00 93.25 415 SER A O 1
ATOM 2919 N N . THR A 1 416 ? 6.787 -4.354 -19.906 1.00 91.19 416 THR A N 1
ATOM 2920 C CA . THR A 1 416 ? 6.710 -3.974 -21.314 1.00 91.19 416 THR A CA 1
ATOM 2921 C C . THR A 1 416 ? 6.901 -5.154 -22.237 1.00 91.19 416 THR A C 1
ATOM 2923 O O . THR A 1 416 ? 7.699 -6.064 -22.000 1.00 91.19 416 THR A O 1
ATOM 2926 N N . ILE A 1 417 ? 6.115 -5.138 -23.307 1.00 92.50 417 ILE A N 1
ATOM 2927 C CA . ILE A 1 417 ? 6.002 -6.231 -24.258 1.00 92.50 417 ILE A CA 1
ATOM 2928 C C . ILE A 1 417 ? 6.127 -5.736 -25.694 1.00 92.50 417 ILE A C 1
ATOM 2930 O O . ILE A 1 417 ? 5.860 -4.579 -26.015 1.00 92.50 417 ILE A O 1
ATOM 2934 N N . ALA A 1 418 ? 6.493 -6.659 -26.570 1.00 92.31 418 ALA A N 1
ATOM 2935 C CA . ALA A 1 418 ? 6.376 -6.551 -28.007 1.00 92.31 418 ALA A CA 1
ATOM 2936 C C . ALA A 1 418 ? 5.231 -7.465 -28.450 1.00 92.31 418 ALA A C 1
ATOM 2938 O O . ALA A 1 418 ? 5.259 -8.672 -28.191 1.00 92.31 418 ALA A O 1
ATOM 2939 N N . ALA A 1 419 ? 4.230 -6.893 -29.113 1.00 92.31 419 ALA A N 1
ATOM 2940 C CA . ALA A 1 419 ? 3.091 -7.629 -29.653 1.00 92.31 419 ALA A CA 1
ATOM 2941 C C . ALA A 1 419 ? 2.521 -6.923 -30.887 1.00 92.31 419 ALA A C 1
ATOM 2943 O O . ALA A 1 419 ? 2.831 -5.768 -31.160 1.00 92.31 419 ALA A O 1
ATOM 2944 N N . THR A 1 420 ? 1.682 -7.608 -31.657 1.00 92.56 420 THR A N 1
ATOM 2945 C CA . THR A 1 420 ? 1.005 -7.017 -32.818 1.00 92.56 420 THR A CA 1
ATOM 2946 C C . THR A 1 420 ? -0.307 -6.367 -32.377 1.00 92.56 420 THR A C 1
ATOM 2948 O O . THR A 1 420 ? -1.305 -7.055 -32.169 1.00 92.56 420 THR A O 1
ATOM 2951 N N . PHE A 1 421 ? -0.316 -5.043 -32.241 1.00 90.44 421 PHE A N 1
ATOM 2952 C CA . PHE A 1 421 ? -1.497 -4.253 -31.879 1.00 90.44 421 PHE A CA 1
ATOM 2953 C C . PHE A 1 421 ? -2.175 -3.608 -33.091 1.00 90.44 421 PHE A C 1
ATOM 2955 O O . PHE A 1 421 ? -3.394 -3.439 -33.105 1.00 90.44 421 PHE A O 1
ATOM 2962 N N . ASN A 1 422 ? -1.400 -3.226 -34.110 1.00 86.62 422 ASN A N 1
ATOM 2963 C CA . ASN A 1 422 ? -1.945 -2.603 -35.311 1.00 86.62 422 ASN A CA 1
ATOM 2964 C C . ASN A 1 422 ? -2.415 -3.668 -36.312 1.00 86.62 422 ASN A C 1
ATOM 2966 O O . ASN A 1 422 ? -1.597 -4.324 -36.961 1.00 86.62 422 ASN A O 1
ATOM 2970 N N . SER A 1 423 ? -3.732 -3.785 -36.496 1.00 84.50 423 SER A N 1
ATOM 2971 C CA . SER A 1 423 ? -4.328 -4.729 -37.450 1.00 84.50 423 SER A CA 1
ATOM 2972 C C . SER A 1 423 ? -3.968 -4.444 -38.914 1.00 84.50 423 SER A C 1
ATOM 2974 O O . SER A 1 423 ? -4.052 -5.348 -39.741 1.00 84.50 423 SER A O 1
ATOM 2976 N N . LEU A 1 424 ? -3.532 -3.221 -39.245 1.00 87.19 424 LEU A N 1
ATOM 2977 C CA . LEU A 1 424 ? -3.107 -2.840 -40.597 1.00 87.19 424 LEU A CA 1
ATOM 2978 C C . LEU A 1 424 ? -1.654 -3.232 -40.899 1.00 87.19 424 LEU A C 1
ATOM 2980 O O . LEU A 1 424 ? -1.263 -3.289 -42.062 1.00 87.19 424 LEU A O 1
ATOM 2984 N N . THR A 1 425 ? -0.850 -3.512 -39.870 1.00 84.56 425 THR A N 1
ATOM 2985 C CA . THR A 1 425 ? 0.546 -3.953 -40.007 1.00 84.56 425 THR A CA 1
ATOM 2986 C C . THR A 1 425 ? 0.813 -5.155 -39.094 1.00 84.56 425 THR A C 1
ATOM 2988 O O . THR A 1 425 ? 1.608 -5.044 -38.155 1.00 84.56 425 THR A O 1
ATOM 2991 N N . PRO A 1 426 ? 0.169 -6.313 -39.341 1.00 81.38 426 PRO A N 1
ATOM 2992 C CA . PRO A 1 426 ? 0.209 -7.465 -38.436 1.00 81.38 426 PRO A CA 1
ATOM 2993 C C . PRO A 1 426 ? 1.577 -8.164 -38.387 1.00 81.38 426 PRO A C 1
ATOM 2995 O O . PRO A 1 426 ? 1.783 -9.053 -37.574 1.00 81.38 426 PRO A O 1
ATOM 2998 N N . THR A 1 427 ? 2.519 -7.792 -39.255 1.00 85.06 427 THR A N 1
ATOM 2999 C CA . THR A 1 427 ? 3.884 -8.344 -39.285 1.00 85.06 427 THR A CA 1
ATOM 3000 C C . THR A 1 427 ? 4.884 -7.527 -38.472 1.00 85.06 427 THR A C 1
ATOM 3002 O O . THR A 1 427 ? 6.040 -7.922 -38.355 1.00 85.06 427 THR A O 1
ATOM 3005 N N . VAL A 1 428 ? 4.473 -6.368 -37.956 1.00 87.56 428 VAL A N 1
ATOM 3006 C CA . VAL A 1 428 ? 5.324 -5.495 -37.147 1.00 87.56 428 VAL A CA 1
ATOM 3007 C C . VAL A 1 428 ? 4.902 -5.670 -35.698 1.00 87.56 428 VAL A C 1
ATOM 3009 O O . VAL A 1 428 ? 3.740 -5.452 -35.369 1.00 87.56 428 VAL A O 1
ATOM 3012 N N . THR A 1 429 ? 5.827 -6.056 -34.828 1.00 90.88 429 THR A N 1
ATOM 3013 C CA . THR A 1 429 ? 5.606 -6.001 -33.383 1.00 90.88 429 THR A CA 1
ATOM 3014 C C . THR A 1 429 ? 5.773 -4.564 -32.905 1.00 90.88 429 THR A C 1
ATOM 3016 O O . THR A 1 429 ? 6.675 -3.841 -33.336 1.00 90.88 429 THR A O 1
ATOM 3019 N N . GLN A 1 430 ? 4.865 -4.125 -32.045 1.00 91.25 430 GLN A N 1
ATOM 3020 C CA . GLN A 1 430 ? 4.852 -2.791 -31.468 1.00 91.25 430 GLN A CA 1
ATOM 3021 C C . GLN A 1 430 ? 4.916 -2.865 -29.945 1.00 91.25 430 GLN A C 1
ATOM 3023 O O . GLN A 1 430 ? 4.575 -3.883 -29.338 1.00 91.25 430 GLN A O 1
ATOM 3028 N N . LEU A 1 431 ? 5.396 -1.779 -29.348 1.00 89.38 431 LEU A N 1
ATOM 3029 C CA . LEU A 1 431 ? 5.572 -1.652 -27.914 1.00 89.38 431 LEU A CA 1
ATOM 3030 C C . LEU A 1 431 ? 4.204 -1.611 -27.244 1.00 89.38 431 LEU A C 1
ATOM 3032 O O . LEU A 1 431 ? 3.301 -0.887 -27.672 1.00 89.38 431 LEU A O 1
ATOM 3036 N N . GLY A 1 432 ? 4.077 -2.365 -26.169 1.00 89.94 432 GLY A N 1
ATOM 3037 C CA . GLY A 1 432 ? 2.914 -2.341 -25.311 1.00 89.94 432 GLY A CA 1
ATOM 3038 C C . GLY A 1 432 ? 3.279 -2.569 -23.862 1.00 89.94 432 GLY A C 1
ATOM 3039 O O . GLY A 1 432 ? 4.432 -2.806 -23.504 1.00 89.94 432 GLY A O 1
ATOM 3040 N N . GLU A 1 433 ? 2.250 -2.508 -23.044 1.00 91.38 433 GLU A N 1
ATOM 3041 C CA . GLU A 1 433 ? 2.268 -2.835 -21.634 1.00 91.38 433 GLU A CA 1
ATOM 3042 C C . GLU A 1 433 ? 1.388 -4.072 -21.426 1.00 91.38 433 GLU A C 1
ATOM 3044 O O . GLU A 1 433 ? 0.328 -4.223 -22.045 1.00 91.38 433 GLU A O 1
ATOM 3049 N N . LEU A 1 434 ? 1.888 -4.994 -20.611 1.00 92.81 434 LEU A N 1
ATOM 3050 C CA . LEU A 1 434 ? 1.201 -6.198 -20.185 1.00 92.81 434 LEU A CA 1
ATOM 3051 C C . LEU A 1 434 ? 0.981 -6.133 -18.680 1.00 92.81 434 LEU A C 1
ATOM 3053 O O . LEU A 1 434 ? 1.934 -6.231 -17.902 1.00 92.81 434 LEU A O 1
ATOM 3057 N N . THR A 1 435 ? -0.290 -6.096 -18.296 1.00 92.94 435 THR A N 1
ATOM 3058 C CA . THR A 1 435 ? -0.698 -6.160 -16.900 1.00 92.94 435 THR A CA 1
ATOM 3059 C C . THR A 1 435 ? -1.006 -7.607 -16.541 1.00 92.94 435 THR A C 1
ATOM 3061 O O . THR A 1 435 ? -1.830 -8.273 -17.185 1.00 92.94 435 THR A O 1
ATOM 3064 N N . VAL A 1 436 ? -0.369 -8.107 -15.488 1.00 92.62 436 VAL A N 1
ATOM 3065 C CA . VAL A 1 436 ? -0.531 -9.476 -14.996 1.00 92.62 436 VAL A CA 1
ATOM 3066 C C . VAL A 1 436 ? -1.005 -9.431 -13.549 1.00 92.62 436 VAL A C 1
ATOM 3068 O O . VAL A 1 436 ? -0.314 -8.905 -12.680 1.00 92.62 436 VAL A O 1
ATOM 3071 N N . ASN A 1 437 ? -2.169 -10.017 -13.260 1.00 90.50 437 ASN A N 1
ATOM 3072 C CA . ASN A 1 437 ? -2.588 -10.238 -11.876 1.00 90.50 437 ASN A CA 1
ATOM 3073 C C . ASN A 1 437 ? -1.658 -11.271 -11.235 1.00 90.50 437 ASN A C 1
ATOM 3075 O O . ASN A 1 437 ? -1.369 -12.294 -11.851 1.00 90.50 437 ASN A O 1
ATOM 3079 N N . THR A 1 438 ? -1.249 -11.039 -9.993 1.00 89.62 438 THR A N 1
ATOM 3080 C CA . THR A 1 438 ? -0.463 -11.970 -9.172 1.00 89.62 438 THR A CA 1
ATOM 3081 C C . THR A 1 438 ? -1.326 -12.761 -8.188 1.00 89.62 438 THR A C 1
ATOM 3083 O O . THR A 1 438 ? -0.859 -13.663 -7.492 1.00 89.62 438 THR A O 1
ATOM 3086 N N . SER A 1 439 ? -2.618 -12.452 -8.122 1.00 86.75 439 SER A N 1
ATOM 3087 C CA . SER A 1 439 ? -3.585 -13.214 -7.344 1.00 86.75 439 SER A CA 1
ATOM 3088 C C . SER A 1 439 ? -4.992 -13.098 -7.915 1.00 86.75 439 SER A C 1
ATOM 3090 O O . SER A 1 439 ? -5.312 -12.176 -8.663 1.00 86.75 439 SER A O 1
ATOM 3092 N N . ALA A 1 440 ? -5.848 -14.037 -7.529 1.00 86.06 440 ALA A N 1
ATOM 3093 C CA . ALA A 1 440 ? -7.263 -14.043 -7.853 1.00 86.06 440 ALA A CA 1
ATOM 3094 C C . ALA A 1 440 ? -8.092 -14.362 -6.608 1.00 86.06 440 ALA A C 1
ATOM 3096 O O . ALA A 1 440 ? -7.668 -15.122 -5.734 1.00 86.06 440 ALA A O 1
ATOM 3097 N N . ALA A 1 441 ? -9.300 -13.808 -6.553 1.00 86.81 441 ALA A N 1
ATOM 3098 C CA . ALA A 1 441 ? -10.297 -14.215 -5.580 1.00 86.81 441 ALA A CA 1
ATOM 3099 C C . ALA A 1 441 ? -10.982 -15.503 -6.063 1.00 86.81 441 ALA A C 1
ATOM 3101 O O . ALA A 1 441 ? -11.577 -15.528 -7.140 1.00 86.81 441 ALA A O 1
ATOM 3102 N N . VAL A 1 442 ? -10.898 -16.577 -5.277 1.00 87.56 442 VAL A N 1
ATOM 3103 C CA . VAL A 1 442 ? -11.497 -17.882 -5.603 1.00 87.56 442 VAL A CA 1
ATOM 3104 C C . VAL A 1 442 ? -12.582 -18.254 -4.589 1.00 87.56 442 VAL A C 1
ATOM 3106 O O . VAL A 1 442 ? -12.444 -17.904 -3.416 1.00 87.56 442 VAL A O 1
ATOM 3109 N N . PRO A 1 443 ? -13.658 -18.958 -4.991 1.00 87.50 443 PRO A N 1
ATOM 3110 C CA . PRO A 1 443 ? -14.714 -19.365 -4.067 1.00 87.50 443 PRO A CA 1
ATOM 3111 C C . PRO A 1 443 ? -14.194 -20.206 -2.897 1.00 87.50 443 PRO A C 1
ATOM 3113 O O . PRO A 1 443 ? -13.445 -21.164 -3.092 1.00 87.50 443 PRO A O 1
ATOM 3116 N N . ASN A 1 444 ? -14.634 -19.879 -1.682 1.00 84.56 444 ASN A N 1
ATOM 3117 C CA . ASN A 1 444 ? -14.398 -20.684 -0.490 1.00 84.56 444 ASN A CA 1
ATOM 3118 C C . ASN A 1 444 ? -15.557 -21.693 -0.328 1.00 84.56 444 ASN A C 1
ATOM 3120 O O . ASN A 1 444 ? -16.717 -21.272 -0.285 1.00 84.56 444 ASN A O 1
ATOM 3124 N N . PRO A 1 445 ? -15.293 -23.010 -0.184 1.00 82.56 445 PRO A N 1
ATOM 3125 C CA . PRO A 1 445 ? -16.339 -24.025 -0.002 1.00 82.56 445 PRO A CA 1
ATOM 3126 C C . PRO A 1 445 ? -17.279 -23.769 1.184 1.00 82.56 445 PRO A C 1
ATOM 3128 O O . PRO A 1 445 ? -18.385 -24.298 1.228 1.00 82.56 445 PRO A O 1
ATOM 3131 N N . THR A 1 446 ? -16.837 -22.971 2.156 1.00 80.88 446 THR A N 1
ATOM 3132 C CA . THR A 1 446 ? -17.599 -22.636 3.364 1.00 80.88 446 THR A CA 1
ATOM 3133 C C . THR A 1 446 ? -18.232 -21.236 3.327 1.00 80.88 446 THR A C 1
ATOM 3135 O O . THR A 1 446 ? -18.672 -20.746 4.374 1.00 80.88 446 THR A O 1
ATOM 3138 N N . GLY A 1 447 ? -18.268 -20.613 2.143 1.00 81.50 447 GLY A N 1
ATOM 3139 C CA . GLY A 1 447 ? -18.819 -19.286 1.865 1.00 81.50 447 GLY A CA 1
ATOM 3140 C C . GLY A 1 447 ? -17.761 -18.183 1.783 1.00 81.50 447 GLY A C 1
ATOM 3141 O O . GLY A 1 447 ? -16.787 -18.186 2.536 1.00 81.50 447 GLY A O 1
ATOM 3142 N N . GLY A 1 448 ? -17.982 -17.228 0.882 1.00 85.50 448 GLY A N 1
ATOM 3143 C CA . GLY A 1 448 ? -17.105 -16.111 0.547 1.00 85.50 448 GLY A CA 1
ATOM 3144 C C . GLY A 1 448 ? -16.089 -16.421 -0.550 1.00 85.50 448 GLY A C 1
ATOM 3145 O O . GLY A 1 448 ? -16.137 -17.455 -1.221 1.00 85.50 448 GLY A O 1
ATOM 3146 N N . LEU A 1 449 ? -15.146 -15.497 -0.716 1.00 87.12 449 LEU A N 1
ATOM 3147 C CA . LEU A 1 449 ? -13.945 -15.685 -1.525 1.00 87.12 449 LEU A CA 1
ATOM 3148 C C . LEU A 1 449 ? -12.723 -15.827 -0.612 1.00 87.12 449 LEU A C 1
ATOM 3150 O O . LEU A 1 449 ? -12.735 -15.366 0.524 1.00 87.12 449 LEU A O 1
ATOM 3154 N N . THR A 1 450 ? -11.662 -16.433 -1.128 1.00 85.75 450 THR A N 1
ATOM 3155 C CA . THR A 1 450 ? -10.319 -16.379 -0.545 1.00 85.75 450 THR A CA 1
ATOM 3156 C C . THR A 1 450 ? -9.333 -15.881 -1.589 1.00 85.75 450 THR A C 1
ATOM 3158 O O . THR A 1 450 ? -9.539 -16.067 -2.792 1.00 85.75 450 THR A O 1
ATOM 3161 N N . LEU A 1 451 ? -8.256 -15.244 -1.138 1.00 85.06 451 LEU A N 1
ATOM 3162 C CA . LEU A 1 451 ? -7.167 -14.841 -2.015 1.00 85.06 451 LEU A CA 1
ATOM 3163 C C . LEU A 1 451 ? -6.319 -16.065 -2.364 1.00 85.06 451 LEU A C 1
ATOM 3165 O O . LEU A 1 451 ? -5.923 -16.825 -1.482 1.00 85.06 451 LEU A O 1
ATOM 3169 N N . LYS A 1 452 ? -6.024 -16.243 -3.649 1.00 85.38 452 LYS A N 1
ATOM 3170 C CA . LYS A 1 452 ? -5.103 -17.266 -4.136 1.00 85.38 452 LYS A CA 1
ATOM 3171 C C . LYS A 1 452 ? -4.048 -16.621 -5.021 1.00 85.38 452 LYS A C 1
ATOM 3173 O O . LYS A 1 452 ? -4.397 -15.915 -5.961 1.00 85.38 452 LYS A O 1
ATOM 3178 N N . GLN A 1 453 ? -2.776 -16.898 -4.754 1.00 86.44 453 GLN A N 1
ATOM 3179 C CA . GLN A 1 453 ? -1.681 -16.476 -5.625 1.00 86.44 453 GLN A CA 1
ATOM 3180 C C . GLN A 1 453 ? -1.710 -17.282 -6.926 1.00 86.44 453 GLN A C 1
ATOM 3182 O O . GLN A 1 453 ? -1.603 -18.513 -6.932 1.00 86.44 453 GLN A O 1
ATOM 3187 N N . VAL A 1 454 ? -1.923 -16.583 -8.033 1.00 87.44 454 VAL A N 1
ATOM 3188 C CA . VAL A 1 454 ? -2.014 -17.156 -9.373 1.00 87.44 454 VAL A CA 1
ATOM 3189 C C . VAL A 1 454 ? -1.772 -16.052 -10.385 1.00 87.44 454 VAL A C 1
ATOM 3191 O O . VAL A 1 454 ? -2.248 -14.932 -10.205 1.00 87.44 454 VAL A O 1
ATOM 3194 N N . PHE A 1 455 ? -1.045 -16.374 -11.449 1.00 91.31 455 PHE A N 1
ATOM 3195 C CA . PHE A 1 455 ? -0.902 -15.458 -12.564 1.00 91.31 455 PHE A CA 1
ATOM 3196 C C . PHE A 1 455 ? -2.104 -15.514 -13.505 1.00 91.31 455 PHE A C 1
ATOM 3198 O O . PHE A 1 455 ? -2.582 -16.591 -13.863 1.00 91.31 455 PHE A O 1
ATOM 3205 N N . SER A 1 456 ? -2.544 -14.351 -13.971 1.00 89.88 456 SER A N 1
ATOM 3206 C CA . SER A 1 456 ? -3.477 -14.243 -15.096 1.00 89.88 456 SER A CA 1
ATOM 3207 C C . SER A 1 456 ? -3.264 -12.926 -15.830 1.00 89.88 456 SER A C 1
ATOM 3209 O O . SER A 1 456 ? -3.069 -11.899 -15.181 1.00 89.88 456 SER A O 1
ATOM 3211 N N . THR A 1 457 ? -3.362 -12.931 -17.156 1.00 91.44 457 THR A N 1
ATOM 3212 C CA . THR A 1 457 ? -3.367 -11.697 -17.951 1.00 91.44 457 THR A CA 1
ATOM 3213 C C . THR A 1 457 ? -4.591 -10.850 -17.601 1.00 91.44 457 THR A C 1
ATOM 3215 O O . THR A 1 457 ? -5.715 -11.342 -17.682 1.00 91.44 457 THR A O 1
ATOM 3218 N N . ALA A 1 458 ? -4.374 -9.588 -17.230 1.00 87.94 458 ALA A N 1
ATOM 3219 C CA . ALA A 1 458 ? -5.443 -8.623 -16.982 1.00 87.94 458 ALA A CA 1
ATOM 3220 C C . ALA A 1 458 ? -5.726 -7.774 -18.230 1.00 87.94 458 ALA A C 1
ATOM 3222 O O . ALA A 1 458 ? -6.871 -7.678 -18.667 1.00 87.94 458 ALA A O 1
ATOM 3223 N N . SER A 1 459 ? -4.679 -7.209 -18.834 1.00 89.50 459 SER A N 1
ATOM 3224 C CA . SER A 1 459 ? -4.774 -6.360 -20.026 1.00 89.50 459 SER A CA 1
ATOM 3225 C C . SER A 1 459 ? -3.480 -6.372 -20.833 1.00 89.50 459 SER A C 1
ATOM 3227 O O . SER A 1 459 ? -2.411 -6.707 -20.323 1.00 89.50 459 SER A O 1
ATOM 3229 N N . GLN A 1 460 ? -3.601 -6.021 -22.113 1.00 91.19 460 GLN A N 1
ATOM 3230 C CA . GLN A 1 460 ? -2.491 -5.772 -23.030 1.00 91.19 460 GLN A CA 1
ATOM 3231 C C . GLN A 1 460 ? -2.818 -4.516 -23.826 1.00 91.19 460 GLN A C 1
ATOM 3233 O O . GLN A 1 460 ? -3.760 -4.524 -24.620 1.00 91.19 460 GLN A O 1
ATOM 3238 N N . ASN A 1 461 ? -2.056 -3.448 -23.611 1.00 89.81 461 ASN A N 1
ATOM 3239 C CA . ASN A 1 461 ? -2.343 -2.140 -24.186 1.00 89.81 461 ASN A CA 1
ATOM 3240 C C . ASN A 1 461 ? -1.150 -1.638 -25.010 1.00 89.81 461 ASN A C 1
ATOM 3242 O O . ASN A 1 461 ? -0.012 -1.737 -24.551 1.00 89.81 461 ASN A O 1
ATOM 3246 N N . PRO A 1 462 ? -1.366 -1.080 -26.215 1.00 89.38 462 PRO A N 1
ATOM 3247 C CA . PRO A 1 462 ? -0.279 -0.494 -26.984 1.00 89.38 462 PRO A CA 1
ATOM 3248 C C . PRO A 1 462 ? 0.227 0.793 -26.331 1.00 89.38 462 PRO A C 1
ATOM 3250 O O . PRO A 1 462 ? -0.562 1.649 -25.929 1.00 89.38 462 PRO A O 1
ATOM 3253 N N . ILE A 1 463 ? 1.545 0.982 -26.328 1.00 85.00 463 ILE A N 1
ATOM 3254 C CA . ILE A 1 463 ? 2.165 2.266 -26.009 1.00 85.00 463 ILE A CA 1
ATOM 3255 C C . ILE A 1 463 ? 2.309 3.048 -27.316 1.00 85.00 463 ILE A C 1
ATOM 3257 O O . ILE A 1 463 ? 2.964 2.606 -28.264 1.00 85.00 463 ILE A O 1
ATOM 3261 N N . GLN A 1 464 ? 1.689 4.226 -27.369 1.00 82.31 464 GLN A N 1
ATOM 3262 C CA . GLN A 1 464 ? 1.746 5.120 -28.523 1.00 82.31 464 GLN A CA 1
ATOM 3263 C C . GLN A 1 464 ? 2.458 6.424 -28.168 1.00 82.31 464 GLN A C 1
ATOM 3265 O O . GLN A 1 464 ? 2.185 7.037 -27.138 1.00 82.31 464 GLN A O 1
ATOM 3270 N N . VAL A 1 465 ? 3.330 6.893 -29.059 1.00 74.38 465 VAL A N 1
ATOM 3271 C CA . VAL A 1 465 ? 4.024 8.180 -28.929 1.00 74.38 465 VAL A CA 1
ATOM 3272 C C . VAL A 1 465 ? 3.480 9.118 -29.997 1.00 74.38 465 VAL A C 1
ATOM 3274 O O . VAL A 1 465 ? 3.546 8.822 -31.187 1.00 74.38 465 VAL A O 1
ATOM 3277 N N . GLY A 1 466 ? 2.869 10.231 -29.579 1.00 75.31 466 GLY A N 1
ATOM 3278 C CA . GLY A 1 466 ? 2.195 11.147 -30.509 1.00 75.31 466 GLY A CA 1
ATOM 3279 C C . GLY A 1 466 ? 1.047 10.491 -31.292 1.00 75.31 466 GLY A C 1
ATOM 3280 O O . GLY A 1 466 ? 0.791 10.870 -32.431 1.00 75.31 466 GLY A O 1
ATOM 3281 N N . GLY A 1 467 ? 0.398 9.473 -30.710 1.00 81.38 467 GLY A N 1
ATOM 3282 C CA . GLY A 1 467 ? -0.661 8.688 -31.359 1.00 81.38 467 GLY A CA 1
ATOM 3283 C C . GLY A 1 467 ? -0.164 7.650 -32.374 1.00 81.38 467 GLY A C 1
ATOM 3284 O O . GLY A 1 467 ? -0.979 7.017 -33.038 1.00 81.38 467 GLY A O 1
ATOM 3285 N N . GLN A 1 468 ? 1.153 7.466 -32.508 1.00 84.69 468 GLN A N 1
ATOM 3286 C CA . GLN A 1 468 ? 1.755 6.473 -33.397 1.00 84.69 468 GLN A CA 1
ATOM 3287 C C . GLN A 1 468 ? 2.263 5.270 -32.606 1.00 84.69 468 GLN A C 1
ATOM 3289 O O . GLN A 1 468 ? 2.829 5.424 -31.522 1.00 84.69 468 GLN A O 1
ATOM 3294 N N . TYR A 1 469 ? 2.089 4.070 -33.158 1.00 87.31 469 TYR A N 1
ATOM 3295 C CA . TYR A 1 469 ? 2.671 2.861 -32.583 1.00 87.31 469 TYR A CA 1
ATOM 3296 C C . TYR A 1 469 ? 4.198 2.890 -32.679 1.00 87.31 469 TYR A C 1
ATOM 3298 O O . TYR A 1 469 ? 4.749 3.301 -33.699 1.00 87.31 469 TYR A O 1
ATOM 3306 N N . VAL A 1 470 ? 4.874 2.397 -31.641 1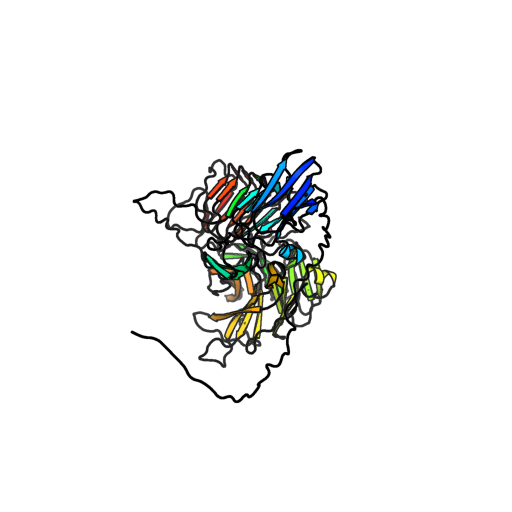.00 86.38 470 VAL A N 1
ATOM 3307 C CA . VAL A 1 470 ? 6.339 2.315 -31.592 1.00 86.38 470 VAL A CA 1
ATOM 3308 C C . VAL A 1 470 ? 6.783 0.905 -31.995 1.00 86.38 470 VAL A C 1
ATOM 3310 O O . VAL A 1 470 ? 6.487 -0.033 -31.258 1.00 86.38 470 VAL A O 1
ATOM 3313 N N . PRO A 1 471 ? 7.468 0.703 -33.135 1.00 87.25 471 PRO A N 1
ATOM 3314 C CA . PRO A 1 471 ? 7.978 -0.613 -33.513 1.00 87.25 471 PRO A CA 1
ATOM 3315 C C . PRO A 1 471 ? 9.081 -1.073 -32.554 1.00 87.25 471 PRO A C 1
ATOM 3317 O O . PRO A 1 471 ? 10.046 -0.343 -32.338 1.00 87.25 471 PRO A O 1
ATOM 3320 N N . VAL A 1 472 ? 8.965 -2.288 -32.018 1.00 86.88 472 VAL A N 1
ATOM 3321 C CA . VAL A 1 472 ? 9.994 -2.916 -31.168 1.00 86.88 472 VAL A CA 1
ATOM 3322 C C . VAL A 1 472 ? 10.032 -4.417 -31.422 1.00 86.88 472 VAL A C 1
ATOM 3324 O O . VAL A 1 472 ? 9.008 -5.019 -31.735 1.00 86.88 472 VAL A O 1
ATOM 3327 N N . SER A 1 473 ? 11.199 -5.034 -31.266 1.00 78.50 473 SER A N 1
ATOM 3328 C CA . SER A 1 473 ? 11.348 -6.494 -31.203 1.00 78.50 473 SER A CA 1
ATOM 3329 C C . SER A 1 473 ? 11.751 -6.884 -29.777 1.00 78.50 473 SER A C 1
ATOM 3331 O O . SER A 1 473 ? 12.505 -6.120 -29.168 1.00 78.50 473 SER A O 1
ATOM 3333 N N . PRO A 1 474 ? 11.365 -8.070 -29.262 1.00 69.56 474 PRO A N 1
ATOM 3334 C CA . PRO A 1 474 ? 11.904 -8.600 -28.002 1.00 69.56 474 PRO A CA 1
ATOM 3335 C C . PRO A 1 474 ? 13.439 -8.571 -27.924 1.00 69.56 474 PRO A C 1
ATOM 3337 O O . PRO A 1 474 ? 14.007 -8.433 -26.851 1.00 69.56 474 PRO A O 1
ATOM 3340 N N . SER A 1 475 ? 14.124 -8.665 -29.069 1.00 69.81 475 SER A N 1
ATOM 3341 C CA . SER A 1 475 ? 15.589 -8.646 -29.159 1.00 69.81 475 SER A CA 1
ATOM 3342 C C . SER A 1 475 ? 16.194 -7.278 -29.503 1.00 69.81 475 SER A C 1
ATOM 3344 O O . SER A 1 475 ? 17.410 -7.180 -29.654 1.00 69.81 475 SER A O 1
ATOM 3346 N N . ASN A 1 476 ? 15.380 -6.244 -29.738 1.00 66.75 476 ASN A N 1
ATOM 3347 C CA . ASN A 1 476 ? 15.855 -4.936 -30.187 1.00 66.75 476 ASN A CA 1
ATOM 3348 C C . ASN A 1 476 ? 14.904 -3.816 -29.735 1.00 66.75 476 ASN A C 1
ATOM 3350 O O . ASN A 1 476 ? 13.949 -3.473 -30.440 1.00 66.75 476 ASN A O 1
ATOM 3354 N N . ASN A 1 477 ? 15.210 -3.237 -28.572 1.00 68.31 477 ASN A N 1
ATOM 3355 C CA . ASN A 1 477 ? 14.642 -1.982 -28.086 1.00 68.31 477 ASN A CA 1
ATOM 3356 C C . ASN A 1 477 ? 15.760 -0.930 -27.943 1.00 68.31 477 ASN A C 1
ATOM 3358 O O . ASN A 1 477 ? 16.291 -0.723 -26.850 1.00 68.31 477 ASN A O 1
ATOM 3362 N N . PRO A 1 478 ? 16.166 -0.285 -29.051 1.00 55.72 478 PRO A N 1
ATOM 3363 C CA . PRO A 1 478 ? 17.400 0.502 -29.118 1.00 55.72 478 PRO A CA 1
ATOM 3364 C C . PRO A 1 478 ? 17.363 1.796 -28.292 1.00 55.72 478 PRO A C 1
ATOM 3366 O O . PRO A 1 478 ? 18.403 2.405 -28.059 1.00 55.72 478 PRO A O 1
ATOM 3369 N N . SER A 1 479 ? 16.179 2.223 -27.853 1.00 57.91 479 SER A N 1
ATOM 3370 C CA . SER A 1 479 ? 15.981 3.436 -27.052 1.00 57.91 479 SER A CA 1
ATOM 3371 C C . SER A 1 479 ? 15.553 3.135 -25.616 1.00 57.91 479 SER A C 1
ATOM 3373 O O . SER A 1 479 ? 15.149 4.060 -24.915 1.00 57.91 479 SER A O 1
ATOM 3375 N N . LEU A 1 480 ? 15.574 1.857 -25.200 1.00 63.22 480 LEU A N 1
ATOM 3376 C CA . LEU A 1 480 ? 15.040 1.384 -23.914 1.00 63.22 480 LEU A CA 1
ATOM 3377 C C . LEU A 1 480 ? 13.640 1.953 -23.617 1.00 63.22 480 LEU A C 1
ATOM 3379 O O . LEU A 1 480 ? 13.253 2.165 -22.471 1.00 63.22 480 LEU A O 1
ATOM 3383 N N . THR A 1 481 ? 12.853 2.225 -24.661 1.00 62.19 481 THR A N 1
ATOM 3384 C CA . THR A 1 481 ? 11.533 2.831 -24.502 1.00 62.19 481 THR A CA 1
ATOM 3385 C C . THR A 1 481 ? 10.583 1.768 -23.967 1.00 62.19 481 THR A C 1
ATOM 3387 O O . THR A 1 481 ? 10.421 0.721 -24.578 1.00 62.19 481 THR A O 1
ATOM 3390 N N . GLY A 1 482 ? 9.989 2.005 -22.810 1.00 59.03 482 GLY A N 1
ATOM 3391 C CA . GLY A 1 482 ? 9.252 1.032 -22.005 1.00 59.03 482 GLY A CA 1
ATOM 3392 C C . GLY A 1 482 ? 10.069 0.325 -20.907 1.00 59.03 482 GLY A C 1
ATOM 3393 O O . GLY A 1 482 ? 9.478 -0.137 -19.944 1.00 59.03 482 GLY A O 1
ATOM 3394 N N . VAL A 1 483 ? 11.405 0.282 -20.984 1.00 69.31 483 VAL A N 1
ATOM 3395 C CA . VAL A 1 483 ? 12.201 -0.681 -20.193 1.00 69.31 483 VAL A CA 1
ATOM 3396 C C . VAL A 1 483 ? 12.519 -0.237 -18.759 1.00 69.31 483 VAL A C 1
ATOM 3398 O O . VAL A 1 483 ? 12.301 -1.054 -17.870 1.00 69.31 483 VAL A O 1
ATOM 3401 N N . PRO A 1 484 ? 12.982 0.999 -18.472 1.00 70.56 484 PRO A N 1
ATOM 3402 C CA . PRO A 1 484 ? 13.135 1.442 -17.090 1.00 70.56 484 PRO A CA 1
ATOM 3403 C C . PRO A 1 484 ? 11.747 1.753 -16.523 1.00 70.56 484 PRO A C 1
ATOM 3405 O O . PRO A 1 484 ? 11.179 2.828 -16.770 1.00 70.56 484 PRO A O 1
ATOM 3408 N N . LEU A 1 485 ? 11.187 0.775 -15.819 1.00 83.12 485 LEU A N 1
ATOM 3409 C CA . LEU A 1 485 ? 9.811 0.775 -15.349 1.00 83.12 485 LEU A CA 1
ATOM 3410 C C . LEU A 1 485 ? 9.802 0.618 -13.832 1.00 83.12 485 LEU A C 1
ATOM 3412 O O . LEU A 1 485 ? 10.169 -0.427 -13.317 1.00 83.12 485 LEU A O 1
ATOM 3416 N N . GLY A 1 486 ? 9.334 1.651 -13.145 1.00 92.31 486 GLY A N 1
ATOM 3417 C CA . GLY A 1 486 ? 9.030 1.615 -11.720 1.00 92.31 486 GLY A CA 1
ATOM 3418 C C . GLY A 1 486 ? 7.602 2.083 -11.469 1.00 92.31 486 GLY A C 1
ATOM 3419 O O . GLY A 1 486 ? 6.790 2.198 -12.393 1.00 92.31 486 GLY A O 1
ATOM 3420 N N . SER A 1 487 ? 7.309 2.470 -10.235 1.00 93.12 487 SER A N 1
ATOM 3421 C CA . SER A 1 487 ? 6.045 3.125 -9.899 1.00 93.12 487 SER A CA 1
ATOM 3422 C C . SER A 1 487 ? 6.254 4.297 -8.957 1.00 93.12 487 SER A C 1
ATOM 3424 O O . SER A 1 487 ? 7.162 4.303 -8.129 1.00 93.12 487 SER A O 1
ATOM 3426 N N . ILE A 1 488 ? 5.416 5.319 -9.109 1.00 92.06 488 ILE A N 1
ATOM 3427 C CA . ILE A 1 488 ? 5.318 6.438 -8.176 1.00 92.06 488 ILE A CA 1
ATOM 3428 C C . ILE A 1 488 ? 3.889 6.449 -7.667 1.00 92.06 488 ILE A C 1
ATOM 3430 O O . ILE A 1 488 ? 2.959 6.707 -8.434 1.00 92.06 488 ILE A O 1
ATOM 3434 N N . ASP A 1 489 ? 3.722 6.174 -6.376 1.00 88.56 489 ASP A N 1
ATOM 3435 C CA . ASP A 1 489 ? 2.410 5.972 -5.770 1.00 88.56 489 ASP A CA 1
ATOM 3436 C C . ASP A 1 489 ? 1.602 4.919 -6.554 1.00 88.56 489 ASP A C 1
ATOM 3438 O O . ASP A 1 489 ? 2.110 3.840 -6.829 1.00 88.56 489 ASP A O 1
ATOM 3442 N N . ALA A 1 490 ? 0.356 5.210 -6.933 1.00 83.19 490 ALA A N 1
ATOM 3443 C CA . ALA A 1 490 ? -0.502 4.305 -7.701 1.00 83.19 490 ALA A CA 1
ATOM 3444 C C . ALA A 1 490 ? -0.294 4.389 -9.232 1.00 83.19 490 ALA A C 1
ATOM 3446 O O . ALA A 1 490 ? -1.143 3.920 -9.990 1.00 83.19 490 ALA A O 1
ATOM 3447 N N . TYR A 1 491 ? 0.795 5.011 -9.700 1.00 88.81 491 TYR A N 1
ATOM 3448 C CA . TYR A 1 491 ? 1.057 5.263 -11.120 1.00 88.81 491 TYR A CA 1
ATOM 3449 C C . TYR A 1 491 ? 2.334 4.576 -11.593 1.00 88.81 491 TYR A C 1
ATOM 3451 O O . TYR A 1 491 ? 3.298 4.435 -10.842 1.00 88.81 491 TYR A O 1
ATOM 3459 N N . LEU A 1 492 ? 2.374 4.221 -12.876 1.00 90.62 492 LEU A N 1
ATOM 3460 C CA . LEU A 1 492 ? 3.578 3.695 -13.510 1.00 90.62 492 LEU A CA 1
ATOM 3461 C C . LEU A 1 492 ? 4.572 4.830 -13.759 1.00 90.62 492 LEU A C 1
ATOM 3463 O O . LEU A 1 492 ? 4.193 5.932 -14.162 1.00 90.62 492 LEU A O 1
ATOM 3467 N N . ALA A 1 493 ? 5.850 4.556 -13.537 1.00 91.19 493 ALA A N 1
ATOM 3468 C CA . ALA A 1 493 ? 6.946 5.485 -13.740 1.00 91.19 493 ALA A CA 1
ATOM 3469 C C . ALA A 1 493 ? 7.834 4.971 -14.868 1.00 91.19 493 ALA A C 1
ATOM 3471 O O . ALA A 1 493 ? 8.524 3.965 -14.727 1.00 91.19 493 ALA A O 1
ATOM 3472 N N . PHE A 1 494 ? 7.808 5.680 -15.991 1.00 88.12 494 PHE A N 1
ATOM 3473 C CA . PHE A 1 494 ? 8.558 5.327 -17.183 1.00 88.12 494 PHE A CA 1
ATOM 3474 C C . PHE A 1 494 ? 9.714 6.310 -17.402 1.00 88.12 494 PHE A C 1
ATOM 3476 O O . PHE A 1 494 ? 9.453 7.492 -17.633 1.00 88.12 494 PHE A O 1
ATOM 3483 N N . ASN A 1 495 ? 10.979 5.872 -17.344 1.00 88.50 495 ASN A N 1
ATOM 3484 C CA . ASN A 1 495 ? 12.106 6.787 -17.580 1.00 88.50 495 ASN A CA 1
ATOM 3485 C C . ASN A 1 495 ? 12.436 6.929 -19.069 1.00 88.50 495 ASN A C 1
ATOM 3487 O O . ASN A 1 495 ? 12.748 5.953 -19.748 1.00 88.50 495 ASN A O 1
ATOM 3491 N N . ASN A 1 496 ? 12.474 8.169 -19.550 1.00 85.50 496 ASN A N 1
ATOM 3492 C CA . ASN A 1 496 ? 13.064 8.509 -20.835 1.00 85.50 496 ASN A CA 1
ATOM 3493 C C . ASN A 1 496 ? 14.454 9.125 -20.623 1.00 85.50 496 ASN A C 1
ATOM 3495 O O . ASN A 1 496 ? 14.581 10.186 -20.000 1.00 85.50 496 ASN A O 1
ATOM 3499 N N . ILE A 1 497 ? 15.479 8.452 -21.148 1.00 85.44 497 ILE A N 1
ATOM 3500 C CA . ILE A 1 497 ? 16.880 8.860 -21.041 1.00 85.44 497 ILE A CA 1
ATOM 3501 C C . ILE A 1 497 ? 17.245 9.667 -22.287 1.00 85.44 497 ILE A C 1
ATOM 3503 O O . ILE A 1 497 ? 17.266 9.148 -23.402 1.00 85.44 497 ILE A O 1
ATOM 3507 N N . GLY A 1 498 ? 17.551 10.946 -22.095 1.00 83.75 498 GLY A N 1
ATOM 3508 C CA . GLY A 1 498 ? 18.052 11.831 -23.137 1.00 83.75 498 GLY A CA 1
ATOM 3509 C C . GLY A 1 498 ? 19.532 12.159 -22.965 1.00 83.75 498 GLY A C 1
ATOM 3510 O O . GLY A 1 498 ? 20.139 11.922 -21.921 1.00 83.75 498 GLY A O 1
ATOM 3511 N N . LEU A 1 499 ? 20.104 12.762 -24.003 1.00 82.75 499 LEU A N 1
ATOM 3512 C CA . LEU A 1 499 ? 21.435 13.361 -23.994 1.00 82.75 499 LEU A CA 1
ATOM 3513 C C . LEU A 1 499 ? 21.304 14.805 -24.477 1.00 82.75 499 LEU A C 1
ATOM 3515 O O . LEU A 1 499 ? 20.886 15.051 -25.606 1.00 82.75 499 LEU A O 1
ATOM 3519 N N . SER A 1 500 ? 21.655 15.764 -23.623 1.00 80.25 500 SER A N 1
ATOM 3520 C CA . SER A 1 500 ? 21.641 17.193 -23.941 1.00 80.25 500 SER A CA 1
ATOM 3521 C C . SER A 1 500 ? 22.988 17.800 -23.577 1.00 80.25 500 SER A C 1
ATOM 3523 O O . SER A 1 500 ? 23.393 17.764 -22.419 1.00 80.25 500 SER A O 1
ATOM 3525 N N . SER A 1 501 ? 23.697 18.360 -24.560 1.00 82.75 501 SER A N 1
ATOM 3526 C CA . SER A 1 501 ? 25.013 18.993 -24.358 1.00 82.75 501 SER A CA 1
ATOM 3527 C C . SER A 1 501 ? 26.043 18.098 -23.643 1.00 82.75 501 SER A C 1
ATOM 3529 O O . SER A 1 501 ? 26.851 18.582 -22.857 1.00 82.75 501 SER A O 1
ATOM 3531 N N . GLY A 1 502 ? 26.001 16.783 -23.892 1.00 78.12 502 GLY A N 1
ATOM 3532 C CA . GLY A 1 502 ? 26.896 15.802 -23.263 1.00 78.12 502 GLY A CA 1
ATOM 3533 C C . GLY A 1 502 ? 26.512 15.387 -21.837 1.00 78.12 502 GLY A C 1
ATOM 3534 O O . GLY A 1 502 ? 27.209 14.565 -21.252 1.00 78.12 502 GLY A O 1
ATOM 3535 N N . GLN A 1 503 ? 25.411 15.909 -21.287 1.00 82.88 503 GLN A N 1
ATOM 3536 C CA . GLN A 1 503 ? 24.843 15.469 -20.013 1.00 82.88 503 GLN A CA 1
ATOM 3537 C C . GLN A 1 503 ? 23.610 14.595 -20.244 1.00 82.88 503 GLN A C 1
ATOM 3539 O O . GLN A 1 503 ? 22.781 14.881 -21.113 1.00 82.88 503 GLN A O 1
ATOM 3544 N N . TYR A 1 504 ? 23.487 13.534 -19.449 1.00 85.75 504 TYR A N 1
ATOM 3545 C CA . TYR A 1 504 ? 22.292 12.701 -19.443 1.00 85.75 504 TYR A CA 1
ATOM 3546 C C . TYR A 1 504 ? 21.123 13.457 -18.815 1.00 85.75 504 TYR A C 1
ATOM 3548 O O . TYR A 1 504 ? 21.274 14.135 -17.800 1.00 85.75 504 TYR A O 1
ATOM 3556 N N . THR A 1 505 ? 19.944 13.325 -19.410 1.00 88.50 505 THR A N 1
ATOM 3557 C CA . THR A 1 505 ? 18.690 13.808 -18.833 1.00 88.50 505 THR A CA 1
ATOM 3558 C C . THR A 1 505 ? 17.798 12.617 -18.526 1.00 88.50 505 THR A C 1
ATOM 3560 O O . THR A 1 505 ? 17.634 11.728 -19.354 1.00 88.50 505 THR A O 1
ATOM 3563 N N . ASN A 1 506 ? 17.211 12.595 -17.331 1.00 91.06 506 ASN A N 1
ATOM 3564 C CA . ASN A 1 506 ? 16.299 11.539 -16.901 1.00 91.06 506 ASN A CA 1
ATOM 3565 C C . ASN A 1 506 ? 14.926 12.158 -16.671 1.00 91.06 506 ASN A C 1
ATOM 3567 O O . ASN A 1 506 ? 14.750 13.022 -15.807 1.00 91.06 506 ASN A O 1
ATOM 3571 N N . THR A 1 507 ? 13.973 11.773 -17.510 1.00 91.25 507 THR A N 1
ATOM 3572 C CA . THR A 1 507 ? 12.630 12.344 -17.522 1.00 91.25 507 THR A CA 1
ATOM 3573 C C . THR A 1 507 ? 11.618 11.229 -17.322 1.00 91.25 507 THR A C 1
ATOM 3575 O O . THR A 1 507 ? 11.328 10.476 -18.248 1.00 91.25 507 THR A O 1
ATOM 3578 N N . ILE A 1 508 ? 11.066 11.141 -16.115 1.00 91.62 508 ILE A N 1
ATOM 3579 C CA . ILE A 1 508 ? 10.063 10.142 -15.759 1.00 91.62 508 ILE A CA 1
ATOM 3580 C C . ILE A 1 508 ? 8.691 10.611 -16.236 1.00 91.62 508 ILE A C 1
ATOM 3582 O O . ILE A 1 508 ? 8.164 11.611 -15.749 1.00 91.62 508 ILE A O 1
ATOM 3586 N N . GLY A 1 509 ? 8.084 9.871 -17.157 1.00 90.31 509 GLY A N 1
ATOM 3587 C CA . GLY A 1 509 ? 6.655 9.944 -17.429 1.00 90.31 509 GLY A CA 1
ATOM 3588 C C . GLY A 1 509 ? 5.878 9.192 -16.352 1.00 90.31 509 GLY A C 1
ATOM 3589 O O . GLY A 1 509 ? 6.141 8.020 -16.110 1.00 90.31 509 GLY A O 1
ATOM 3590 N N . VAL A 1 510 ? 4.921 9.863 -15.714 1.00 89.38 510 VAL A N 1
ATOM 3591 C CA . VAL A 1 510 ? 4.003 9.245 -14.748 1.00 89.38 510 VAL A CA 1
ATOM 3592 C C . VAL A 1 510 ? 2.719 8.895 -15.484 1.00 89.38 510 VAL A C 1
ATOM 3594 O O . VAL A 1 510 ? 2.008 9.799 -15.937 1.00 89.38 510 VAL A O 1
ATOM 3597 N N . LEU A 1 511 ? 2.461 7.602 -15.651 1.00 86.75 511 LEU A N 1
ATOM 3598 C CA . LEU A 1 511 ? 1.385 7.069 -16.479 1.00 86.75 511 LEU A CA 1
ATOM 3599 C C . LEU A 1 511 ? 0.317 6.386 -15.631 1.00 86.75 511 LEU A C 1
ATOM 3601 O O . LEU A 1 511 ? 0.617 5.718 -14.641 1.00 86.75 511 LEU A O 1
ATOM 3605 N N . GLY A 1 512 ? -0.929 6.508 -16.069 1.00 85.50 512 GLY A N 1
ATOM 3606 C CA . GLY A 1 512 ? -2.015 5.713 -15.520 1.00 85.50 512 GLY A CA 1
ATOM 3607 C C . GLY A 1 512 ? -1.813 4.221 -15.774 1.00 85.50 512 GLY A C 1
ATOM 3608 O O . GLY A 1 512 ? -1.524 3.863 -16.917 1.00 85.50 512 GLY A O 1
ATOM 3609 N N . PRO A 1 513 ? -2.009 3.339 -14.777 1.00 81.31 513 PRO A N 1
ATOM 3610 C CA . PRO A 1 513 ? -1.745 1.905 -14.926 1.00 81.31 513 PRO A CA 1
ATOM 3611 C C . PRO A 1 513 ? -2.660 1.208 -15.942 1.00 81.31 513 PRO A C 1
ATOM 3613 O O . PRO A 1 513 ? -2.317 0.151 -16.449 1.00 81.31 513 PRO A O 1
ATOM 3616 N N . GLN A 1 514 ? -3.821 1.795 -16.252 1.00 80.25 514 GLN A N 1
ATOM 3617 C CA . GLN A 1 514 ? -4.792 1.231 -17.197 1.00 80.25 514 GLN A CA 1
ATOM 3618 C C . GLN A 1 514 ? -4.899 2.051 -18.486 1.00 80.25 514 GLN A C 1
ATOM 3620 O O . GLN A 1 514 ? -4.924 1.501 -19.582 1.00 80.25 514 GLN A O 1
ATOM 3625 N N . SER A 1 515 ? -4.971 3.380 -18.367 1.00 81.31 515 SER A N 1
ATOM 3626 C CA . SER A 1 515 ? -5.149 4.269 -19.521 1.00 81.31 515 SER A CA 1
ATOM 3627 C C . SER A 1 515 ? -3.854 4.532 -20.291 1.00 81.31 515 SER A C 1
ATOM 3629 O O . SER A 1 515 ? -3.911 5.011 -21.423 1.00 81.31 515 SER A O 1
ATOM 3631 N N . LEU A 1 516 ? -2.698 4.305 -19.651 1.00 82.88 516 LEU A N 1
ATOM 3632 C CA . LEU A 1 516 ? -1.371 4.738 -20.100 1.00 82.88 516 LEU A CA 1
ATOM 3633 C C . LEU A 1 516 ? -1.288 6.244 -20.416 1.00 82.88 516 LEU A C 1
ATOM 3635 O O . LEU A 1 516 ? -0.345 6.711 -21.058 1.00 82.88 516 LEU A O 1
ATOM 3639 N N . LYS A 1 517 ? -2.259 7.039 -19.949 1.00 83.31 517 LYS A N 1
ATOM 3640 C CA . LYS A 1 517 ? -2.261 8.491 -20.100 1.00 83.31 517 LYS A CA 1
ATOM 3641 C C . LYS A 1 517 ? -1.175 9.085 -19.214 1.00 83.31 517 LYS A C 1
ATOM 3643 O O . LYS A 1 517 ? -1.051 8.718 -18.051 1.00 83.31 517 LYS A O 1
ATOM 3648 N N . THR A 1 518 ? -0.428 10.052 -19.735 1.00 84.69 518 THR A N 1
ATOM 3649 C CA . THR A 1 518 ? 0.540 10.805 -18.933 1.00 84.69 518 THR A CA 1
ATOM 3650 C C . THR A 1 518 ? -0.162 11.812 -18.024 1.00 84.69 518 THR A C 1
ATOM 3652 O O . THR A 1 518 ? -0.860 12.710 -18.500 1.00 84.69 518 THR A O 1
ATOM 3655 N N . TYR A 1 519 ? 0.060 11.683 -16.717 1.00 81.75 519 TYR A N 1
ATOM 3656 C CA . TYR A 1 519 ? -0.445 12.595 -15.684 1.00 81.75 519 TYR A CA 1
ATOM 3657 C C . TYR A 1 519 ? 0.566 13.666 -15.308 1.00 81.75 519 TYR A C 1
ATOM 3659 O O . TYR A 1 519 ? 0.193 14.794 -14.988 1.00 81.75 519 TYR A O 1
ATOM 3667 N N . ALA A 1 520 ? 1.848 13.319 -15.344 1.00 87.12 520 ALA A N 1
ATOM 3668 C CA . ALA A 1 520 ? 2.924 14.234 -15.020 1.00 87.12 520 ALA A CA 1
ATOM 3669 C C . ALA A 1 520 ? 4.234 13.796 -15.668 1.00 87.12 520 ALA A C 1
ATOM 3671 O O . ALA A 1 520 ? 4.387 12.668 -16.139 1.00 87.12 520 ALA A O 1
ATOM 3672 N N . THR A 1 521 ? 5.198 14.705 -15.637 1.00 90.81 521 THR A N 1
ATOM 3673 C CA . THR A 1 521 ? 6.565 14.443 -16.058 1.00 90.81 521 THR A CA 1
ATOM 3674 C C . THR A 1 521 ? 7.506 14.944 -14.979 1.00 90.81 521 THR A C 1
ATOM 3676 O O . THR A 1 521 ? 7.525 16.143 -14.716 1.00 90.81 521 THR A O 1
ATOM 3679 N N . ILE A 1 522 ? 8.265 14.043 -14.359 1.00 93.00 522 ILE A N 1
ATOM 3680 C CA . ILE A 1 522 ? 9.213 14.359 -13.291 1.00 93.00 522 ILE A CA 1
ATOM 3681 C C . ILE A 1 522 ? 10.626 14.382 -13.865 1.00 93.00 522 ILE A C 1
ATOM 3683 O O . ILE A 1 522 ? 11.076 13.410 -14.470 1.00 93.00 522 ILE A O 1
ATOM 3687 N N . LYS A 1 523 ? 11.347 15.483 -13.659 1.00 94.62 523 LYS A N 1
ATOM 3688 C CA . LYS A 1 523 ? 12.766 15.570 -14.029 1.00 94.62 523 LYS A CA 1
ATOM 3689 C C . LYS A 1 523 ? 13.628 15.074 -12.878 1.00 94.62 523 LYS A C 1
ATOM 3691 O O . LYS A 1 523 ? 13.616 15.691 -11.814 1.00 94.62 523 LYS A O 1
ATOM 3696 N N . LEU A 1 524 ? 14.385 14.002 -13.095 1.00 94.12 524 LEU A N 1
ATOM 3697 C CA . LEU A 1 524 ? 15.375 13.529 -12.134 1.00 94.12 524 LEU A CA 1
ATOM 3698 C C . LEU A 1 524 ? 16.726 14.194 -12.395 1.00 94.12 524 LEU A C 1
ATOM 3700 O O . LEU A 1 524 ? 17.329 14.025 -13.456 1.00 94.12 524 LEU A O 1
ATOM 3704 N N . ASN A 1 525 ? 17.217 14.918 -11.395 1.00 94.00 525 ASN A N 1
ATOM 3705 C CA . ASN A 1 525 ? 18.592 15.383 -11.339 1.00 94.00 525 ASN A CA 1
ATOM 3706 C C . ASN A 1 525 ? 19.494 14.218 -10.906 1.00 94.00 525 ASN A C 1
ATOM 3708 O O . ASN A 1 525 ? 19.749 14.024 -9.716 1.00 94.00 525 ASN A O 1
ATOM 3712 N N . ALA A 1 526 ? 19.899 13.409 -11.884 1.00 91.88 526 ALA A N 1
ATOM 3713 C CA . ALA A 1 526 ? 20.741 12.234 -11.704 1.00 91.88 526 ALA A CA 1
ATOM 3714 C C . ALA A 1 526 ? 22.133 12.448 -12.326 1.00 91.88 526 ALA A C 1
ATOM 3716 O O . ALA A 1 526 ? 22.248 13.161 -13.325 1.00 91.88 526 ALA A O 1
ATOM 3717 N N . PRO A 1 527 ? 23.186 11.818 -11.773 1.00 90.31 527 PRO A N 1
ATOM 3718 C CA . PRO A 1 527 ? 24.553 11.972 -12.274 1.00 90.31 527 PRO A CA 1
ATOM 3719 C C . PRO A 1 527 ? 24.810 11.251 -13.610 1.00 90.31 527 PRO A C 1
ATOM 3721 O O . PRO A 1 527 ? 25.715 11.646 -14.344 1.00 90.31 527 PRO A O 1
ATOM 3724 N N . GLY A 1 528 ? 24.018 10.227 -13.939 1.00 90.19 528 GLY A N 1
ATOM 3725 C CA . GLY A 1 528 ? 24.176 9.389 -15.131 1.00 90.19 528 GLY A CA 1
ATOM 3726 C C . GLY A 1 528 ? 22.841 8.885 -15.700 1.00 90.19 528 GLY A C 1
ATOM 3727 O O . GLY A 1 528 ? 21.773 9.349 -15.281 1.00 90.19 528 GLY A O 1
ATOM 3728 N N . PRO A 1 529 ? 22.869 7.978 -16.693 1.00 89.31 529 PRO A N 1
ATOM 3729 C CA . PRO A 1 529 ? 21.668 7.406 -17.291 1.00 89.31 529 PRO A CA 1
ATOM 3730 C C . PRO A 1 529 ? 21.012 6.399 -16.338 1.00 89.31 529 PRO A C 1
ATOM 3732 O O . PRO A 1 529 ? 21.598 5.364 -16.016 1.00 89.31 529 PRO A O 1
ATOM 3735 N N . ILE A 1 530 ? 19.776 6.677 -15.918 1.00 91.50 530 ILE A N 1
ATOM 3736 C CA . ILE A 1 530 ? 19.017 5.781 -15.042 1.00 91.50 530 ILE A CA 1
ATOM 3737 C C . ILE A 1 530 ? 18.330 4.708 -15.885 1.00 91.50 530 ILE A C 1
ATOM 3739 O O . ILE A 1 530 ? 17.342 4.971 -16.567 1.00 91.50 530 ILE A O 1
ATOM 3743 N N . THR A 1 531 ? 18.882 3.500 -15.857 1.00 89.44 531 THR A N 1
ATOM 3744 C CA . THR A 1 531 ? 18.479 2.388 -16.737 1.00 89.44 531 THR A CA 1
ATOM 3745 C C . THR A 1 531 ? 17.492 1.419 -16.103 1.00 89.44 531 THR A C 1
ATOM 3747 O O . THR A 1 531 ? 16.926 0.602 -16.822 1.00 89.44 531 THR A O 1
ATOM 3750 N N . ASP A 1 532 ? 17.227 1.563 -14.804 1.00 91.62 532 ASP A N 1
ATOM 3751 C CA . ASP A 1 532 ? 16.106 0.906 -14.140 1.00 91.62 532 ASP A CA 1
ATOM 3752 C C . ASP A 1 532 ? 15.587 1.727 -12.950 1.00 91.62 532 ASP A C 1
ATOM 3754 O O . ASP A 1 532 ? 16.318 2.572 -12.418 1.00 91.62 532 ASP A O 1
ATOM 3758 N N . LEU A 1 533 ? 14.336 1.494 -12.551 1.00 94.31 533 LEU A N 1
ATOM 3759 C CA . LEU A 1 533 ? 13.629 2.193 -11.478 1.00 94.31 533 LEU A CA 1
ATOM 3760 C C . LEU A 1 533 ? 12.918 1.204 -10.552 1.00 94.31 533 LEU A C 1
ATOM 3762 O O . LEU A 1 533 ? 12.341 0.232 -11.010 1.00 94.31 533 LEU A O 1
ATOM 3766 N N . SER A 1 534 ? 12.882 1.496 -9.252 1.00 95.12 534 SER A N 1
ATOM 3767 C CA . SER A 1 534 ? 12.060 0.728 -8.309 1.00 95.12 534 SER A CA 1
ATOM 3768 C C . SER A 1 534 ? 10.629 1.262 -8.188 1.00 95.12 534 SER A C 1
ATOM 3770 O O . SER A 1 534 ? 10.289 2.338 -8.680 1.00 95.12 534 SER A O 1
ATOM 3772 N N . GLU A 1 535 ? 9.800 0.565 -7.415 1.00 94.00 535 GLU A N 1
ATOM 3773 C CA . GLU A 1 535 ? 8.609 1.145 -6.798 1.00 94.00 535 GLU A CA 1
ATOM 3774 C C . GLU A 1 535 ? 8.985 2.256 -5.799 1.00 94.00 535 GLU A C 1
ATOM 3776 O O . GLU A 1 535 ? 10.019 2.185 -5.120 1.00 94.00 535 GLU A O 1
ATOM 3781 N N . SER A 1 536 ? 8.153 3.295 -5.702 1.00 93.44 536 SER A N 1
ATOM 3782 C CA . SER A 1 536 ? 8.339 4.376 -4.734 1.00 93.44 536 SER A CA 1
ATOM 3783 C C . SER A 1 536 ? 7.851 3.997 -3.336 1.00 93.44 536 SER A C 1
ATOM 3785 O O . SER A 1 536 ? 6.890 3.244 -3.187 1.00 93.44 536 SER A O 1
ATOM 3787 N N . PHE A 1 537 ? 8.442 4.598 -2.309 1.00 92.88 537 PHE A N 1
ATOM 3788 C CA . PHE A 1 537 ? 8.072 4.407 -0.906 1.00 92.88 537 PHE A CA 1
ATOM 3789 C C . PHE A 1 537 ? 8.285 5.694 -0.098 1.00 92.88 537 PHE A C 1
ATOM 3791 O O . PHE A 1 537 ? 8.808 6.677 -0.619 1.00 92.88 537 PHE A O 1
ATOM 3798 N N . ARG A 1 538 ? 7.872 5.711 1.176 1.00 91.62 538 ARG A N 1
ATOM 3799 C CA . ARG A 1 538 ? 7.930 6.908 2.036 1.00 91.62 538 ARG A CA 1
ATOM 3800 C C . ARG A 1 538 ? 8.614 6.586 3.370 1.00 91.62 538 ARG A C 1
ATOM 3802 O O . ARG A 1 538 ? 7.940 6.155 4.306 1.00 91.62 538 ARG A O 1
ATOM 3809 N N . PRO A 1 539 ? 9.946 6.751 3.477 1.00 86.44 539 PRO A N 1
ATOM 3810 C CA . PRO A 1 539 ? 10.683 6.437 4.702 1.00 86.44 539 PRO A CA 1
ATOM 3811 C C . PRO A 1 539 ? 10.313 7.354 5.871 1.00 86.44 539 PRO A C 1
ATOM 3813 O O . PRO A 1 539 ? 10.368 6.918 7.016 1.00 86.44 539 PRO A O 1
ATOM 3816 N N . ASP A 1 540 ? 9.869 8.584 5.603 1.00 83.62 540 ASP A N 1
ATOM 3817 C CA . ASP A 1 540 ? 9.517 9.557 6.648 1.00 83.62 540 ASP A CA 1
ATOM 3818 C C . ASP A 1 540 ? 8.205 9.195 7.372 1.00 83.62 540 ASP A C 1
ATOM 3820 O O . ASP A 1 540 ? 7.872 9.774 8.406 1.00 83.62 540 ASP A O 1
ATOM 3824 N N . LEU A 1 541 ? 7.464 8.204 6.859 1.00 86.00 541 LEU A N 1
ATOM 3825 C CA . LEU A 1 541 ? 6.324 7.619 7.557 1.00 86.00 541 LEU A CA 1
ATOM 3826 C C . LEU A 1 541 ? 6.739 6.610 8.620 1.00 86.00 541 LEU A C 1
ATOM 3828 O O . LEU A 1 541 ? 5.884 6.218 9.401 1.00 86.00 541 LEU A O 1
ATOM 3832 N N . ASN A 1 542 ? 7.995 6.169 8.657 1.00 81.88 542 ASN A N 1
ATOM 3833 C CA . ASN A 1 542 ? 8.420 5.096 9.542 1.00 81.88 542 ASN A CA 1
ATOM 3834 C C . ASN A 1 542 ? 8.157 5.404 11.031 1.00 81.88 542 ASN A C 1
ATOM 3836 O O . ASN A 1 542 ? 8.125 6.554 11.477 1.00 81.88 542 ASN A O 1
ATOM 3840 N N . GLY A 1 543 ? 7.941 4.347 11.807 1.00 78.38 543 GLY A N 1
ATOM 3841 C CA . GLY A 1 543 ? 7.616 4.425 13.221 1.00 78.38 543 GLY A CA 1
ATOM 3842 C C . GLY A 1 543 ? 8.021 3.153 13.943 1.00 78.38 543 GLY A C 1
ATOM 3843 O O . GLY A 1 543 ? 8.022 2.073 13.360 1.00 78.38 543 GLY A O 1
ATOM 3844 N N . SER A 1 544 ? 8.332 3.282 15.228 1.00 81.19 544 SER A N 1
ATOM 3845 C CA . SER A 1 544 ? 8.800 2.172 16.048 1.00 81.19 544 SER A CA 1
ATOM 3846 C C . SER A 1 544 ? 7.859 1.977 17.227 1.00 81.19 544 SER A C 1
ATOM 3848 O O . SER A 1 544 ? 7.725 2.819 18.120 1.00 81.19 544 SER A O 1
ATOM 3850 N N . ALA A 1 545 ? 7.171 0.833 17.218 1.00 80.56 545 ALA A N 1
ATOM 3851 C CA . ALA A 1 545 ? 6.254 0.447 18.284 1.00 80.56 545 ALA A CA 1
ATOM 3852 C C . ALA A 1 545 ? 6.980 0.325 19.634 1.00 80.56 545 ALA A C 1
ATOM 3854 O O . ALA A 1 545 ? 6.432 0.718 20.663 1.00 80.56 545 ALA A O 1
ATOM 3855 N N . ALA A 1 546 ? 8.226 -0.167 19.617 1.00 80.75 546 ALA A N 1
ATOM 3856 C CA . ALA A 1 546 ? 9.056 -0.348 20.804 1.00 80.75 546 ALA A CA 1
ATOM 3857 C C . ALA A 1 546 ? 9.461 0.987 21.445 1.00 80.75 546 ALA A C 1
ATOM 3859 O O . ALA A 1 546 ? 9.394 1.125 22.666 1.00 80.75 546 ALA A O 1
ATOM 3860 N N . SER A 1 547 ? 9.837 1.984 20.636 1.00 81.50 547 SER A N 1
ATOM 3861 C CA . SER A 1 547 ? 10.163 3.328 21.132 1.00 81.50 547 SER A CA 1
ATOM 3862 C C . SER A 1 547 ? 8.929 4.227 21.302 1.00 81.50 547 SER A C 1
ATOM 3864 O O . SER A 1 547 ? 9.031 5.325 21.850 1.00 81.50 547 SER A O 1
ATOM 3866 N N . GLY A 1 548 ? 7.747 3.769 20.871 1.00 86.19 548 GLY A N 1
ATOM 3867 C CA . GLY A 1 548 ? 6.500 4.531 20.933 1.00 86.19 548 GLY A CA 1
ATOM 3868 C C . GLY A 1 548 ? 6.528 5.781 20.052 1.00 86.19 548 GLY A C 1
ATOM 3869 O O . GLY A 1 548 ? 5.931 6.799 20.411 1.00 86.19 548 GLY A O 1
ATOM 3870 N N . THR A 1 549 ? 7.245 5.729 18.932 1.00 90.31 549 THR A N 1
ATOM 3871 C CA . THR A 1 549 ? 7.423 6.833 17.978 1.00 90.31 549 THR A CA 1
ATOM 3872 C C . THR A 1 549 ? 6.749 6.517 16.644 1.00 90.31 549 THR A C 1
ATOM 3874 O O . THR A 1 549 ? 6.407 5.374 16.367 1.00 90.31 549 THR A O 1
ATOM 3877 N N . GLY A 1 550 ? 6.529 7.532 15.815 1.00 91.31 550 GLY A N 1
ATOM 3878 C CA . GLY A 1 550 ? 5.907 7.421 14.498 1.00 91.31 550 GLY A CA 1
ATOM 3879 C C . GLY A 1 550 ? 4.461 7.923 14.448 1.00 91.31 550 GLY A C 1
ATOM 3880 O O . GLY A 1 550 ? 3.804 8.100 15.488 1.00 91.31 550 GLY A O 1
ATOM 3881 N N . PRO A 1 551 ? 3.941 8.181 13.237 1.00 94.62 551 PRO A N 1
ATOM 3882 C CA . PRO A 1 551 ? 2.590 8.686 13.056 1.00 94.62 551 PRO A CA 1
ATOM 3883 C C . PRO A 1 551 ? 1.533 7.625 13.374 1.00 94.62 551 PRO A C 1
ATOM 3885 O O . PRO A 1 551 ? 1.795 6.424 13.417 1.00 94.62 551 PRO A O 1
ATOM 3888 N N . ALA A 1 552 ? 0.306 8.092 13.583 1.00 95.94 552 ALA A N 1
ATOM 3889 C CA . ALA A 1 552 ? -0.882 7.269 13.430 1.00 95.94 552 ALA A CA 1
ATOM 3890 C C . ALA A 1 552 ? -1.346 7.400 11.976 1.00 95.94 552 ALA A C 1
ATOM 3892 O O . ALA A 1 552 ? -1.883 8.442 11.587 1.00 95.94 552 ALA A O 1
ATOM 3893 N N . LEU A 1 553 ? -1.084 6.370 11.178 1.00 95.56 553 LEU A N 1
ATOM 3894 C CA . LEU A 1 553 ? -1.363 6.341 9.752 1.00 95.56 553 LEU A CA 1
ATOM 3895 C C . LEU A 1 553 ? -2.786 5.841 9.498 1.00 95.56 553 LEU A C 1
ATOM 3897 O O . LEU A 1 553 ? -3.168 4.758 9.944 1.00 95.56 553 LEU A O 1
ATOM 3901 N N . ILE A 1 554 ? -3.568 6.627 8.765 1.00 96.88 554 ILE A N 1
ATOM 3902 C CA . ILE A 1 554 ? -4.896 6.247 8.290 1.00 96.88 554 ILE A CA 1
ATOM 3903 C C . ILE A 1 554 ? -4.927 6.441 6.778 1.00 96.88 554 ILE A C 1
ATOM 3905 O O . ILE A 1 554 ? -4.867 7.566 6.291 1.00 96.88 554 ILE A O 1
ATOM 3909 N N . ASP A 1 555 ? -5.049 5.340 6.055 1.00 94.88 555 ASP A N 1
ATOM 3910 C CA . ASP A 1 555 ? -5.195 5.314 4.609 1.00 94.88 555 ASP A CA 1
ATOM 3911 C C . ASP A 1 555 ? -6.605 4.842 4.250 1.00 94.88 555 ASP A C 1
ATOM 3913 O O . ASP A 1 555 ? -7.073 3.804 4.738 1.00 94.88 555 ASP A O 1
ATOM 3917 N N . VAL A 1 556 ? -7.308 5.632 3.442 1.00 93.75 556 VAL A N 1
ATOM 3918 C CA . VAL A 1 556 ? -8.660 5.316 2.987 1.00 93.75 556 VAL A CA 1
ATOM 3919 C C . VAL A 1 556 ? -8.720 5.368 1.471 1.00 93.75 556 VAL A C 1
ATOM 3921 O O . VAL A 1 556 ? -8.468 6.394 0.848 1.00 93.75 556 VAL A O 1
ATOM 3924 N N . GLN A 1 557 ? -9.110 4.239 0.888 1.00 89.44 557 GLN A N 1
ATOM 3925 C CA . GLN A 1 557 ? -9.405 4.112 -0.529 1.00 89.44 557 GLN A CA 1
ATOM 3926 C C . GLN A 1 557 ? -10.905 4.329 -0.766 1.00 89.44 557 GLN A C 1
ATOM 3928 O O . GLN A 1 557 ? -11.727 3.483 -0.405 1.00 89.44 557 GLN A O 1
ATOM 3933 N N . GLY A 1 558 ? -11.261 5.451 -1.381 1.00 87.12 558 GLY A N 1
ATOM 3934 C CA . GLY A 1 558 ? -12.635 5.912 -1.607 1.00 87.12 558 GLY A CA 1
ATOM 3935 C C . GLY A 1 558 ? -12.939 7.179 -0.810 1.00 87.12 558 GLY A C 1
ATOM 3936 O O . GLY A 1 558 ? -12.023 7.924 -0.502 1.00 87.12 558 GLY A O 1
ATOM 3937 N N . ASP A 1 559 ? -14.211 7.415 -0.483 1.00 88.94 559 ASP A N 1
ATOM 3938 C CA . ASP A 1 559 ? -14.643 8.628 0.223 1.00 88.94 559 ASP A CA 1
ATOM 3939 C C . ASP A 1 559 ? -14.633 8.479 1.748 1.00 88.94 559 ASP A C 1
ATOM 3941 O O . ASP A 1 559 ? -14.997 7.431 2.301 1.00 88.94 559 ASP A O 1
ATOM 3945 N N . ILE A 1 560 ? -14.380 9.585 2.453 1.00 93.19 560 ILE A N 1
ATOM 3946 C CA . ILE A 1 560 ? -14.633 9.729 3.889 1.00 93.19 560 ILE A CA 1
ATOM 3947 C C . ILE A 1 560 ? -15.795 10.698 4.119 1.00 93.19 560 ILE A C 1
ATOM 3949 O O . ILE A 1 560 ? -15.683 11.923 4.017 1.00 93.19 560 ILE A O 1
ATOM 3953 N N . GLN A 1 561 ? -16.912 10.160 4.607 1.00 93.50 561 GLN A N 1
ATOM 3954 C CA . GLN A 1 561 ? -18.061 10.967 5.012 1.00 93.50 561 GLN A CA 1
ATOM 3955 C C . GLN A 1 561 ? -17.729 11.872 6.208 1.00 93.50 561 GLN A C 1
ATOM 3957 O O . GLN A 1 561 ? -18.184 13.020 6.278 1.00 93.50 561 GLN A O 1
ATOM 3962 N N . SER A 1 562 ? -17.001 11.356 7.207 1.00 95.50 562 SER A N 1
ATOM 3963 C CA . SER A 1 562 ? -16.471 12.200 8.283 1.00 95.50 562 SER A CA 1
ATOM 3964 C C . SER A 1 562 ? -15.382 11.535 9.117 1.00 95.50 562 SER A C 1
ATOM 3966 O O . SER A 1 562 ? -15.541 10.389 9.533 1.00 95.50 562 SER A O 1
ATOM 3968 N N . LEU A 1 563 ? -14.380 12.329 9.500 1.00 97.44 563 LEU A N 1
ATOM 3969 C CA . LEU A 1 563 ? -13.459 12.068 10.603 1.00 97.44 563 LEU A CA 1
ATOM 3970 C C . LEU A 1 563 ? -13.907 12.839 11.848 1.00 97.44 563 LEU A C 1
ATOM 3972 O O . LEU A 1 563 ? -14.025 14.068 11.828 1.00 97.44 563 LEU A O 1
ATOM 3976 N N . ARG A 1 564 ? -14.159 12.124 12.949 1.00 97.19 564 ARG A N 1
ATOM 3977 C CA . ARG A 1 564 ? -14.649 12.695 14.209 1.00 97.19 564 ARG A CA 1
ATOM 3978 C C . ARG A 1 564 ? -13.811 12.242 15.396 1.00 97.19 564 ARG A C 1
ATOM 3980 O O . ARG A 1 564 ? -13.585 11.046 15.563 1.00 97.19 564 ARG A O 1
ATOM 3987 N N . GLY A 1 565 ? -13.455 13.191 16.259 1.00 96.44 565 GLY A N 1
ATOM 3988 C CA . GLY A 1 565 ? -12.708 12.922 17.486 1.00 96.44 565 GLY A CA 1
ATOM 3989 C C . GLY A 1 565 ? -12.661 14.102 18.452 1.00 96.44 565 GLY A C 1
ATOM 3990 O O . GLY A 1 565 ? -13.181 15.182 18.172 1.00 96.44 565 GLY A O 1
ATOM 3991 N N . LEU A 1 566 ? -12.022 13.898 19.601 1.00 97.69 566 LEU A N 1
ATOM 3992 C CA . LEU A 1 566 ? -11.724 14.947 20.579 1.00 97.69 566 LEU A CA 1
ATOM 3993 C C . LEU A 1 566 ? -10.364 15.586 20.288 1.00 97.69 566 LEU A C 1
ATOM 3995 O O . LEU A 1 566 ? -10.256 16.808 20.299 1.00 97.69 566 LEU A O 1
ATOM 3999 N N . SER A 1 567 ? -9.353 14.782 19.963 1.00 97.69 567 SER A N 1
ATOM 4000 C CA . SER A 1 567 ? -8.006 15.258 19.640 1.00 97.69 567 SER A CA 1
ATOM 4001 C C . SER A 1 567 ? -7.343 14.382 18.585 1.00 97.69 567 SER A C 1
ATOM 4003 O O . SER A 1 567 ? -7.542 13.166 18.571 1.00 97.69 567 SER A O 1
ATOM 4005 N N . ALA A 1 568 ? -6.522 14.999 17.741 1.00 97.62 568 ALA A N 1
ATOM 4006 C CA . ALA A 1 568 ? -5.613 14.296 16.851 1.00 97.62 568 ALA A CA 1
ATOM 4007 C C . ALA A 1 568 ? -4.228 14.943 16.903 1.00 97.62 568 ALA A C 1
ATOM 4009 O O . ALA A 1 568 ? -4.083 16.113 16.562 1.00 97.62 568 ALA A O 1
ATOM 4010 N N . ASN A 1 569 ? -3.237 14.184 17.359 1.00 97.25 569 ASN A N 1
ATOM 4011 C CA . ASN A 1 569 ? -1.825 14.531 17.330 1.00 97.25 569 ASN A CA 1
ATOM 4012 C C . ASN A 1 569 ? -1.074 13.479 16.513 1.00 97.25 569 ASN A C 1
ATOM 4014 O O . ASN A 1 569 ? -1.336 12.293 16.706 1.00 97.25 569 ASN A O 1
ATOM 4018 N N . GLY A 1 570 ? -0.150 13.880 15.637 1.00 96.12 570 GLY A N 1
ATOM 4019 C CA . GLY A 1 570 ? 0.649 12.919 14.868 1.00 96.12 570 GLY A CA 1
ATOM 4020 C C . GLY A 1 570 ? -0.163 12.092 13.866 1.00 96.12 570 GLY A C 1
ATOM 4021 O O . GLY A 1 570 ? 0.211 10.955 13.595 1.00 96.12 570 GLY A O 1
ATOM 4022 N N . LEU A 1 571 ? -1.302 12.600 13.379 1.00 97.25 571 LEU A N 1
ATOM 4023 C CA . LEU A 1 571 ? -2.125 11.918 12.377 1.00 97.25 571 LEU A CA 1
ATOM 4024 C C . LEU A 1 571 ? -1.531 12.143 10.985 1.00 97.25 571 LEU A C 1
ATOM 4026 O O . LEU A 1 571 ? -1.340 13.289 10.584 1.00 97.25 571 LEU A O 1
ATOM 4030 N N . VAL A 1 572 ? -1.341 11.066 10.229 1.00 96.81 572 VAL A N 1
ATOM 4031 C CA . VAL A 1 572 ? -1.165 11.125 8.775 1.00 96.81 572 VAL A CA 1
ATOM 4032 C C . VAL A 1 572 ? -2.389 10.468 8.154 1.00 96.81 572 VAL A C 1
ATOM 4034 O O . VAL A 1 572 ? -2.583 9.265 8.305 1.00 96.81 572 VAL A O 1
ATOM 4037 N N . LEU A 1 573 ? -3.251 11.266 7.524 1.00 96.81 573 LEU A N 1
ATOM 4038 C CA . LEU A 1 573 ? -4.441 10.781 6.832 1.00 96.81 573 LEU A CA 1
ATOM 4039 C C . LEU A 1 573 ? -4.291 10.983 5.325 1.00 96.81 573 LEU A C 1
ATOM 4041 O O . LEU A 1 573 ? -4.204 12.123 4.869 1.00 96.81 573 LEU A O 1
ATOM 4045 N N . ASN A 1 574 ? -4.306 9.883 4.579 1.00 94.81 574 ASN A N 1
ATOM 4046 C CA . ASN A 1 574 ? -4.401 9.877 3.125 1.00 94.81 574 ASN A CA 1
ATOM 4047 C C . ASN A 1 574 ? -5.783 9.362 2.725 1.00 94.81 574 ASN A C 1
ATOM 4049 O O . ASN A 1 574 ? -6.130 8.220 3.019 1.00 94.81 574 ASN A O 1
ATOM 4053 N N . ASP A 1 575 ? -6.575 10.224 2.101 1.00 92.31 575 ASP A N 1
ATOM 4054 C CA . ASP A 1 575 ? -7.873 9.877 1.537 1.00 92.31 575 ASP A CA 1
ATOM 4055 C C . ASP A 1 575 ? -7.783 9.965 0.017 1.00 92.31 575 ASP A C 1
ATOM 4057 O O . ASP A 1 575 ? -7.473 11.026 -0.535 1.00 92.31 575 ASP A O 1
ATOM 4061 N N . THR A 1 576 ? -8.012 8.852 -0.680 1.00 87.25 576 THR A N 1
ATOM 4062 C CA . THR A 1 576 ? -7.892 8.865 -2.139 1.00 87.25 576 THR A CA 1
ATOM 4063 C C . THR A 1 576 ? -9.032 9.643 -2.784 1.00 87.25 576 THR A C 1
ATOM 4065 O O . THR A 1 576 ? -8.796 10.211 -3.842 1.00 87.25 576 THR A O 1
ATOM 4068 N N . GLY A 1 577 ? -10.217 9.680 -2.161 1.00 84.44 577 GLY A N 1
ATOM 4069 C CA . GLY A 1 577 ? -11.420 10.345 -2.667 1.00 84.44 577 GLY A CA 1
ATOM 4070 C C . GLY A 1 577 ? -11.795 11.615 -1.899 1.00 84.44 577 GLY A C 1
ATOM 4071 O O . GLY A 1 577 ? -10.939 12.415 -1.495 1.00 84.44 577 GLY A O 1
ATOM 4072 N N . TYR A 1 578 ? -13.099 11.831 -1.729 1.00 85.56 578 TYR A N 1
ATOM 4073 C CA . TYR A 1 578 ? -13.653 13.016 -1.086 1.00 85.56 578 TYR A CA 1
ATOM 4074 C C . TYR A 1 578 ? -13.697 12.911 0.446 1.00 85.56 578 TYR A C 1
ATOM 4076 O O . TYR A 1 578 ? -14.484 12.157 1.027 1.00 85.56 578 TYR A O 1
ATOM 4084 N N . LEU A 1 579 ? -12.973 13.814 1.118 1.00 90.06 579 LEU A N 1
ATOM 4085 C CA . LEU A 1 579 ? -13.032 13.978 2.572 1.00 90.06 579 LEU A CA 1
ATOM 4086 C C . LEU A 1 579 ? -14.047 15.055 2.949 1.00 90.06 579 LEU A C 1
ATOM 4088 O O . LEU A 1 579 ? -13.722 16.239 3.076 1.00 90.06 579 LEU A O 1
ATOM 4092 N N . ASN A 1 580 ? -15.290 14.657 3.193 1.00 89.38 580 ASN A N 1
ATOM 4093 C CA . ASN A 1 580 ? -16.389 15.591 3.420 1.00 89.38 580 ASN A CA 1
ATOM 4094 C C . ASN A 1 580 ? -16.231 16.444 4.692 1.00 89.38 580 ASN A C 1
ATOM 4096 O O . ASN A 1 580 ? -16.411 17.663 4.651 1.00 89.38 580 ASN A O 1
ATOM 4100 N N . LEU A 1 581 ? -15.914 15.836 5.842 1.00 91.00 581 LEU A N 1
ATOM 4101 C CA . LEU A 1 581 ? -15.880 16.550 7.124 1.00 91.00 581 LEU A CA 1
ATOM 4102 C C . LEU A 1 581 ? -14.753 16.090 8.048 1.00 91.00 581 LEU A C 1
ATOM 4104 O O . LEU A 1 581 ? -14.751 14.958 8.524 1.00 91.00 581 LEU A O 1
ATOM 4108 N N . ILE A 1 582 ? -13.913 17.038 8.457 1.00 94.50 582 ILE A N 1
ATOM 4109 C CA . ILE A 1 582 ? -12.972 16.895 9.571 1.00 94.50 582 ILE A CA 1
ATOM 4110 C C . ILE A 1 582 ? -13.533 17.632 10.790 1.00 94.50 582 ILE A C 1
ATOM 4112 O O . ILE A 1 582 ? -13.705 18.856 10.776 1.00 94.50 582 ILE A O 1
ATOM 4116 N N . ARG A 1 583 ? -13.821 16.896 11.868 1.00 94.38 583 ARG A N 1
ATOM 4117 C CA . ARG A 1 583 ? -14.309 17.449 13.137 1.00 94.38 583 ARG A CA 1
ATOM 4118 C C . ARG A 1 583 ? -13.556 16.847 14.320 1.00 94.38 583 ARG A C 1
ATOM 4120 O O . ARG A 1 583 ? -14.003 15.872 14.922 1.00 94.38 583 ARG A O 1
ATOM 4127 N N . THR A 1 584 ? -12.464 17.496 14.698 1.00 94.56 584 THR A N 1
ATOM 4128 C CA . THR A 1 584 ? -11.741 17.230 15.947 1.00 94.56 584 THR A CA 1
ATOM 4129 C C . THR A 1 584 ? -11.839 18.434 16.887 1.00 94.56 584 THR A C 1
ATOM 4131 O O . THR A 1 584 ? -12.127 19.550 16.447 1.00 94.56 584 THR A O 1
ATOM 4134 N N . GLY A 1 585 ? -11.641 18.234 18.191 1.00 95.31 585 GLY A N 1
ATOM 4135 C CA . GLY A 1 585 ? -11.491 19.350 19.133 1.00 95.31 585 GLY A CA 1
ATOM 4136 C C . GLY A 1 585 ? -10.155 20.071 18.932 1.00 95.31 585 GLY A C 1
ATOM 4137 O O . GLY A 1 585 ? -10.134 21.298 18.814 1.00 95.31 585 GLY A O 1
ATOM 4138 N N . THR A 1 586 ? -9.069 19.302 18.810 1.00 96.62 586 THR A N 1
ATOM 4139 C CA . THR A 1 586 ? -7.714 19.770 18.468 1.00 96.62 586 THR A CA 1
ATOM 4140 C C . THR A 1 586 ? -7.098 18.951 17.334 1.00 96.62 586 THR A C 1
ATOM 4142 O O . THR A 1 586 ? -7.443 17.781 17.140 1.00 96.62 586 THR A O 1
ATOM 4145 N N . LEU A 1 587 ? -6.203 19.575 16.564 1.00 96.00 587 LEU A N 1
ATOM 4146 C CA . LEU A 1 587 ? -5.423 18.933 15.505 1.00 96.00 587 LEU A CA 1
ATOM 4147 C C . LEU A 1 587 ? -3.982 19.457 15.562 1.00 96.00 587 LEU A C 1
ATOM 4149 O O . LEU A 1 587 ? -3.761 20.654 15.393 1.00 96.00 587 LEU A O 1
ATOM 4153 N N . THR A 1 588 ? -3.005 18.601 15.841 1.00 95.50 588 THR A N 1
ATOM 4154 C CA . THR A 1 588 ? -1.607 19.011 16.023 1.00 95.50 588 THR A CA 1
ATOM 4155 C C . THR A 1 588 ? -0.638 18.065 15.335 1.00 95.50 588 THR A C 1
ATOM 4157 O O . THR A 1 588 ? -0.895 16.866 15.278 1.00 95.50 588 THR A O 1
ATOM 4160 N N . ASN A 1 589 ? 0.475 18.580 14.814 1.00 95.25 589 ASN A N 1
ATOM 4161 C CA . ASN A 1 589 ? 1.530 17.776 14.184 1.00 95.25 589 ASN A CA 1
ATOM 4162 C C . ASN A 1 589 ? 0.968 16.740 13.192 1.00 95.25 589 ASN A C 1
ATOM 4164 O O . ASN A 1 589 ? 1.238 15.552 13.328 1.00 95.25 589 ASN A O 1
ATOM 4168 N N . SER A 1 590 ? 0.066 17.156 12.304 1.00 95.56 590 SER A N 1
ATOM 4169 C CA . SER A 1 590 ? -0.729 16.227 11.491 1.00 95.56 590 SER A CA 1
ATOM 4170 C C . SER A 1 590 ? -0.755 16.643 10.029 1.00 95.56 590 SER A C 1
ATOM 4172 O O . SER A 1 590 ? -0.879 17.833 9.734 1.00 95.56 590 SER A O 1
ATOM 4174 N N . THR A 1 591 ? -0.741 15.656 9.141 1.00 95.31 591 THR A N 1
ATOM 4175 C CA . THR A 1 591 ? -0.891 15.829 7.695 1.00 95.31 591 THR A CA 1
ATOM 4176 C C . THR A 1 591 ? -2.164 15.148 7.233 1.00 95.31 591 THR A C 1
ATOM 4178 O O . THR A 1 591 ? -2.436 14.006 7.595 1.00 95.31 591 THR A O 1
ATOM 4181 N N . ILE A 1 592 ? -2.975 15.862 6.459 1.00 95.44 592 ILE A N 1
ATOM 4182 C CA . ILE A 1 592 ? -4.212 15.340 5.884 1.00 95.44 592 ILE A CA 1
ATOM 4183 C C . ILE A 1 592 ? -4.239 15.689 4.403 1.00 95.44 592 ILE A C 1
ATOM 4185 O O . ILE A 1 592 ? -4.146 16.866 4.054 1.00 95.44 592 ILE A O 1
ATOM 4189 N N . VAL A 1 593 ? -4.412 14.678 3.558 1.00 93.06 593 VAL A N 1
ATOM 4190 C CA . VAL A 1 593 ? -4.530 14.811 2.105 1.00 93.06 593 VAL A CA 1
ATOM 4191 C C . VAL A 1 593 ? -5.854 14.202 1.656 1.00 93.06 593 VAL A C 1
ATOM 4193 O O . VAL A 1 593 ? -6.203 13.119 2.118 1.00 93.06 593 VAL A O 1
ATOM 4196 N N . ALA A 1 594 ? -6.596 14.907 0.798 1.00 89.62 594 ALA A N 1
ATOM 4197 C CA . ALA A 1 594 ? -7.802 14.378 0.152 1.00 89.62 594 ALA A CA 1
ATOM 4198 C C . ALA A 1 594 ? -8.079 15.037 -1.207 1.00 89.62 594 ALA A C 1
ATOM 4200 O O . ALA A 1 594 ? -7.527 16.097 -1.524 1.00 89.62 594 ALA A O 1
ATOM 4201 N N . GLN A 1 595 ? -8.981 14.457 -1.998 1.00 85.62 595 GLN A N 1
ATOM 4202 C CA . GLN A 1 595 ? -9.213 14.847 -3.390 1.00 85.62 595 GLN A CA 1
ATOM 4203 C C . GLN A 1 595 ? -10.698 15.103 -3.729 1.00 85.62 595 GLN A C 1
ATOM 4205 O O . GLN A 1 595 ? -11.241 14.424 -4.598 1.00 85.62 595 GLN A O 1
ATOM 4210 N N . PRO A 1 596 ? -11.371 16.133 -3.167 1.00 84.19 596 PRO A N 1
ATOM 4211 C CA . PRO A 1 596 ? -10.858 17.202 -2.296 1.00 84.19 596 PRO A CA 1
ATOM 4212 C C . PRO A 1 596 ? -11.214 17.046 -0.804 1.00 84.19 596 PRO A C 1
ATOM 4214 O O . PRO A 1 596 ? -11.996 16.192 -0.398 1.00 84.19 596 PRO A O 1
ATOM 4217 N N . ILE A 1 597 ? -10.751 18.001 0.014 1.00 86.56 597 ILE A N 1
ATOM 4218 C CA . ILE A 1 597 ? -11.283 18.256 1.363 1.00 86.56 597 ILE A CA 1
ATOM 4219 C C . ILE A 1 597 ? -12.532 19.156 1.288 1.00 86.56 597 ILE A C 1
ATOM 4221 O O . ILE A 1 597 ? -12.463 20.332 0.912 1.00 86.56 597 ILE A O 1
ATOM 4225 N N . GLY A 1 598 ? -13.674 18.640 1.740 1.00 82.69 598 GLY A N 1
ATOM 4226 C CA . GLY A 1 598 ? -14.960 19.331 1.837 1.00 82.69 598 GLY A CA 1
ATOM 4227 C C . GLY A 1 598 ? -14.990 20.422 2.907 1.00 82.69 598 GLY A C 1
ATOM 4228 O O . GLY A 1 598 ? -15.026 21.613 2.578 1.00 82.69 598 GLY A O 1
ATOM 4229 N N . HIS A 1 599 ? -14.955 20.034 4.185 1.00 85.56 599 HIS A N 1
ATOM 4230 C CA . HIS A 1 599 ? -15.109 20.932 5.332 1.00 85.56 599 HIS A CA 1
ATOM 4231 C C . HIS A 1 599 ? -14.162 20.598 6.491 1.00 85.56 599 HIS A C 1
ATOM 4233 O O . HIS A 1 599 ? -14.039 19.450 6.913 1.00 85.56 599 HIS A O 1
ATOM 4239 N N . VAL A 1 600 ? -13.580 21.637 7.102 1.00 89.19 600 VAL A N 1
ATOM 4240 C CA . VAL A 1 600 ? -12.748 21.516 8.310 1.00 89.19 600 VAL A CA 1
ATOM 4241 C C . VAL A 1 600 ? -13.371 22.327 9.438 1.00 89.19 600 VAL A C 1
ATOM 4243 O O . VAL A 1 600 ? -13.282 23.554 9.459 1.00 89.19 600 VAL A O 1
ATOM 4246 N N . LYS A 1 601 ? -14.020 21.641 10.384 1.00 90.62 601 LYS A N 1
ATOM 4247 C CA . LYS A 1 601 ? -14.726 22.267 11.514 1.00 90.62 601 LYS A CA 1
ATOM 4248 C C . LYS A 1 601 ? -13.835 22.490 12.741 1.00 90.62 601 LYS A C 1
ATOM 4250 O O . LYS A 1 601 ? -14.216 23.236 13.640 1.00 90.62 601 LYS A O 1
ATOM 4255 N N . THR A 1 602 ? -12.654 21.880 12.795 1.00 88.38 602 THR A N 1
ATOM 4256 C CA . THR A 1 602 ? -11.660 22.164 13.842 1.00 88.38 602 THR A CA 1
ATOM 4257 C C . THR A 1 602 ? -11.217 23.624 13.730 1.00 88.38 602 THR A C 1
ATOM 4259 O O . THR A 1 602 ? -10.736 24.026 12.673 1.00 88.38 602 THR A O 1
ATOM 4262 N N . SER A 1 603 ? -11.384 24.431 14.781 1.00 88.00 603 SER A N 1
ATOM 4263 C CA . SER A 1 603 ? -11.033 25.864 14.765 1.00 88.00 603 SER A CA 1
ATOM 4264 C C . SER A 1 603 ? -9.549 26.086 14.423 1.00 88.00 603 SER A C 1
ATOM 4266 O O . SER A 1 603 ? -8.725 25.334 14.944 1.00 88.00 603 SER A O 1
ATOM 4268 N N . PRO A 1 604 ? -9.171 27.105 13.620 1.00 87.06 604 PRO A N 1
ATOM 4269 C CA . PRO A 1 604 ? -7.768 27.430 13.344 1.00 87.06 604 PRO A CA 1
ATOM 4270 C C . PRO A 1 604 ? -6.907 27.614 14.603 1.00 87.06 604 PRO A C 1
ATOM 4272 O O . PRO A 1 604 ? -5.776 27.149 14.624 1.00 87.06 604 PRO A O 1
ATOM 4275 N N . ALA A 1 605 ? -7.453 28.189 15.682 1.00 90.06 605 ALA A N 1
ATOM 4276 C CA . ALA A 1 605 ? -6.736 28.349 16.957 1.00 90.06 605 ALA A CA 1
ATOM 4277 C C . ALA A 1 605 ? -6.370 27.009 17.632 1.00 90.06 605 ALA A C 1
ATOM 4279 O O . ALA A 1 605 ? -5.454 26.945 18.449 1.00 90.06 605 ALA A O 1
ATOM 4280 N N . ASN A 1 606 ? -7.070 25.933 17.264 1.00 93.19 606 ASN A N 1
ATOM 4281 C CA . ASN A 1 606 ? -6.839 24.576 17.755 1.00 93.19 606 ASN A CA 1
ATOM 4282 C C . ASN A 1 606 ? -6.023 23.725 16.767 1.00 93.19 606 ASN A C 1
ATOM 4284 O O . ASN A 1 606 ? -5.911 22.512 16.967 1.00 93.19 606 ASN A O 1
ATOM 4288 N N . ARG A 1 607 ? -5.489 24.339 15.700 1.00 93.06 607 ARG A N 1
ATOM 4289 C CA . ARG A 1 607 ? -4.581 23.714 14.734 1.00 93.06 607 ARG A CA 1
ATOM 4290 C C . ARG A 1 607 ? -3.156 24.195 15.008 1.00 93.06 607 ARG A C 1
ATOM 4292 O O . ARG A 1 607 ? -2.911 25.397 14.990 1.00 93.06 607 ARG A O 1
ATOM 4299 N N . LYS A 1 608 ? -2.212 23.283 15.258 1.00 92.81 608 LYS A N 1
ATOM 4300 C CA . LYS A 1 608 ? -0.786 23.628 15.437 1.00 92.81 608 LYS A CA 1
ATOM 4301 C C . LYS A 1 608 ? 0.101 22.685 14.638 1.00 92.81 608 LYS A C 1
ATOM 4303 O O . LYS A 1 608 ? 0.022 21.484 14.860 1.00 92.81 608 LYS A O 1
ATOM 4308 N N . ASN A 1 609 ? 0.949 23.223 13.761 1.00 91.88 609 ASN A N 1
ATOM 4309 C CA . ASN A 1 609 ? 1.813 22.417 12.889 1.00 91.88 609 ASN A CA 1
ATOM 4310 C C . ASN A 1 609 ? 0.996 21.379 12.090 1.00 91.88 609 ASN A C 1
ATOM 4312 O O . ASN A 1 609 ? 1.129 20.172 12.275 1.00 91.88 609 ASN A O 1
ATOM 4316 N N . VAL A 1 610 ? 0.025 21.867 11.313 1.00 91.69 610 VAL A N 1
ATOM 4317 C CA . VAL A 1 610 ? -0.915 21.028 10.562 1.00 91.69 610 VAL A CA 1
ATOM 4318 C C . VAL A 1 610 ? -0.804 21.355 9.086 1.00 91.69 610 VAL A C 1
ATOM 4320 O O . VAL A 1 610 ? -0.957 22.518 8.711 1.00 91.69 610 VAL A O 1
ATOM 4323 N N . THR A 1 611 ? -0.645 20.319 8.271 1.00 91.62 611 THR A N 1
ATOM 4324 C CA . THR A 1 611 ? -0.653 20.409 6.814 1.00 91.62 611 THR A CA 1
ATOM 4325 C C . THR A 1 611 ? -1.955 19.810 6.296 1.00 91.62 611 THR A C 1
ATOM 4327 O O . THR A 1 611 ? -2.259 18.645 6.537 1.00 91.62 611 THR A O 1
ATOM 4330 N N . LEU A 1 612 ? -2.762 20.616 5.608 1.00 91.38 612 LEU A N 1
ATOM 4331 C CA . LEU A 1 612 ? -3.990 20.166 4.953 1.00 91.38 612 LEU A CA 1
ATOM 4332 C C . LEU A 1 612 ? -3.811 20.368 3.452 1.00 91.38 612 LEU A C 1
ATOM 4334 O O . LEU A 1 612 ? -3.675 21.509 3.018 1.00 91.38 612 LEU A O 1
ATOM 4338 N N . ILE A 1 613 ? -3.814 19.292 2.676 1.00 89.81 613 ILE A N 1
ATOM 4339 C CA . ILE A 1 613 ? -3.589 19.311 1.231 1.00 89.81 613 ILE A CA 1
ATOM 4340 C C . ILE A 1 613 ? -4.867 18.840 0.549 1.00 89.81 613 ILE A C 1
ATOM 4342 O O . ILE A 1 613 ? -5.450 17.823 0.915 1.00 89.81 613 ILE A O 1
ATOM 4346 N N . SER A 1 614 ? -5.326 19.600 -0.434 1.00 87.50 614 SER A N 1
ATOM 4347 C CA . SER A 1 614 ? -6.526 19.271 -1.193 1.00 87.50 614 SER A CA 1
ATOM 4348 C C . SER A 1 614 ? -6.283 19.502 -2.673 1.00 87.50 614 SER A C 1
ATOM 4350 O O . SER A 1 614 ? -5.580 20.448 -3.040 1.00 87.50 614 SER A O 1
ATOM 4352 N N . THR A 1 615 ? -6.935 18.717 -3.533 1.00 81.81 615 THR A N 1
ATOM 4353 C CA . THR A 1 615 ? -7.074 19.095 -4.945 1.00 81.81 615 THR A CA 1
ATOM 4354 C C . THR A 1 615 ? -7.675 20.502 -5.045 1.00 81.81 615 THR A C 1
ATOM 4356 O O . THR A 1 615 ? -8.583 20.880 -4.289 1.00 81.81 615 THR A O 1
ATOM 4359 N N . SER A 1 616 ? -7.142 21.306 -5.964 1.00 70.75 616 SER A N 1
ATOM 4360 C CA . SER A 1 616 ? -7.668 22.635 -6.275 1.00 70.75 616 SER A CA 1
ATOM 4361 C C . SER A 1 616 ? -8.975 22.516 -7.061 1.00 70.75 616 SER A C 1
ATOM 4363 O O . SER A 1 616 ? -8.971 22.544 -8.288 1.00 70.75 616 SER A O 1
ATOM 4365 N N . ASN A 1 617 ? -10.104 22.407 -6.358 1.00 57.97 617 ASN A N 1
ATOM 4366 C CA . ASN A 1 617 ? -11.427 22.291 -6.986 1.00 57.97 617 ASN A CA 1
ATOM 4367 C C . ASN A 1 617 ? -12.123 23.652 -7.154 1.00 57.97 617 ASN A C 1
ATOM 4369 O O . ASN A 1 617 ? -13.331 23.696 -7.322 1.00 57.97 617 ASN A O 1
ATOM 4373 N N . ARG A 1 618 ? -11.411 24.781 -7.060 1.00 48.62 618 ARG A N 1
ATOM 4374 C CA . ARG A 1 618 ? -11.954 26.111 -7.380 1.00 48.62 618 ARG A CA 1
ATOM 4375 C C . ARG A 1 618 ? -10.915 26.931 -8.126 1.00 48.62 618 ARG A C 1
ATOM 4377 O O . ARG A 1 618 ? -9.764 26.967 -7.709 1.00 48.62 618 ARG A O 1
ATOM 4384 N N . ASP A 1 619 ? -11.362 27.667 -9.138 1.00 43.91 619 ASP A N 1
ATOM 4385 C CA . ASP A 1 619 ? -10.540 28.660 -9.839 1.00 43.91 619 ASP A CA 1
ATOM 4386 C C . ASP A 1 619 ? -10.307 29.940 -9.005 1.00 43.91 619 ASP A C 1
ATOM 4388 O O . ASP A 1 619 ? -9.555 30.819 -9.420 1.00 43.91 619 ASP A O 1
ATOM 4392 N N . TYR A 1 620 ? -10.923 30.059 -7.814 1.00 38.09 620 TYR A N 1
ATOM 4393 C CA . TYR A 1 620 ? -10.877 31.271 -6.986 1.00 38.09 620 TYR A CA 1
ATOM 4394 C C . TYR A 1 620 ? -10.859 30.993 -5.466 1.00 38.09 620 TYR A C 1
ATOM 4396 O O . TYR A 1 620 ? -11.698 30.251 -4.943 1.00 38.09 620 TYR A O 1
ATOM 4404 N N . GLY A 1 621 ? -9.960 31.691 -4.751 1.00 47.56 621 GLY A N 1
ATOM 4405 C CA . GLY A 1 621 ? -9.950 31.872 -3.288 1.00 47.56 621 GLY A CA 1
ATOM 4406 C C . GLY A 1 621 ? -8.917 31.047 -2.499 1.00 47.56 621 GLY A C 1
ATOM 4407 O O . GLY A 1 621 ? -8.483 29.984 -2.928 1.00 47.56 621 GLY A O 1
ATOM 4408 N N . THR A 1 622 ? -8.545 31.525 -1.304 1.00 53.12 622 THR A N 1
ATOM 4409 C CA . THR A 1 622 ? -7.761 30.768 -0.311 1.00 53.12 622 THR A CA 1
ATOM 4410 C C . THR A 1 622 ? -8.703 30.110 0.706 1.00 53.12 622 THR A C 1
ATOM 4412 O O . THR A 1 622 ? -9.670 30.717 1.168 1.00 53.12 622 THR A O 1
ATOM 4415 N N . ARG A 1 623 ? -8.455 28.847 1.076 1.00 60.59 623 ARG A N 1
ATOM 4416 C CA . ARG A 1 623 ? -9.178 28.165 2.165 1.00 60.59 623 ARG A CA 1
ATOM 4417 C C . ARG A 1 623 ? -8.312 28.231 3.413 1.00 60.59 623 ARG A C 1
ATOM 4419 O O . ARG A 1 623 ? -7.371 27.464 3.516 1.00 60.59 623 ARG A O 1
ATOM 4426 N N . GLY A 1 624 ? -8.599 29.160 4.328 1.00 61.66 624 GLY A N 1
ATOM 4427 C CA . GLY A 1 624 ? -7.780 29.445 5.518 1.00 61.66 624 GLY A CA 1
ATOM 4428 C C . GLY A 1 624 ? -7.133 28.209 6.171 1.00 61.66 624 GLY A C 1
ATOM 4429 O O . GLY A 1 624 ? -7.802 27.438 6.867 1.00 61.66 624 GLY A O 1
ATOM 4430 N N . GLY A 1 625 ? -5.824 28.043 5.939 1.00 69.81 625 GLY A N 1
ATOM 4431 C CA . GLY A 1 625 ? -5.007 26.938 6.453 1.00 69.81 625 GLY A CA 1
ATOM 4432 C C . GLY A 1 625 ? -5.053 25.623 5.656 1.00 69.81 625 GLY A C 1
ATOM 4433 O O . GLY A 1 625 ? -4.689 24.597 6.219 1.00 69.81 625 GLY A O 1
ATOM 4434 N N . VAL A 1 626 ? -5.527 25.628 4.404 1.00 78.50 626 VAL A N 1
ATOM 4435 C CA . VAL A 1 626 ? -5.521 24.489 3.467 1.00 78.50 626 VAL A CA 1
ATOM 4436 C C . VAL A 1 626 ? -4.722 24.855 2.219 1.00 78.50 626 VAL A C 1
ATOM 4438 O O . VAL A 1 626 ? -5.045 25.825 1.530 1.00 78.50 626 VAL A O 1
ATOM 4441 N N . THR A 1 627 ? -3.708 24.053 1.919 1.00 81.81 627 THR A N 1
ATOM 4442 C CA . THR A 1 627 ? -2.909 24.127 0.699 1.00 81.81 627 THR A CA 1
ATOM 4443 C C . THR A 1 627 ? -3.681 23.476 -0.442 1.00 81.81 627 THR A C 1
ATOM 4445 O O . THR A 1 627 ? -4.046 22.301 -0.379 1.00 81.81 627 THR A O 1
ATOM 4448 N N . LEU A 1 628 ? -3.954 24.249 -1.492 1.00 81.25 628 LEU A N 1
ATOM 4449 C CA . LEU A 1 628 ? -4.611 23.755 -2.698 1.00 81.25 628 LEU A CA 1
ATOM 4450 C C . LEU A 1 628 ? -3.551 23.410 -3.740 1.00 81.25 628 LEU A C 1
ATOM 4452 O O . LEU A 1 628 ? -2.763 24.271 -4.127 1.00 81.25 628 LEU A O 1
ATOM 4456 N N . VAL A 1 629 ? -3.553 22.164 -4.204 1.00 78.81 629 VAL A N 1
ATOM 4457 C CA . VAL A 1 629 ? -2.619 21.676 -5.220 1.00 78.81 629 VAL A CA 1
ATOM 4458 C C . VAL A 1 629 ? -3.392 21.413 -6.505 1.00 78.81 629 VAL A C 1
ATOM 4460 O O . VAL A 1 629 ? -4.342 20.624 -6.547 1.00 78.81 629 VAL A O 1
ATOM 4463 N N . LYS A 1 630 ? -3.015 22.123 -7.571 1.00 74.88 630 LYS A N 1
ATOM 4464 C CA . LYS A 1 630 ? -3.574 21.898 -8.905 1.00 74.88 630 LYS A CA 1
ATOM 4465 C C . LYS A 1 630 ? -3.093 20.544 -9.414 1.00 74.88 630 LYS A C 1
ATOM 4467 O O . LYS A 1 630 ? -1.901 20.271 -9.357 1.00 74.88 630 LYS A O 1
ATOM 4472 N N . ASN A 1 631 ? -4.014 19.735 -9.937 1.00 71.88 631 ASN A N 1
ATOM 4473 C CA . ASN A 1 631 ? -3.717 18.385 -10.423 1.00 71.88 631 ASN A CA 1
ATOM 4474 C C . ASN A 1 631 ? -3.008 17.521 -9.364 1.00 71.88 631 ASN A C 1
ATOM 4476 O O . ASN A 1 631 ? -2.082 16.781 -9.697 1.00 71.88 631 ASN A O 1
ATOM 4480 N N . LEU A 1 632 ? -3.406 17.649 -8.088 1.00 77.75 632 LEU A N 1
ATOM 4481 C CA . LEU A 1 632 ? -2.945 16.735 -7.045 1.00 77.75 632 LEU A CA 1
ATOM 4482 C C . LEU A 1 632 ? -3.201 15.303 -7.521 1.00 77.75 632 LEU A C 1
ATOM 4484 O O . LEU A 1 632 ? -4.322 14.963 -7.895 1.00 77.75 632 LEU A O 1
ATOM 4488 N N . ARG A 1 633 ? -2.133 14.513 -7.565 1.00 79.56 633 ARG A N 1
ATOM 4489 C CA . ARG A 1 633 ? -2.186 13.107 -7.956 1.00 79.56 633 ARG A CA 1
ATOM 4490 C C . ARG A 1 633 ? -2.654 12.273 -6.778 1.00 79.56 633 ARG A C 1
ATOM 4492 O O . ARG A 1 633 ? -2.463 12.663 -5.626 1.00 79.56 633 ARG A O 1
ATOM 4499 N N . GLN A 1 634 ? -3.198 11.101 -7.084 1.00 80.75 634 GLN A N 1
ATOM 4500 C CA . GLN A 1 634 ? -3.471 10.116 -6.050 1.00 80.75 634 GLN A CA 1
ATOM 4501 C C . GLN A 1 634 ? -2.172 9.692 -5.375 1.00 80.75 634 GLN A C 1
ATOM 4503 O O . GLN A 1 634 ? -1.263 9.172 -6.016 1.00 80.75 634 GLN A O 1
ATOM 4508 N N . ILE A 1 635 ? -2.119 9.910 -4.070 1.00 86.56 635 ILE A N 1
ATOM 4509 C CA . ILE A 1 635 ? -1.074 9.361 -3.225 1.00 86.56 635 ILE A CA 1
ATOM 4510 C C . ILE A 1 635 ? -1.454 7.914 -2.945 1.00 86.56 635 ILE A C 1
ATOM 4512 O O . ILE A 1 635 ? -2.598 7.624 -2.575 1.00 86.56 635 ILE A O 1
ATOM 4516 N N . GLY A 1 636 ? -0.516 7.009 -3.220 1.00 77.38 636 GLY A N 1
ATOM 4517 C CA . GLY A 1 636 ? -0.754 5.576 -3.167 1.00 77.38 636 GLY A CA 1
ATOM 4518 C C . GLY A 1 636 ? -1.111 5.158 -1.746 1.00 77.38 636 GLY A C 1
ATOM 4519 O O . GLY A 1 636 ? -0.799 5.892 -0.804 1.00 77.38 636 GLY A O 1
ATOM 4520 N N . PRO A 1 637 ? -1.756 3.995 -1.568 1.00 81.94 637 PRO A N 1
ATOM 4521 C CA . PRO A 1 637 ? -2.039 3.495 -0.239 1.00 81.94 637 PRO A CA 1
ATOM 4522 C C . PRO A 1 637 ? -0.776 3.482 0.618 1.00 81.94 637 PRO A C 1
ATOM 4524 O O . PRO A 1 637 ? 0.247 2.899 0.252 1.00 81.94 637 PRO A O 1
ATOM 4527 N N . LEU A 1 638 ? -0.834 4.179 1.745 1.00 88.62 638 LEU A N 1
ATOM 4528 C CA . LEU A 1 638 ? 0.329 4.402 2.581 1.00 88.62 638 LEU A CA 1
ATOM 4529 C C . LEU A 1 638 ? 0.617 3.187 3.458 1.00 88.62 638 LEU A C 1
ATOM 4531 O O . LEU A 1 638 ? -0.277 2.585 4.067 1.00 88.62 638 LEU A O 1
ATOM 4535 N N . SER A 1 639 ? 1.902 2.860 3.585 1.00 85.62 639 SER A N 1
ATOM 4536 C CA . SER A 1 639 ? 2.365 1.825 4.498 1.00 85.62 639 SER A CA 1
ATOM 4537 C C . SER A 1 639 ? 3.709 2.137 5.133 1.00 85.62 639 SER A C 1
ATOM 4539 O O . SER A 1 639 ? 4.535 2.840 4.556 1.00 85.62 639 SER A O 1
ATOM 4541 N N . PHE A 1 640 ? 3.911 1.627 6.351 1.00 87.00 640 PHE A N 1
ATOM 4542 C CA . PHE A 1 640 ? 5.183 1.764 7.051 1.00 87.00 640 PHE A CA 1
ATOM 4543 C C . PHE A 1 640 ? 6.281 0.955 6.370 1.00 87.00 640 PHE A C 1
ATOM 4545 O O . PHE A 1 640 ? 6.022 -0.130 5.837 1.00 87.00 640 PHE A O 1
ATOM 4552 N N . THR A 1 641 ? 7.514 1.456 6.457 1.00 81.44 641 THR A N 1
ATOM 4553 C CA . THR A 1 641 ? 8.710 0.706 6.057 1.00 81.44 641 THR A CA 1
ATOM 4554 C C . THR A 1 641 ? 9.111 -0.341 7.101 1.00 81.44 641 THR A C 1
ATOM 4556 O O . THR A 1 641 ? 9.716 -1.340 6.728 1.00 81.44 641 THR A O 1
ATOM 4559 N N . ASN A 1 642 ? 8.699 -0.158 8.366 1.00 74.31 642 ASN A N 1
ATOM 4560 C CA . ASN A 1 642 ? 8.962 -1.043 9.508 1.00 74.31 642 ASN A CA 1
ATOM 4561 C C . ASN A 1 642 ? 10.453 -1.361 9.681 1.00 74.31 642 ASN A C 1
ATOM 4563 O O . ASN A 1 642 ? 10.832 -2.526 9.774 1.00 74.31 642 ASN A O 1
ATOM 4567 N N . ASP A 1 643 ? 11.292 -0.326 9.708 1.00 64.75 643 ASP A N 1
ATOM 4568 C CA . ASP A 1 643 ? 12.728 -0.486 9.932 1.00 64.75 643 ASP A CA 1
ATOM 4569 C C . ASP A 1 643 ? 13.004 -0.899 11.395 1.00 64.75 643 ASP A C 1
ATOM 4571 O O . ASP A 1 643 ? 12.778 -0.093 12.309 1.00 64.75 643 ASP A O 1
ATOM 4575 N N . PRO A 1 644 ? 13.503 -2.124 11.656 1.00 57.25 644 PRO A N 1
ATOM 4576 C CA . PRO A 1 644 ? 13.747 -2.609 13.014 1.00 57.25 644 PRO A CA 1
ATOM 4577 C C . PRO A 1 644 ? 14.890 -1.866 13.722 1.00 57.25 644 PRO A C 1
ATOM 4579 O O . PRO A 1 644 ? 15.075 -2.043 14.926 1.00 57.25 644 PRO A O 1
ATOM 4582 N N . THR A 1 645 ? 15.663 -1.051 12.996 1.00 49.91 645 THR A N 1
ATOM 4583 C CA . THR A 1 645 ? 16.783 -0.270 13.541 1.00 49.91 645 THR A CA 1
ATOM 4584 C C . THR A 1 645 ? 16.397 1.147 13.984 1.00 49.91 645 THR A C 1
ATOM 4586 O O . THR A 1 645 ? 17.261 1.878 14.474 1.00 49.91 645 THR A O 1
ATOM 4589 N N . SER A 1 646 ? 15.114 1.520 13.844 1.00 44.75 646 SER A N 1
ATOM 4590 C CA . SER A 1 646 ? 14.575 2.859 14.148 1.00 44.75 646 SER A CA 1
ATOM 4591 C C . SER A 1 646 ? 13.939 3.048 15.530 1.00 44.75 646 SER A C 1
ATOM 4593 O O . SER A 1 646 ? 13.299 2.113 16.079 1.00 44.75 646 SER A O 1
#

Sequence (646 aa):
MGLSPSSGPGASRRKVRPMLEGLEARWVLSAASAGAVAGAAAGGTFSEGFRSFRYTTPQGTHVQIQMVGVGSLEGTTVDASGALHLLYSKTNSYSKITSSVHGGTGKASLASIYHRDQYLHGATNSLSGVGASVIKMINLNSFNLVAGGHINATGGINTLSLNSVGPATQIQLRALPSDVTAGSTSGTTTSTSEGTSTNVISDVFLVQSLAGVTGEFVSAGNILLQSDPTSPSPPPAPPGVILKINRINGNVSSVPDLLTDARIFGYDAASGQIYRFSLDLAQNSGAVDPTFAPIQVQPAGSTGQVALSVGRDGNELVLMAATGSRVAVYNATTGAPVGSFAIPAGIDMLGSTDTVTVMGSVQANQLQMIDVAASLAAGSAVPAAGSSAATYSPQAGVGFVGGLTGHPGSNQVYSTIAATFNSLTPTVTQLGELTVNTSAAVPNPTGGLTLKQVFSTASQNPIQVGGQYVPVSPSNNPSLTGVPLGSIDAYLAFNNIGLSSGQYTNTIGVLGPQSLKTYATIKLNAPGPITDLSESFRPDLNGSAASGTGPALIDVQGDIQSLRGLSANGLVLNDTGYLNLIRTGTLTNSTIVAQPIGHVKTSPANRKNVTLISTSNRDYGTRGGVTLVKNLRQIGPLSFTNDPTS

pLDDT: mean 83.52, std 17.66, range [24.08, 98.62]

Secondary structure (DSSP, 8-state):
--------------PPPPP----------------------TTSEEETTTTEEEEE-TTS-EEEEEEESS-B-TT-EE-TTSEEEEEEBS--TT-EEEEEEESTTS-EEEEEEEEHHHHHTT-TT-SS-TTPBPEEEEEEEEEEEEEEEEEEEEEEEEEEEEEEE-TTEEEEEEEPPTT--S--SSEEEEEEETTEEEEEEE-TT--EEEEEEEE-------------TT--PPPPPPSSEEEEEEEEE-B-SS---TTT--EEEEEETTTTEEEEEEEETTTTEEEE-TTSPPEE-S-TT----EEEEEEEETTEEEEEEEETTEEEEEETTT--EEEEEE--TT--EEEE-SS-EEEEETTTTEEEEEEHHHHHHHTB-EEPTT-S--EE-PPTT-EEEEEEEE-TT-SEEEEEEEE---TT-TTS-EEEEEEEEEEEEEE-TTSSEEEEEEEEEEEEEE-EETTEE-B-BTTB-TT-TT-SEEEETTEEEEEEEEEETTEEEEEEEEE-TTT--EEEEEEEE-SS-EEEE-B-B-GGG--BTTTTBB-EEEEEES-EEEEE-SEEESEEEEESS-EEEEE-SEEEEEEEEETTEEEE-S-GGGEEEEEEEEE---SS--BTTBEEETTPPPPPPP-----TT-

Organism: NCBI:txid406548

Foldseek 3Di:
DDDDDDDDDDDDDDDDDDDDDDPPPPPDPPPDPPPDPPVPAAAWDADPQQQKIWHAAPQRKTKIKGKDDFKHQPNWHADPRQATATEIALAAQAIEIEMDIDPGPSAGEHQEYDHPLCVVQLNLLALQQAQGFAHEYYAAQRYEHAQCGEYDRSFAYAEYHYAEYFANYAHRHEHHAPQRDFDDQWDWDWDDDQQKIWIWTQYNSSTITTFGIDTFHHQPFFPPPPPPPVDPDPPPQDGTHAAHYAEYYAFAPAQDDLQWLKWKWFQFQQAQWIFIWTARNQVQAIEGDPQADIHRDDHGNDPWAWEWAWADLSAFIWIWIDTFFKIWIARPQHRHTPAMAGHDGQFREWEYESRWIKIDHLVVQKIFTFNPNVRRVVSYTDGRPQEPDRMDHDDPQKTFQAYWYDAYNAQKIKGKIWHQPDPVCRVFTFIKMWIWGQWGFDADPVHTTHIGGYIDTDDIGFDADVNHTHTDDSVDDPQCFRHQWEAAAQWIWTWGWDADPNFIWTKTFTATPPPRDGLGIHTYPDRHTRRHMYYMARASQAADSVVSHGANEYEYHEEHSEHEYAEHERYEYAYQEEDQEYYYCAYESYEH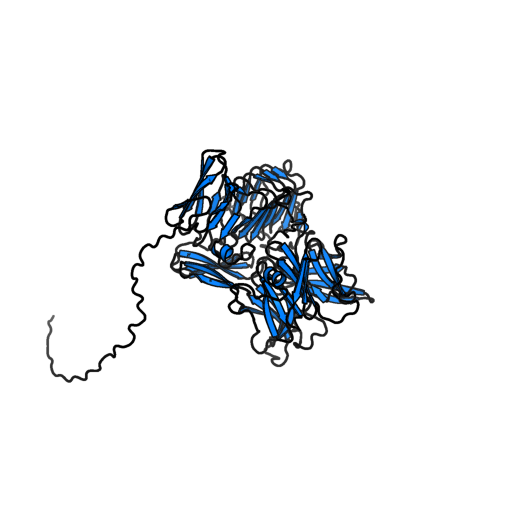EYSAYRDYPHDPVRYYNYEAEGAPSDPDDDDVRYHHRHSDGRGHGHDHSHDVVD